Protein AF-A0A6B2KYX1-F1 (afdb_monomer)

InterPro domains:
  IPR000195 Rab-GAP-TBC domain [PF00566] (208-413)
  IPR000195 Rab-GAP-TBC domain [PS50086] (205-393)
  IPR000195 Rab-GAP-TBC domain [SM00164] (202-416)
  IPR004182 GRAM domain [PF02893] (28-125)
  IPR011992 EF-hand domain pair [SSF47473] (472-578)
  IPR011993 PH-like domain superfamily [G3DSA:2.30.29.30] (24-127)
  IPR035969 Rab-GAP-TBC domain superfamily [SSF47923] (196-353)
  IPR035969 Rab-GAP-TBC domain superfamily [SSF47923] (329-444)
  IPR050302 Rab GTPase-activating TBC domain-containing protein [PTHR47219] (105-477)

Nearest PDB structures (foldseek):
  3qye-assembly2_B  TM=8.787E-01  e=4.479E-12  Homo sapiens
  4nc6-assembly1_A  TM=8.397E-01  e=4.591E-11  Homo sapiens
  2qq8-assembly1_A  TM=8.423E-01  e=7.970E-10  Homo sapiens
  5tub-assembly2_B  TM=7.430E-01  e=7.201E-07  Squalomorphii
  4hl4-assembly1_A  TM=7.329E-01  e=8.260E-05  Homo sapiens

Radius of gyration: 35.3 Å; Cα contacts (8 Å, |Δi|>4): 747; chains: 1; bounding box: 83×66×100 Å

Sequence (676 aa):
MAINQKIKATSSTEYIIQKQTRNDFVFEKFRIPNNEVVVADYPVAYWHFNSYARGVMILTRNFLLFGNPKIKFVLPLCRICEITKKTVVGIRESAIEMTTLHNQSFFFKMPSSERDGIYKQIMEMYSLCSNPIVPISSTLPPLKKRRNQFNLGVEILNNREHFSADYIEKQAVTEEYFEDYLNKHAIGDFGIVQTVDFHNAVRGGIPDSYRAHIWKICSGALVKEFISEKTFEQILAENEGKETYFTDIIDRDLHRSLPEHPFYHTEEGIKGLSNVLRAFSFFNPIIGYCQAMNYIAAGLLLFMSQKEAFWTLCVICEDLVPSNFRPHMIGTLLEQRIFEYLVEYFMPDVASHFSKCGVPLVLVSAPWFLCLFIGFLPLEVAFRVLDRWFCVNTDALYQVGLALIKMRKEEILQATRIDQFSAIFKEHTYDINQLLEIAWVTHFKTLPKHEMNEIKNEYQFFLIQGIHQQSKNKQIQNLMQTIDFTKDEVQILVDIWYKILPPNASGMMSYDHFVDQFHILFPFWLHLRDGDLPSKIFASLLPDDGDSLKIEQFIAGIDKIYKTNINEKWSFIKAIYGLHQSSVPKKHLVSALNVFLNLFLPMDYEQEDKVSIKVHNELLKDIEAYVDEQLIDVKTHQIITEKVDALDLIVIMKHFGVDPNILSDHFQYFLKKCKN

Organism: NCBI:txid1963864

Secondary structure (DSSP, 8-state):
-HHHHHHHHHHHHHHHHHHHHHHHHHHHHHT--TT--EEEEEEEEEEETTEEEEEEEEEESSEEEEE-SS-EEEEEGGGEEEEEEEE-TTSSEEEEEEEETTS-EEEEEEEHHHHHHHHHHHHHHHHHSS-PPP-S-SSPPPHHHHHHHH-SSHHHHT-GGGS-HHHHHHHHHHHHHHHHHHHHHEETTTEE-B-HHHHHHHHH---HHHHHHHHHHHHSHHHHHHH-SS-HHHHHHHTTT---HHHHHHHHHHTTSSTTSGGGGSHHHHHHHHHHHHHHHHH-TTT---TTHHHHHHHHHTTS-HHHHHHHHHHIIIIISTTTSSGGGHHHHHHHHHHHHHHHHH-HHHHHHHHHTT--THHHHHHHHHTTTBTTB-HHHHHHHHHHHHHT-TTHHHHHHHHHHHHTHHHHHH--SHHHHHHHTT---S-HHHHHHIIIIISSSS--HHHHHHHHHHHHHHHHHHHHHHHHHHHHHHHTTTSS--HHHHHHHHHHHHHHS-TTS-S-EEHHHHHHHHHHH-GGGTTSS-TTHHHHHHHHHSPTT-SEE-HHHHHHHHHHHHTS-HHHHHHHHHHHTTTTSSS--HHHHHHHHHHHHHHHS---TTTT-HHHHHHHHHHHHHHHHHHHHS---HHHHHHHHHHS-HHHHHHHHHHTT--GGGGGSHHHHHHHHHH-

Structure (mmCIF, N/CA/C/O backbone):
data_AF-A0A6B2KYX1-F1
#
_entry.id   AF-A0A6B2KYX1-F1
#
loop_
_atom_site.group_PDB
_atom_site.id
_atom_site.type_symbol
_atom_site.label_atom_id
_atom_site.label_alt_id
_atom_site.label_comp_id
_atom_site.label_asym_id
_atom_site.label_entity_id
_atom_site.label_seq_id
_atom_site.pdbx_PDB_ins_code
_atom_site.Cartn_x
_atom_site.Cartn_y
_atom_site.Cartn_z
_atom_site.occupancy
_atom_site.B_iso_or_equiv
_atom_site.auth_seq_id
_atom_site.auth_comp_id
_atom_site.auth_asym_id
_atom_site.auth_atom_id
_atom_site.pdbx_PDB_model_num
ATOM 1 N N . MET A 1 1 ? -27.104 40.980 3.656 1.00 41.00 1 MET A N 1
ATOM 2 C CA . MET A 1 1 ? -25.742 40.716 4.185 1.00 41.00 1 MET A CA 1
ATOM 3 C C . MET A 1 1 ? -25.467 39.224 4.419 1.00 41.00 1 MET A C 1
ATOM 5 O O . MET A 1 1 ? -24.433 38.760 3.962 1.00 41.00 1 MET A O 1
ATOM 9 N N . ALA A 1 2 ? -26.395 38.446 4.999 1.00 33.53 2 ALA A N 1
ATOM 10 C CA . ALA A 1 2 ? -26.221 37.000 5.241 1.00 33.53 2 ALA A CA 1
ATOM 11 C C . ALA A 1 2 ? -26.093 36.116 3.972 1.00 33.53 2 ALA A C 1
ATOM 13 O O . ALA A 1 2 ? -25.362 35.130 3.979 1.00 33.53 2 ALA A O 1
ATOM 14 N N . ILE A 1 3 ? -26.729 36.489 2.853 1.00 28.66 3 ILE A N 1
ATOM 15 C CA . ILE A 1 3 ? -26.636 35.742 1.579 1.00 28.66 3 ILE A CA 1
ATOM 16 C C . ILE A 1 3 ? -25.241 35.889 0.940 1.00 28.66 3 ILE A C 1
ATOM 18 O O . ILE A 1 3 ? -24.669 34.907 0.480 1.00 28.66 3 ILE A O 1
ATOM 22 N N . ASN A 1 4 ? -24.630 37.078 1.012 1.00 27.91 4 ASN A N 1
ATOM 23 C CA . ASN A 1 4 ? -23.268 37.303 0.507 1.00 27.91 4 ASN A CA 1
ATOM 24 C C . ASN A 1 4 ? -22.185 36.653 1.385 1.00 27.91 4 ASN A C 1
ATOM 26 O O . ASN A 1 4 ? -21.116 36.329 0.875 1.00 27.91 4 ASN A O 1
ATOM 30 N N . GLN A 1 5 ? -22.445 36.439 2.681 1.00 32.47 5 GLN A N 1
ATOM 31 C CA . GLN A 1 5 ? -21.561 35.650 3.549 1.00 32.47 5 GLN A CA 1
ATOM 32 C C . GLN A 1 5 ? -21.670 34.149 3.265 1.00 32.47 5 GLN A C 1
ATOM 34 O O . GLN A 1 5 ? -20.636 33.491 3.212 1.00 32.47 5 GLN A O 1
ATOM 39 N N . LYS A 1 6 ? -22.876 33.622 2.994 1.00 29.67 6 LYS A N 1
ATOM 40 C CA . LYS A 1 6 ? -23.050 32.233 2.536 1.00 29.67 6 LYS A CA 1
ATOM 41 C C . LYS A 1 6 ? -22.348 31.989 1.198 1.00 29.67 6 LYS A C 1
ATOM 43 O O . LYS A 1 6 ? -21.558 31.067 1.122 1.00 29.67 6 LYS A O 1
ATOM 48 N N . ILE A 1 7 ? -22.522 32.863 0.202 1.00 33.94 7 ILE A N 1
ATOM 49 C CA . ILE A 1 7 ? -21.862 32.730 -1.114 1.00 33.94 7 ILE A CA 1
ATOM 50 C C . ILE A 1 7 ? -20.329 32.857 -1.003 1.00 33.94 7 ILE A C 1
ATOM 52 O O . ILE A 1 7 ? -19.609 32.092 -1.641 1.00 33.94 7 ILE A O 1
ATOM 56 N N . LYS A 1 8 ? -19.805 33.756 -0.150 1.00 35.09 8 LYS A N 1
ATOM 57 C CA . LYS A 1 8 ? -18.356 33.827 0.123 1.00 35.09 8 LYS A CA 1
ATOM 58 C C . LYS A 1 8 ? -17.831 32.575 0.828 1.00 35.09 8 LYS A C 1
ATOM 60 O O . LYS A 1 8 ? -16.785 32.078 0.422 1.00 35.09 8 LYS A O 1
ATOM 65 N N . ALA A 1 9 ? -18.553 32.049 1.820 1.00 38.41 9 ALA A N 1
ATOM 66 C CA . ALA A 1 9 ? -18.182 30.819 2.518 1.00 38.41 9 ALA A CA 1
ATOM 67 C C . ALA A 1 9 ? -18.187 29.610 1.566 1.00 38.41 9 ALA A C 1
ATOM 69 O O . ALA A 1 9 ? -17.198 28.885 1.512 1.00 38.41 9 ALA A O 1
ATOM 70 N N . THR A 1 10 ? -19.224 29.459 0.732 1.00 40.16 10 THR A N 1
ATOM 71 C CA . THR A 1 10 ? -19.301 28.402 -0.288 1.00 40.16 10 THR A CA 1
ATOM 72 C C . THR A 1 10 ? -18.165 28.526 -1.308 1.00 40.16 10 THR A C 1
ATOM 74 O O . THR A 1 10 ? -17.489 27.538 -1.560 1.00 40.16 10 THR A O 1
ATOM 77 N N . SER A 1 11 ? -17.843 29.739 -1.782 1.00 53.50 11 SER A N 1
ATOM 78 C CA . SER A 1 11 ? -16.708 29.957 -2.699 1.00 53.50 11 SER A CA 1
ATOM 79 C C . SER A 1 11 ? -15.340 29.671 -2.063 1.00 53.50 11 SER A C 1
ATOM 81 O O . SER A 1 11 ? -14.439 29.175 -2.735 1.00 53.50 11 SER A O 1
ATOM 83 N N . SER A 1 12 ? -15.172 29.935 -0.758 1.00 60.22 12 SER A N 1
ATOM 84 C CA . SER A 1 12 ? -13.933 29.613 -0.042 1.00 60.22 12 SER A CA 1
ATOM 85 C C . SER A 1 12 ? -13.794 28.117 0.230 1.00 60.22 12 SER A C 1
ATOM 87 O O . SER A 1 12 ? -12.699 27.580 0.099 1.00 60.22 12 SER A O 1
ATOM 89 N N . THR A 1 13 ? -14.893 27.431 0.555 1.00 62.19 13 THR A N 1
ATOM 90 C CA . THR A 1 13 ? -14.903 25.983 0.776 1.00 62.19 13 THR A CA 1
ATOM 91 C C . THR A 1 13 ? -14.696 25.230 -0.535 1.00 62.19 13 THR A C 1
ATOM 93 O O . THR A 1 13 ? -13.861 24.336 -0.579 1.00 62.19 13 THR A O 1
ATOM 96 N N . GLU A 1 14 ? -15.364 25.628 -1.621 1.00 64.19 14 GLU A N 1
ATOM 97 C CA . GLU A 1 14 ? -15.136 25.073 -2.963 1.00 64.19 14 GLU A CA 1
ATOM 98 C C . GLU A 1 14 ? -13.687 25.266 -3.415 1.00 64.19 14 GLU A C 1
ATOM 100 O O . GLU A 1 14 ? -13.071 24.330 -3.918 1.00 64.19 14 GLU A O 1
ATOM 105 N N . TYR A 1 15 ? -13.107 26.445 -3.173 1.00 66.25 15 TYR A N 1
ATOM 106 C CA . TYR A 1 15 ? -11.700 26.707 -3.467 1.00 66.25 15 TYR A CA 1
ATOM 107 C C . TYR A 1 15 ? -10.750 25.816 -2.651 1.00 66.25 15 TYR A C 1
ATOM 109 O O . TYR A 1 15 ? -9.788 25.276 -3.199 1.00 66.25 15 TYR A O 1
ATOM 117 N N . ILE A 1 16 ? -11.019 25.624 -1.354 1.00 68.12 16 ILE A N 1
ATOM 118 C CA . ILE A 1 16 ? -10.236 24.725 -0.492 1.00 68.12 16 ILE A CA 1
ATOM 119 C C . ILE A 1 16 ? -10.342 23.280 -0.989 1.00 68.12 16 ILE A C 1
ATOM 121 O O . ILE A 1 16 ? -9.315 22.623 -1.133 1.00 68.12 16 ILE A O 1
ATOM 125 N N . ILE A 1 17 ? -11.550 22.810 -1.314 1.00 69.12 17 ILE A N 1
ATOM 126 C CA . ILE A 1 17 ? -11.785 21.454 -1.826 1.00 69.12 17 ILE A CA 1
ATOM 127 C C . ILE A 1 17 ? -11.058 21.254 -3.158 1.00 69.12 17 ILE A C 1
ATOM 129 O O . ILE A 1 17 ? -10.308 20.297 -3.297 1.00 69.12 17 ILE A O 1
ATOM 133 N N . GLN A 1 18 ? -11.195 22.179 -4.112 1.00 68.12 18 GLN A N 1
ATOM 134 C CA . GLN A 1 18 ? -10.498 22.097 -5.401 1.00 68.12 18 GLN A CA 1
ATOM 135 C C . GLN A 1 18 ? -8.976 22.074 -5.230 1.00 68.12 18 GLN A C 1
ATOM 137 O O . GLN A 1 18 ? -8.284 21.317 -5.914 1.00 68.12 18 GLN A O 1
ATOM 142 N N . LYS A 1 19 ? -8.445 22.873 -4.299 1.00 72.00 19 LYS A N 1
ATOM 143 C CA . LYS A 1 19 ? -7.016 22.879 -3.974 1.00 72.00 19 LYS A CA 1
ATOM 144 C C . LYS A 1 19 ? -6.571 21.557 -3.342 1.00 72.00 19 LYS A C 1
ATOM 146 O O . LYS A 1 19 ? -5.505 21.061 -3.697 1.00 72.00 19 LYS A O 1
ATOM 151 N N . GLN A 1 20 ? -7.380 20.979 -2.456 1.00 72.19 20 GLN A N 1
ATOM 152 C CA . GLN A 1 20 ? -7.124 19.678 -1.838 1.00 72.19 20 GLN A CA 1
ATOM 153 C C . GLN A 1 20 ? -7.119 18.562 -2.891 1.00 72.19 20 GLN A C 1
ATOM 155 O O . GLN A 1 20 ? -6.110 17.888 -3.049 1.00 72.19 20 GLN A O 1
ATOM 160 N N . THR A 1 21 ? -8.173 18.460 -3.707 1.00 74.31 21 THR A N 1
ATOM 161 C CA . THR A 1 21 ? -8.280 17.468 -4.789 1.00 74.31 21 THR A CA 1
ATOM 162 C C . THR A 1 21 ? -7.127 17.582 -5.784 1.00 74.31 21 THR A C 1
ATOM 164 O O . THR A 1 21 ? -6.588 16.577 -6.247 1.00 74.31 21 THR A O 1
ATOM 167 N N . ARG A 1 22 ? -6.707 18.812 -6.108 1.00 78.62 22 ARG A N 1
ATOM 168 C CA . ARG A 1 22 ? -5.530 19.050 -6.949 1.00 78.62 22 ARG A CA 1
ATOM 169 C C . ARG A 1 22 ? -4.258 18.504 -6.297 1.00 78.62 22 ARG A C 1
ATOM 171 O O . ARG A 1 22 ? -3.457 17.880 -6.988 1.00 78.62 22 ARG A O 1
ATOM 178 N N . ASN A 1 23 ? -4.047 18.775 -5.013 1.00 80.69 23 ASN A N 1
ATOM 179 C CA . ASN A 1 23 ? -2.867 18.302 -4.295 1.00 80.69 23 ASN A CA 1
ATOM 180 C C . ASN A 1 23 ? -2.843 16.773 -4.224 1.00 80.69 23 ASN A C 1
ATOM 182 O O . ASN A 1 23 ? -1.829 16.185 -4.590 1.00 80.69 23 ASN A O 1
ATOM 186 N N . ASP A 1 24 ? -3.971 16.144 -3.893 1.00 77.88 24 ASP A N 1
ATOM 187 C CA . ASP A 1 24 ? -4.107 14.685 -3.848 1.00 77.88 24 ASP A CA 1
ATOM 188 C C . ASP A 1 24 ? -3.749 14.052 -5.202 1.00 77.88 24 ASP A C 1
ATOM 190 O O . ASP A 1 24 ? -2.976 13.097 -5.267 1.00 77.88 24 ASP A O 1
ATOM 194 N N . PHE A 1 25 ? -4.210 14.649 -6.309 1.00 82.12 25 PHE A N 1
ATOM 195 C CA . PHE A 1 25 ? -3.841 14.206 -7.655 1.00 82.12 25 PHE A CA 1
ATOM 196 C C . PHE A 1 25 ? -2.333 14.318 -7.931 1.00 82.12 25 PHE A C 1
ATOM 198 O O . PHE A 1 25 ? -1.744 13.433 -8.557 1.00 82.12 25 PHE A O 1
ATOM 205 N N . VAL A 1 26 ? -1.688 15.406 -7.497 1.00 85.12 26 VAL A N 1
ATOM 206 C CA . VAL A 1 26 ? -0.234 15.581 -7.650 1.00 85.12 26 VAL A CA 1
ATOM 207 C C . VAL A 1 26 ? 0.512 14.525 -6.835 1.00 85.12 26 VAL A C 1
ATOM 209 O O . VAL A 1 26 ? 1.420 13.883 -7.365 1.00 85.12 26 VAL A O 1
ATOM 212 N N . PHE A 1 27 ? 0.112 14.308 -5.585 1.00 85.69 27 PHE A N 1
ATOM 213 C CA . PHE A 1 27 ? 0.747 13.344 -4.689 1.00 85.69 27 PHE A CA 1
ATOM 214 C C . PHE A 1 27 ? 0.614 11.917 -5.218 1.00 85.69 27 PHE A C 1
ATOM 216 O O . PHE A 1 27 ? 1.619 11.213 -5.336 1.00 85.69 27 PHE A O 1
ATOM 223 N N . GLU A 1 28 ? -0.576 11.527 -5.679 1.00 83.38 28 GLU A N 1
ATOM 224 C CA . GLU A 1 28 ? -0.806 10.216 -6.288 1.00 83.38 28 GLU A CA 1
ATOM 225 C C . GLU A 1 28 ? 0.022 10.034 -7.570 1.00 83.38 28 GLU A C 1
ATOM 227 O O . GLU A 1 28 ? 0.686 9.010 -7.758 1.00 83.38 28 GLU A O 1
ATOM 232 N N . LYS A 1 29 ? 0.031 11.042 -8.453 1.00 87.00 29 LYS A N 1
ATOM 233 C CA . LYS A 1 29 ? 0.709 10.961 -9.753 1.00 87.00 29 LYS A CA 1
ATOM 234 C C . LYS A 1 29 ? 2.229 10.852 -9.626 1.00 87.00 29 LYS A C 1
ATOM 236 O O . LYS A 1 29 ? 2.854 10.115 -10.404 1.00 87.00 29 LYS A O 1
ATOM 241 N N . PHE A 1 30 ? 2.812 11.614 -8.702 1.00 89.44 30 PHE A N 1
ATOM 242 C CA . PHE A 1 30 ? 4.260 11.735 -8.522 1.00 89.44 30 PHE A CA 1
ATOM 243 C C . PHE A 1 30 ? 4.816 10.901 -7.369 1.00 89.44 30 PHE A C 1
ATOM 245 O O . PHE A 1 30 ? 6.033 10.831 -7.244 1.00 89.44 30 PHE A O 1
ATOM 252 N N . ARG A 1 31 ? 3.959 10.230 -6.587 1.00 87.94 31 ARG A N 1
ATOM 253 C CA . ARG A 1 31 ? 4.356 9.376 -5.456 1.00 87.94 31 ARG A CA 1
ATOM 254 C C . ARG A 1 31 ? 5.212 10.130 -4.438 1.00 87.94 31 ARG A C 1
ATOM 256 O O . ARG A 1 31 ? 6.242 9.641 -3.982 1.00 87.94 31 ARG A O 1
ATOM 263 N N . ILE A 1 32 ? 4.782 11.349 -4.123 1.00 84.88 32 ILE A N 1
ATOM 264 C CA . ILE A 1 32 ? 5.385 12.167 -3.070 1.00 84.88 32 ILE A CA 1
ATOM 265 C C . ILE A 1 32 ? 4.482 12.169 -1.824 1.00 84.88 32 ILE A C 1
ATOM 267 O O . ILE A 1 32 ? 3.273 11.992 -1.966 1.00 84.88 32 ILE A O 1
ATOM 271 N N . PRO A 1 33 ? 5.042 12.367 -0.620 1.00 77.12 33 PRO A N 1
ATOM 272 C CA . PRO A 1 33 ? 4.295 12.343 0.636 1.00 77.12 33 PRO A CA 1
ATOM 273 C C . PRO A 1 33 ? 3.137 13.349 0.687 1.00 77.12 33 PRO A C 1
ATOM 275 O O . PRO A 1 33 ? 3.280 14.494 0.265 1.00 77.12 33 PRO A O 1
ATOM 278 N N . ASN A 1 34 ? 2.010 12.950 1.285 1.00 71.88 34 ASN A N 1
ATOM 279 C CA . ASN A 1 34 ? 0.800 13.786 1.374 1.00 71.88 34 ASN A CA 1
ATOM 280 C C . ASN A 1 34 ? 0.958 15.039 2.262 1.00 71.88 34 ASN A C 1
ATOM 282 O O . ASN A 1 34 ? 0.109 15.928 2.238 1.00 71.88 34 ASN A O 1
ATOM 286 N N . ASN A 1 35 ? 2.021 15.112 3.067 1.00 74.94 35 ASN A N 1
ATOM 287 C CA . ASN A 1 35 ? 2.364 16.281 3.883 1.00 74.94 35 ASN A CA 1
ATOM 288 C C . ASN A 1 35 ? 3.214 17.321 3.125 1.00 74.94 35 ASN A C 1
ATOM 290 O O . ASN A 1 35 ? 3.522 18.379 3.683 1.00 74.94 35 ASN A O 1
ATOM 294 N N . GLU A 1 36 ? 3.592 17.048 1.872 1.00 81.38 36 GLU A N 1
ATOM 295 C CA . GLU A 1 36 ? 4.232 18.034 1.008 1.00 81.38 36 GLU A CA 1
ATOM 296 C C . GLU A 1 36 ? 3.301 19.215 0.725 1.00 81.38 36 GLU A C 1
ATOM 298 O O . GLU A 1 36 ? 2.078 19.104 0.678 1.00 81.38 36 GLU A O 1
ATOM 303 N N . VAL A 1 37 ? 3.896 20.385 0.496 1.00 83.06 37 VAL A N 1
ATOM 304 C CA . VAL A 1 37 ? 3.139 21.598 0.173 1.00 83.06 37 VAL A CA 1
ATOM 305 C C . VAL A 1 37 ? 3.440 21.996 -1.258 1.00 83.06 37 VAL A C 1
ATOM 307 O O . VAL A 1 37 ? 4.566 22.384 -1.567 1.00 83.06 37 VAL A O 1
ATOM 310 N N . VAL A 1 38 ? 2.427 21.922 -2.124 1.00 88.19 38 VAL A N 1
ATOM 311 C CA . VAL A 1 38 ? 2.497 22.446 -3.494 1.00 88.19 38 VAL A CA 1
ATOM 312 C C . VAL A 1 38 ? 2.544 23.973 -3.437 1.00 88.19 38 VAL A C 1
ATOM 314 O O . VAL A 1 38 ? 1.626 24.614 -2.919 1.00 88.19 38 VAL A O 1
ATOM 317 N N . VAL A 1 39 ? 3.624 24.546 -3.965 1.00 88.75 39 VAL A N 1
ATOM 318 C CA . VAL A 1 39 ? 3.913 25.986 -3.943 1.00 88.75 39 VAL A CA 1
ATOM 319 C C . VAL A 1 39 ? 3.439 26.654 -5.230 1.00 88.75 39 VAL A C 1
ATOM 321 O O . VAL A 1 39 ? 2.749 27.670 -5.172 1.00 88.75 39 VAL A O 1
ATOM 324 N N . ALA A 1 40 ? 3.795 26.090 -6.386 1.00 89.44 40 ALA A N 1
ATOM 325 C CA . ALA A 1 40 ? 3.487 26.670 -7.690 1.00 89.44 40 ALA A CA 1
ATOM 326 C C . ALA A 1 40 ? 3.497 25.624 -8.812 1.00 89.44 40 ALA A C 1
ATOM 328 O O . ALA A 1 40 ? 4.080 24.548 -8.675 1.00 89.44 40 ALA A O 1
ATOM 329 N N . ASP A 1 41 ? 2.868 25.961 -9.934 1.00 92.31 41 ASP A N 1
ATOM 330 C CA . ASP A 1 41 ? 2.849 25.180 -11.163 1.00 92.31 41 ASP A CA 1
ATOM 331 C C . ASP A 1 41 ? 3.056 26.078 -12.384 1.00 92.31 41 ASP A C 1
ATOM 333 O O . ASP A 1 41 ? 2.446 27.137 -12.509 1.00 92.31 41 ASP A O 1
ATOM 337 N N . TYR A 1 42 ? 3.931 25.641 -13.286 1.00 91.94 42 TYR A N 1
ATOM 338 C CA . TYR A 1 42 ? 4.369 26.417 -14.438 1.00 91.94 42 TYR A CA 1
ATOM 339 C C . TYR A 1 42 ? 4.289 25.587 -15.720 1.00 91.94 42 TYR A C 1
ATOM 341 O O . TYR A 1 42 ? 4.898 24.512 -15.791 1.00 91.94 42 TYR A O 1
ATOM 349 N N . PRO A 1 43 ? 3.582 26.060 -16.763 1.00 92.94 43 PRO A N 1
ATOM 350 C CA . PRO A 1 43 ? 3.631 25.434 -18.074 1.00 92.94 43 PRO A CA 1
ATOM 351 C C . PRO A 1 43 ? 5.007 25.679 -18.698 1.00 92.94 43 PRO A C 1
ATOM 353 O O . PRO A 1 43 ? 5.397 26.812 -18.971 1.00 92.94 43 PRO A O 1
ATOM 356 N N . VAL A 1 44 ? 5.755 24.605 -18.937 1.00 92.38 44 VAL A N 1
ATOM 357 C CA . VAL A 1 44 ? 7.125 24.683 -19.459 1.00 92.38 44 VAL A CA 1
ATOM 358 C C . VAL A 1 44 ? 7.356 23.645 -20.549 1.00 92.38 44 VAL A C 1
ATOM 360 O O . VAL A 1 44 ? 6.650 22.636 -20.653 1.00 92.38 44 VAL A O 1
ATOM 363 N N . ALA A 1 45 ? 8.377 23.876 -21.370 1.00 90.69 45 ALA A N 1
ATOM 364 C CA . ALA A 1 45 ? 8.905 22.847 -22.252 1.00 90.69 45 ALA A CA 1
ATOM 365 C C . ALA A 1 45 ? 10.232 22.317 -21.703 1.00 90.69 45 ALA A C 1
ATOM 367 O O . ALA A 1 45 ? 11.212 23.046 -21.587 1.00 90.69 45 ALA A O 1
ATOM 368 N N . TYR A 1 46 ? 10.238 21.038 -21.364 1.00 88.44 46 TYR A N 1
ATOM 369 C CA . TYR A 1 46 ? 11.377 20.291 -20.861 1.00 88.44 46 TYR A CA 1
ATOM 370 C C . TYR A 1 46 ? 12.253 19.777 -22.006 1.00 88.44 46 TYR A C 1
ATOM 372 O O . TYR A 1 46 ? 11.737 19.331 -23.037 1.00 88.44 46 TYR A O 1
ATOM 380 N N . TRP A 1 47 ? 13.569 19.810 -21.798 1.00 85.56 47 TRP A N 1
ATOM 381 C CA . TRP A 1 47 ? 14.562 19.190 -22.667 1.00 85.56 47 TRP A CA 1
ATOM 382 C C . TRP A 1 47 ? 15.670 18.510 -21.851 1.00 85.56 47 TRP A C 1
ATOM 384 O O . TRP A 1 47 ? 16.263 19.133 -20.968 1.00 85.56 47 TRP A O 1
ATOM 394 N N . HIS A 1 48 ? 15.984 17.253 -22.178 1.00 82.44 48 HIS A N 1
ATOM 395 C CA . HIS A 1 48 ? 17.066 16.464 -21.566 1.00 82.44 48 HIS A CA 1
ATOM 396 C C . HIS A 1 48 ? 17.442 15.265 -22.446 1.00 82.44 48 HIS A C 1
ATOM 398 O O . HIS A 1 48 ? 16.539 14.583 -22.916 1.00 82.44 48 HIS A O 1
ATOM 404 N N . PHE A 1 49 ? 18.737 15.004 -22.683 1.00 70.06 49 PHE A N 1
ATOM 405 C CA . PHE A 1 49 ? 19.241 13.897 -23.530 1.00 70.06 49 PHE A CA 1
ATOM 406 C C . PHE A 1 49 ? 18.361 13.602 -24.766 1.00 70.06 49 PHE A C 1
ATOM 408 O O . PHE A 1 49 ? 17.880 12.490 -24.964 1.00 70.06 49 PHE A O 1
ATOM 415 N N . ASN A 1 50 ? 18.102 14.627 -25.588 1.00 68.00 50 ASN A N 1
ATOM 416 C CA . ASN A 1 50 ? 17.259 14.573 -26.801 1.00 68.00 50 ASN A CA 1
ATOM 417 C C . ASN A 1 50 ? 15.763 14.262 -26.592 1.00 68.00 50 ASN A C 1
ATOM 419 O O . ASN A 1 50 ? 15.014 14.172 -27.562 1.00 68.00 50 ASN A O 1
ATOM 423 N N . SER A 1 51 ? 15.298 14.165 -25.350 1.00 73.56 51 SER A N 1
ATOM 424 C CA . SER A 1 51 ? 13.879 14.104 -25.006 1.00 73.56 51 SER A CA 1
ATOM 425 C C . SER A 1 51 ? 13.323 15.518 -24.869 1.00 73.56 51 SER A C 1
ATOM 427 O O . SER A 1 51 ? 13.777 16.282 -24.019 1.00 73.56 51 SER A O 1
ATOM 429 N N . TYR A 1 52 ? 12.331 15.859 -25.693 1.00 85.38 52 TYR A N 1
ATOM 430 C CA . TYR A 1 52 ? 11.583 17.114 -25.615 1.00 85.38 52 TYR A CA 1
ATOM 431 C C . TYR A 1 52 ? 10.134 16.842 -25.224 1.00 85.38 52 TYR A C 1
ATOM 433 O O . TYR A 1 52 ? 9.462 16.008 -25.836 1.00 85.38 52 TYR A O 1
ATOM 441 N N . ALA A 1 53 ? 9.621 17.579 -24.241 1.00 88.88 53 ALA A N 1
ATOM 442 C CA . ALA A 1 53 ? 8.224 17.473 -23.845 1.00 88.88 53 ALA A CA 1
ATOM 443 C C . ALA A 1 53 ? 7.666 18.792 -23.317 1.00 88.88 53 ALA A C 1
ATOM 445 O O . ALA A 1 53 ? 8.261 19.440 -22.465 1.00 88.88 53 ALA A O 1
ATOM 446 N N . ARG A 1 54 ? 6.463 19.157 -23.765 1.00 92.06 54 ARG A N 1
ATOM 447 C CA . ARG A 1 54 ? 5.667 20.208 -23.118 1.00 92.06 54 ARG A CA 1
ATOM 448 C C . ARG A 1 54 ? 4.881 19.603 -21.967 1.00 92.06 54 ARG A C 1
ATOM 450 O O . ARG A 1 54 ? 4.295 18.530 -22.126 1.00 92.06 54 ARG A O 1
ATOM 457 N N . GLY A 1 55 ? 4.879 20.268 -20.825 1.00 93.94 55 GLY A N 1
ATOM 458 C CA . GLY A 1 55 ? 4.232 19.772 -19.622 1.00 93.94 55 GLY A CA 1
ATOM 459 C C . GLY A 1 55 ? 4.142 20.842 -18.551 1.00 93.94 55 GLY A C 1
ATOM 460 O O . GLY A 1 55 ? 4.261 22.034 -18.833 1.00 93.94 55 GLY A O 1
ATOM 461 N N . VAL A 1 56 ? 3.930 20.391 -17.322 1.00 94.31 56 VAL A N 1
ATOM 462 C CA . VAL A 1 56 ? 3.846 21.264 -16.156 1.00 94.31 56 VAL A CA 1
ATOM 463 C C . VAL A 1 56 ? 5.001 20.933 -15.226 1.00 94.31 56 VAL A C 1
ATOM 465 O O . VAL A 1 56 ? 5.197 19.768 -14.873 1.00 94.31 56 VAL A O 1
ATOM 468 N N . MET A 1 57 ? 5.761 21.957 -14.850 1.00 94.94 57 MET A N 1
ATOM 469 C CA . MET A 1 57 ? 6.706 21.907 -13.742 1.00 94.94 57 MET A CA 1
ATOM 470 C C . MET A 1 57 ? 5.970 22.325 -12.475 1.00 94.94 57 MET A C 1
ATOM 472 O O . MET A 1 57 ? 5.391 23.405 -12.438 1.00 94.94 57 MET A O 1
ATOM 476 N N . ILE A 1 58 ? 5.975 21.476 -11.457 1.00 94.38 58 ILE A N 1
ATOM 477 C CA . ILE A 1 58 ? 5.319 21.725 -10.175 1.00 94.38 58 ILE A CA 1
ATOM 478 C C . ILE A 1 58 ? 6.409 21.832 -9.120 1.00 94.38 58 ILE A C 1
ATOM 480 O O . ILE A 1 58 ? 7.258 20.951 -9.012 1.00 94.38 58 ILE A O 1
ATOM 484 N N . LEU A 1 59 ? 6.384 22.910 -8.348 1.00 92.25 59 LEU A N 1
ATOM 485 C CA . LEU A 1 59 ? 7.292 23.120 -7.232 1.00 92.25 59 LEU A CA 1
ATOM 486 C C . LEU A 1 59 ? 6.568 22.771 -5.935 1.00 92.25 59 LEU A C 1
ATOM 488 O O . LEU A 1 59 ? 5.495 23.309 -5.650 1.00 92.25 59 LEU A O 1
ATOM 492 N N . THR A 1 60 ? 7.161 21.882 -5.147 1.00 90.19 60 THR A N 1
ATOM 493 C CA . THR A 1 60 ? 6.773 21.609 -3.761 1.00 90.19 60 THR A CA 1
ATOM 494 C C . THR A 1 60 ? 7.892 22.035 -2.828 1.00 90.19 60 THR A C 1
ATOM 496 O O . THR A 1 60 ? 9.004 22.300 -3.281 1.00 90.19 60 THR A O 1
ATOM 499 N N . ARG A 1 61 ? 7.615 22.094 -1.521 1.00 85.69 61 ARG A N 1
ATOM 500 C CA . ARG A 1 61 ? 8.595 22.504 -0.502 1.00 85.69 61 ARG A CA 1
ATOM 501 C C . ARG A 1 61 ? 9.977 21.873 -0.711 1.00 85.69 61 ARG A C 1
ATOM 503 O O . ARG A 1 61 ? 10.966 22.593 -0.629 1.00 85.69 61 ARG A O 1
ATOM 510 N N . ASN A 1 62 ? 10.031 20.572 -0.995 1.00 85.69 62 ASN A N 1
ATOM 511 C CA . ASN A 1 62 ? 11.290 19.835 -1.119 1.00 85.69 62 ASN A CA 1
ATOM 512 C C . ASN A 1 62 ? 11.621 19.374 -2.550 1.00 85.69 62 ASN A C 1
ATOM 514 O O . ASN A 1 62 ? 12.767 19.002 -2.825 1.00 85.69 62 ASN A O 1
ATOM 518 N N . PHE A 1 63 ? 10.655 19.398 -3.474 1.00 89.81 63 PHE A N 1
ATOM 519 C CA . PHE A 1 63 ? 10.789 18.760 -4.784 1.00 89.81 63 PHE A CA 1
ATOM 520 C C . PHE A 1 63 ? 10.426 19.683 -5.945 1.00 89.81 63 PHE A C 1
ATOM 522 O O . PHE A 1 63 ? 9.511 20.502 -5.884 1.00 89.81 63 PHE A O 1
ATOM 529 N N . LEU A 1 64 ? 11.109 19.460 -7.061 1.00 92.50 64 LEU A N 1
ATOM 530 C CA . LEU A 1 64 ? 10.685 19.858 -8.388 1.00 92.50 64 LEU A CA 1
ATOM 531 C C . LEU A 1 64 ? 10.125 18.631 -9.101 1.00 92.50 64 LEU A C 1
ATOM 533 O O . LEU A 1 64 ? 10.802 17.619 -9.278 1.00 92.50 64 LEU A O 1
ATOM 537 N N . LEU A 1 65 ? 8.880 18.732 -9.539 1.00 93.81 65 LEU A N 1
ATOM 538 C CA . LEU A 1 65 ? 8.192 17.706 -10.306 1.00 93.81 65 LEU A CA 1
ATOM 539 C C . LEU A 1 65 ? 8.036 18.205 -11.736 1.00 93.81 65 LEU A C 1
ATOM 541 O O . LEU A 1 65 ? 7.771 19.384 -11.965 1.00 93.81 65 LEU A O 1
ATOM 545 N N . PHE A 1 66 ? 8.124 17.311 -12.707 1.00 94.44 66 PHE A N 1
ATOM 546 C CA . PHE A 1 66 ? 7.720 17.622 -14.072 1.00 94.44 66 PHE A CA 1
ATOM 547 C C . PHE A 1 66 ? 6.867 16.495 -14.608 1.00 94.44 66 PHE A C 1
ATOM 549 O O . PHE A 1 66 ? 7.258 15.332 -14.521 1.00 94.44 66 PHE A O 1
ATOM 556 N N . GLY A 1 67 ? 5.724 16.829 -15.203 1.00 93.38 67 GLY A N 1
ATOM 557 C CA . GLY A 1 67 ? 4.884 15.812 -15.809 1.00 93.38 67 GLY A CA 1
ATOM 558 C C . GLY A 1 67 ? 3.995 16.292 -16.940 1.00 93.38 67 GLY A C 1
ATOM 559 O O . GLY A 1 67 ? 3.479 17.408 -16.960 1.00 93.38 67 GLY A O 1
ATOM 560 N N . ASN A 1 68 ? 3.749 15.369 -17.859 1.00 91.69 68 ASN A N 1
ATOM 561 C CA . ASN A 1 68 ? 2.653 15.379 -18.818 1.00 91.69 68 ASN A CA 1
ATOM 562 C C . ASN A 1 68 ? 2.089 13.937 -18.921 1.00 91.69 68 ASN A C 1
ATOM 564 O O . ASN A 1 68 ? 2.443 13.097 -18.091 1.00 91.69 68 ASN A O 1
ATOM 568 N N . PRO A 1 69 ? 1.177 13.613 -19.854 1.00 87.44 69 PRO A N 1
ATOM 569 C CA . PRO A 1 69 ? 0.668 12.242 -19.988 1.00 87.44 69 PRO A CA 1
ATOM 570 C C . PRO A 1 69 ? 1.704 11.183 -20.416 1.00 87.44 69 PRO A C 1
ATOM 572 O O . PRO A 1 69 ? 1.435 9.995 -20.285 1.00 87.44 69 PRO A O 1
ATOM 575 N N . LYS A 1 70 ? 2.859 11.588 -20.960 1.00 87.25 70 LYS A N 1
ATOM 576 C C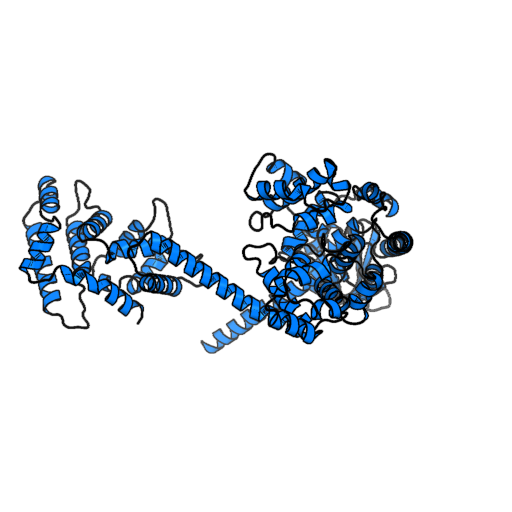A . LYS A 1 70 ? 3.888 10.704 -21.539 1.00 87.25 70 LYS A CA 1
ATOM 577 C C . LYS A 1 70 ? 5.175 10.616 -20.721 1.00 87.25 70 LYS A C 1
ATOM 579 O O . LYS A 1 70 ? 5.881 9.622 -20.839 1.00 87.25 70 LYS A O 1
ATOM 584 N N . ILE A 1 71 ? 5.513 11.671 -19.985 1.00 90.44 71 ILE A N 1
ATOM 585 C CA . ILE A 1 71 ? 6.760 11.811 -19.236 1.00 90.44 71 ILE A CA 1
ATOM 586 C C . ILE A 1 71 ? 6.437 12.312 -17.837 1.00 90.44 71 ILE A C 1
ATOM 588 O O . ILE A 1 71 ? 5.673 13.272 -17.703 1.00 90.44 71 ILE A O 1
ATOM 592 N N . LYS A 1 72 ? 7.045 11.709 -16.814 1.00 92.50 72 LYS A N 1
ATOM 593 C CA . LYS A 1 72 ? 7.064 12.257 -15.456 1.00 92.50 72 LYS A CA 1
ATOM 594 C C . LYS A 1 72 ? 8.383 11.984 -14.732 1.00 92.50 72 LYS A C 1
ATOM 596 O O . LYS A 1 72 ? 9.018 10.963 -14.985 1.00 92.50 72 LYS A O 1
ATOM 601 N N . PHE A 1 73 ? 8.775 12.876 -13.827 1.00 91.50 73 PHE A N 1
ATOM 602 C CA . PHE A 1 73 ? 9.856 12.644 -12.867 1.00 91.50 73 PHE A CA 1
ATOM 603 C C . PHE A 1 73 ? 9.728 13.527 -11.621 1.00 91.50 73 PHE A C 1
ATOM 605 O O . PHE A 1 73 ? 9.010 14.531 -11.625 1.00 91.50 73 PHE A O 1
ATOM 612 N N . VAL A 1 74 ? 10.464 13.139 -10.579 1.00 91.25 74 VAL A N 1
ATOM 613 C CA . VAL A 1 74 ? 10.617 13.847 -9.303 1.00 91.25 74 VAL A CA 1
ATOM 614 C C . VAL A 1 74 ? 12.101 14.132 -9.095 1.00 91.25 74 VAL A C 1
ATOM 616 O O . VAL A 1 74 ? 12.927 13.232 -9.241 1.00 91.25 74 VAL A O 1
ATOM 619 N N . LEU A 1 75 ? 12.439 15.377 -8.770 1.00 88.62 75 LEU A N 1
ATOM 620 C CA . LEU A 1 75 ? 13.802 15.834 -8.515 1.00 88.62 75 LEU A CA 1
ATOM 621 C C . LEU A 1 75 ? 13.841 16.605 -7.187 1.00 88.62 75 LEU A C 1
ATOM 623 O O . LEU A 1 75 ? 13.235 17.671 -7.096 1.00 88.62 75 LEU A O 1
ATOM 627 N N . PRO A 1 76 ? 14.545 16.119 -6.151 1.00 86.81 76 PRO A N 1
ATOM 628 C CA . PRO A 1 76 ? 14.744 16.886 -4.927 1.00 86.81 76 PRO A CA 1
ATOM 629 C C . PRO A 1 76 ? 15.541 18.147 -5.210 1.00 86.81 76 PRO A C 1
ATOM 631 O O . PRO A 1 76 ? 16.586 18.094 -5.864 1.00 86.81 76 PRO A O 1
ATOM 634 N N . LEU A 1 77 ? 15.091 19.267 -4.656 1.00 86.25 77 LEU A N 1
ATOM 635 C CA . LEU A 1 77 ? 15.778 20.544 -4.825 1.00 86.25 77 LEU A CA 1
ATOM 636 C C . LEU A 1 77 ? 17.200 20.497 -4.245 1.00 86.25 77 LEU A C 1
ATOM 638 O O . LEU A 1 77 ? 18.125 21.007 -4.864 1.00 86.25 77 LEU A O 1
ATOM 642 N N . CYS A 1 78 ? 17.412 19.782 -3.138 1.00 79.62 78 CYS A N 1
ATOM 643 C CA . CYS A 1 78 ? 18.730 19.590 -2.518 1.00 79.62 78 CYS A CA 1
ATOM 644 C C . CYS A 1 78 ? 19.740 18.782 -3.364 1.00 79.62 78 CYS A C 1
ATOM 646 O O . CYS A 1 78 ? 20.920 18.731 -3.018 1.00 79.62 78 CYS A O 1
ATOM 648 N N . ARG A 1 79 ? 19.292 18.105 -4.434 1.00 79.44 79 ARG A N 1
ATOM 649 C CA . ARG A 1 79 ? 20.147 17.323 -5.352 1.00 79.44 79 ARG A CA 1
ATOM 650 C C . ARG A 1 79 ? 20.538 18.106 -6.609 1.00 79.44 79 ARG A C 1
ATOM 652 O O . ARG A 1 79 ? 21.286 17.594 -7.449 1.00 79.44 79 ARG A O 1
ATOM 659 N N . ILE A 1 80 ? 20.041 19.333 -6.738 1.00 84.06 80 ILE A N 1
ATOM 660 C CA . ILE A 1 80 ? 20.461 20.299 -7.750 1.00 84.06 80 ILE A CA 1
ATOM 661 C C . ILE A 1 80 ? 21.729 20.982 -7.228 1.00 84.06 80 ILE A C 1
ATOM 663 O O . ILE A 1 80 ? 21.773 21.379 -6.073 1.00 84.06 80 ILE A O 1
ATOM 667 N N . CYS A 1 81 ? 22.775 21.079 -8.045 1.00 82.81 81 CYS A N 1
ATOM 668 C CA . CYS A 1 81 ? 24.026 21.743 -7.663 1.00 82.81 81 CYS A CA 1
ATOM 669 C C . CYS A 1 81 ? 24.153 23.141 -8.273 1.00 82.81 81 CYS A C 1
ATOM 671 O O . CYS A 1 81 ? 24.746 24.032 -7.668 1.00 82.81 81 CYS A O 1
ATOM 673 N N . GLU A 1 82 ? 23.578 23.341 -9.458 1.00 85.75 82 GLU A N 1
ATOM 674 C CA . GLU A 1 82 ? 23.653 24.599 -10.185 1.00 85.75 82 GLU A CA 1
ATOM 675 C C . GLU A 1 82 ? 22.308 24.903 -10.842 1.00 85.75 82 GLU A C 1
ATOM 677 O O . GLU A 1 82 ? 21.679 24.028 -11.440 1.00 85.75 82 GLU A O 1
ATOM 682 N N . ILE A 1 83 ? 21.873 26.160 -10.747 1.00 89.88 83 ILE A N 1
ATOM 683 C CA . ILE A 1 83 ? 20.684 26.673 -11.427 1.00 89.88 83 ILE A CA 1
ATOM 684 C C . ILE A 1 83 ? 21.112 27.915 -12.194 1.00 89.88 83 ILE A C 1
ATOM 686 O O . ILE A 1 83 ? 21.513 28.912 -11.595 1.00 89.88 83 ILE A O 1
ATOM 690 N N . THR A 1 84 ? 21.030 27.876 -13.522 1.00 89.62 84 THR A N 1
ATOM 691 C CA . THR A 1 84 ? 21.449 28.995 -14.373 1.00 89.62 84 THR A CA 1
ATOM 692 C C . THR A 1 84 ? 20.338 29.454 -15.300 1.00 89.62 84 THR A C 1
ATOM 694 O O . THR A 1 84 ? 19.490 28.688 -15.758 1.00 89.62 84 THR A O 1
ATOM 697 N N . LYS A 1 85 ? 20.343 30.753 -15.604 1.00 90.25 85 LYS A N 1
ATOM 698 C CA . LYS A 1 85 ? 19.462 31.337 -16.615 1.00 90.25 85 LYS A CA 1
ATOM 699 C C . LYS A 1 85 ? 20.172 31.306 -17.960 1.00 90.25 85 LYS A C 1
ATOM 701 O O . LYS A 1 85 ? 21.251 31.877 -18.104 1.00 90.25 85 LYS A O 1
ATOM 706 N N . LYS A 1 86 ? 19.541 30.707 -18.963 1.00 84.31 86 LYS A N 1
ATOM 707 C CA . LYS A 1 86 ? 20.009 30.725 -20.351 1.00 84.31 86 LYS A CA 1
ATOM 708 C C . LYS A 1 86 ? 19.086 31.586 -21.205 1.00 84.31 86 LYS A C 1
ATOM 710 O O . LYS A 1 86 ? 17.862 31.586 -21.048 1.00 84.31 86 LYS A O 1
ATOM 715 N N . THR A 1 87 ? 19.691 32.316 -22.132 1.00 72.88 87 THR A N 1
ATOM 716 C CA . THR A 1 87 ? 18.988 33.038 -23.195 1.00 72.88 87 THR A CA 1
ATOM 717 C C . THR A 1 87 ? 19.582 32.551 -24.505 1.00 72.88 87 THR A C 1
ATOM 719 O O . THR A 1 87 ? 20.787 32.689 -24.710 1.00 72.88 87 THR A O 1
ATOM 722 N N . VAL A 1 88 ? 18.774 31.937 -25.369 1.00 60.09 88 VAL A N 1
ATOM 723 C CA . VAL A 1 88 ? 19.263 31.492 -26.678 1.00 60.09 88 VAL A CA 1
ATOM 724 C C . VAL A 1 88 ? 19.286 32.708 -27.601 1.00 60.09 88 VAL A C 1
ATOM 726 O O . VAL A 1 88 ? 18.251 33.312 -27.871 1.00 60.09 88 VAL A O 1
ATOM 729 N N . VAL A 1 89 ? 20.473 33.109 -28.055 1.00 48.09 89 VAL A N 1
ATOM 730 C CA . VAL A 1 89 ? 20.639 34.277 -28.933 1.00 48.09 89 VAL A CA 1
ATOM 731 C C . VAL A 1 89 ? 19.870 34.041 -30.242 1.00 48.09 89 VAL A C 1
ATOM 733 O O . VAL A 1 89 ? 20.087 33.039 -30.915 1.00 48.09 89 VAL A O 1
ATOM 736 N N . GLY A 1 90 ? 18.960 34.956 -30.597 1.00 48.44 90 GLY A N 1
ATOM 737 C CA . GLY A 1 90 ? 18.200 34.930 -31.859 1.00 48.44 90 GLY A CA 1
ATOM 738 C C . GLY A 1 90 ? 16.803 34.294 -31.799 1.00 48.44 90 GLY A C 1
ATOM 739 O O . GLY A 1 90 ? 16.022 34.478 -32.730 1.00 48.44 90 GLY A O 1
ATOM 740 N N . ILE A 1 91 ? 16.439 33.622 -30.702 1.00 51.62 91 ILE A N 1
ATOM 741 C CA . ILE A 1 91 ? 15.099 33.056 -30.478 1.00 51.62 91 ILE A CA 1
ATOM 742 C C . ILE A 1 91 ? 14.554 33.668 -29.181 1.00 51.62 91 ILE A C 1
ATOM 744 O O . ILE A 1 91 ? 15.262 33.724 -28.182 1.00 51.62 91 ILE A O 1
ATOM 748 N N . ARG A 1 92 ? 13.292 34.126 -29.150 1.00 53.81 92 ARG A N 1
ATOM 749 C CA . ARG A 1 92 ? 12.624 34.652 -27.931 1.00 53.81 92 ARG A CA 1
ATOM 750 C C . ARG A 1 92 ? 12.349 33.565 -26.870 1.00 53.81 92 ARG A C 1
ATOM 752 O O . ARG A 1 92 ? 11.379 33.658 -26.124 1.00 53.81 92 ARG A O 1
ATOM 759 N N . GLU A 1 93 ? 13.160 32.517 -26.824 1.00 59.81 93 GLU A N 1
ATOM 760 C CA . GLU A 1 93 ? 13.046 31.417 -25.878 1.00 59.81 93 GLU A CA 1
ATOM 761 C C . GLU A 1 93 ? 14.089 31.588 -24.774 1.00 59.81 93 GLU A C 1
ATOM 763 O O . GLU A 1 93 ? 15.299 31.657 -25.013 1.00 59.81 93 GLU A O 1
ATOM 768 N N . SER A 1 94 ? 13.592 31.657 -23.544 1.00 81.81 94 SER A N 1
ATOM 769 C CA . SER A 1 94 ? 14.395 31.730 -22.333 1.00 81.81 94 SER A CA 1
ATOM 770 C C . SER A 1 94 ? 14.308 30.397 -21.594 1.00 81.81 94 SER A C 1
ATOM 772 O O . SER A 1 94 ? 13.266 29.737 -21.637 1.00 81.81 94 SER A O 1
ATOM 774 N N . ALA A 1 95 ? 15.392 29.973 -20.950 1.00 87.38 95 ALA A N 1
ATOM 775 C CA . ALA A 1 95 ? 15.416 28.707 -20.233 1.00 87.38 95 ALA A CA 1
ATOM 776 C C . ALA A 1 95 ? 16.067 28.839 -18.859 1.00 87.38 95 ALA A C 1
ATOM 778 O O . ALA A 1 95 ? 16.928 29.695 -18.639 1.00 87.38 95 ALA A O 1
ATOM 779 N N . ILE A 1 96 ? 15.653 27.963 -17.952 1.00 91.81 96 ILE A N 1
ATOM 780 C CA . ILE A 1 96 ? 16.367 27.666 -16.714 1.00 91.81 96 ILE A CA 1
ATOM 781 C C . ILE A 1 96 ? 17.042 26.311 -16.922 1.00 91.81 96 ILE A C 1
ATOM 783 O O . ILE A 1 96 ? 16.370 25.333 -17.251 1.00 91.81 96 ILE A O 1
ATOM 787 N N . GLU A 1 97 ? 18.363 26.277 -16.794 1.00 91.50 97 GLU A N 1
ATOM 788 C CA . GLU A 1 97 ? 19.147 25.045 -16.744 1.00 91.50 97 GLU A CA 1
ATOM 789 C C . GLU A 1 97 ? 19.369 24.675 -15.281 1.00 91.50 97 GLU A C 1
ATOM 791 O O . GLU A 1 97 ? 19.771 25.518 -14.479 1.00 91.50 97 GLU A O 1
ATOM 796 N N . MET A 1 98 ? 19.104 23.418 -14.948 1.00 89.44 98 MET A N 1
ATOM 797 C CA . MET A 1 98 ? 19.385 22.845 -13.640 1.00 89.44 98 MET A CA 1
ATOM 798 C C . MET A 1 98 ? 20.334 21.677 -13.812 1.00 89.44 98 MET A C 1
ATOM 800 O O . MET A 1 98 ? 20.006 20.713 -14.506 1.00 89.44 98 MET A O 1
ATOM 804 N N . THR A 1 99 ? 21.483 21.758 -13.162 1.00 87.00 99 THR A N 1
ATOM 805 C CA . THR A 1 99 ? 22.491 20.705 -13.174 1.00 87.00 99 THR A CA 1
ATOM 806 C C . THR A 1 99 ? 22.387 19.928 -11.871 1.00 87.00 99 THR A C 1
ATOM 808 O O . THR A 1 99 ? 22.344 20.513 -10.788 1.00 87.00 99 THR A O 1
ATOM 811 N N . THR A 1 100 ? 22.304 18.604 -11.955 1.00 82.81 100 THR A N 1
ATOM 812 C CA . THR A 1 100 ? 22.314 17.732 -10.771 1.00 82.81 100 THR A CA 1
ATOM 813 C C . THR A 1 100 ? 23.741 17.469 -10.296 1.00 82.81 100 THR A C 1
ATOM 815 O O . THR A 1 100 ? 24.704 17.659 -11.041 1.00 82.81 100 THR A O 1
ATOM 818 N N . LEU A 1 101 ? 23.889 16.926 -9.083 1.00 70.75 101 LEU A N 1
ATOM 819 C CA . LEU A 1 101 ? 25.181 16.482 -8.524 1.00 70.75 101 LEU A CA 1
ATOM 820 C C . LEU A 1 101 ? 25.977 15.513 -9.423 1.00 70.75 101 LEU A C 1
ATOM 822 O O . LEU A 1 101 ? 27.169 15.310 -9.208 1.00 70.75 101 LEU A O 1
ATOM 826 N N . HIS A 1 102 ? 25.344 14.925 -10.439 1.00 72.12 102 HIS A N 1
ATOM 827 C CA . HIS A 1 102 ? 25.958 13.972 -11.365 1.00 72.12 102 HIS A CA 1
ATOM 828 C C . HIS A 1 102 ? 26.176 14.552 -12.761 1.00 72.12 102 HIS A C 1
ATOM 830 O O . HIS A 1 102 ? 26.268 13.810 -13.737 1.00 72.12 102 HIS A O 1
ATOM 836 N N . ASN A 1 103 ? 26.260 15.883 -12.842 1.00 75.19 103 ASN A N 1
ATOM 837 C CA . ASN A 1 103 ? 26.535 16.639 -14.058 1.00 75.19 103 ASN A CA 1
ATOM 838 C C . ASN A 1 103 ? 25.508 16.390 -15.179 1.00 75.19 103 ASN A C 1
ATOM 840 O O . ASN A 1 103 ? 25.842 16.391 -16.363 1.00 75.19 103 ASN A O 1
ATOM 844 N N . GLN A 1 104 ? 24.253 16.137 -14.799 1.00 81.81 104 GLN A N 1
ATOM 845 C CA . GLN A 1 104 ? 23.139 16.015 -15.735 1.00 81.81 104 GLN A CA 1
ATOM 846 C C . GLN A 1 104 ? 22.358 17.327 -15.767 1.00 81.81 104 GLN A C 1
ATOM 848 O O . GLN A 1 104 ? 21.844 17.756 -14.734 1.00 81.81 104 GLN A O 1
ATOM 853 N N . SER A 1 105 ? 22.237 17.923 -16.954 1.00 86.50 105 SER A N 1
ATOM 854 C CA . SER A 1 105 ? 21.492 19.167 -17.159 1.00 86.50 105 SER A CA 1
ATOM 855 C C . SER A 1 105 ? 20.044 18.912 -17.584 1.00 86.50 105 SER A C 1
ATOM 857 O O . SER A 1 105 ? 19.760 18.128 -18.499 1.00 86.50 105 SER A O 1
ATOM 859 N N . PHE A 1 106 ? 19.127 19.627 -16.941 1.00 88.56 106 PHE A N 1
ATOM 860 C CA . PHE A 1 106 ? 17.699 19.672 -17.232 1.00 88.56 106 PHE A CA 1
ATOM 861 C C . PHE A 1 106 ? 17.355 21.087 -17.688 1.00 88.56 106 PHE A C 1
ATOM 863 O O . PHE A 1 106 ? 17.587 22.046 -16.955 1.00 88.56 106 PHE A O 1
ATOM 870 N N . PHE A 1 107 ? 16.800 21.230 -18.891 1.00 90.25 107 PHE A N 1
ATOM 871 C CA . PHE A 1 107 ? 16.437 22.538 -19.431 1.00 90.25 107 PHE A CA 1
ATOM 872 C C . PHE A 1 107 ? 14.925 22.719 -19.401 1.00 90.25 107 PHE A C 1
ATOM 874 O O . PHE A 1 107 ? 14.184 21.932 -19.991 1.00 90.25 107 PHE A O 1
ATOM 881 N N . PHE A 1 108 ? 14.474 23.798 -18.773 1.00 92.06 108 PHE A N 1
ATOM 882 C CA . PHE A 1 108 ? 13.074 24.200 -18.748 1.00 92.06 108 PHE A CA 1
ATOM 883 C C . PHE A 1 108 ? 12.920 25.502 -19.521 1.00 92.06 108 PHE A C 1
ATOM 885 O O . PHE A 1 108 ? 13.364 26.557 -19.075 1.00 92.06 108 PHE A O 1
ATOM 892 N N . LYS A 1 109 ? 12.314 25.428 -20.704 1.00 90.31 109 LYS A N 1
ATOM 893 C CA . LYS A 1 109 ? 12.002 26.583 -21.546 1.00 90.31 109 LYS A CA 1
ATOM 894 C C . LYS A 1 109 ? 10.665 27.194 -21.141 1.00 90.31 109 LYS A C 1
ATOM 896 O O . LYS A 1 109 ? 9.685 26.471 -20.953 1.00 90.31 109 LYS A O 1
ATOM 901 N N . MET A 1 110 ? 10.630 28.520 -21.071 1.00 89.56 110 MET A N 1
ATOM 902 C CA . MET A 1 110 ? 9.470 29.315 -20.660 1.00 89.56 110 MET A CA 1
ATOM 903 C C . MET A 1 110 ? 9.502 30.721 -21.289 1.00 89.56 110 MET A C 1
ATOM 905 O O . MET A 1 110 ? 10.557 31.148 -21.787 1.00 89.56 110 MET A O 1
ATOM 909 N N . PRO A 1 111 ? 8.376 31.461 -21.287 1.00 87.06 111 PRO A N 1
ATOM 910 C CA . PRO A 1 111 ? 8.347 32.844 -21.753 1.00 87.06 111 PRO A CA 1
ATOM 911 C C . PRO A 1 111 ? 9.359 33.719 -21.001 1.00 87.06 111 PRO A C 1
ATOM 913 O O . PRO A 1 111 ? 9.454 33.667 -19.774 1.00 87.06 111 PRO A O 1
ATOM 916 N N . SER A 1 112 ? 10.094 34.569 -21.725 1.00 82.50 112 SER A N 1
ATOM 917 C CA . SER A 1 112 ? 11.116 35.449 -21.131 1.00 82.50 112 SER A CA 1
ATOM 918 C C . SER A 1 112 ? 10.573 36.384 -20.048 1.00 82.50 112 SER A C 1
ATOM 920 O O . SER A 1 112 ? 11.316 36.752 -19.145 1.00 82.50 112 SER A O 1
ATOM 922 N N . SER A 1 113 ? 9.290 36.750 -20.125 1.00 84.88 113 SER A N 1
ATOM 923 C CA . SER A 1 113 ? 8.598 37.575 -19.128 1.00 84.88 113 SER A CA 1
ATOM 924 C C . SER A 1 113 ? 8.419 36.882 -17.776 1.00 84.88 113 SER A C 1
ATOM 926 O O . SER A 1 113 ? 8.317 37.564 -16.763 1.00 84.88 113 SER A O 1
ATOM 928 N N . GLU A 1 114 ? 8.378 35.548 -17.744 1.00 88.00 114 GLU A N 1
ATOM 929 C CA . GLU A 1 114 ? 8.107 34.764 -16.531 1.00 88.00 114 GLU A CA 1
ATOM 930 C C . GLU A 1 114 ? 9.387 34.201 -15.900 1.00 88.00 114 GLU A C 1
ATOM 932 O O . GLU A 1 114 ? 9.449 34.025 -14.681 1.00 88.00 114 GLU A O 1
ATOM 937 N N . ARG A 1 115 ? 10.436 33.970 -16.708 1.00 89.25 115 ARG A N 1
ATOM 938 C CA . ARG A 1 115 ? 11.676 33.296 -16.285 1.00 89.25 115 ARG A CA 1
ATOM 939 C C . ARG A 1 115 ? 12.276 33.870 -15.011 1.00 89.25 115 ARG A C 1
ATOM 941 O O . ARG A 1 115 ? 12.654 33.107 -14.132 1.00 89.25 115 ARG A O 1
ATOM 948 N N . ASP A 1 116 ? 12.427 35.189 -14.923 1.00 89.69 116 ASP A N 1
ATOM 949 C CA . ASP A 1 116 ? 13.128 35.793 -13.787 1.00 89.69 116 ASP A CA 1
ATOM 950 C C . ASP A 1 116 ? 12.327 35.665 -12.479 1.00 89.69 116 ASP A C 1
ATOM 952 O O . ASP A 1 116 ? 12.929 35.472 -11.423 1.00 89.69 116 ASP A O 1
ATOM 956 N N . GLY A 1 117 ? 10.990 35.677 -12.550 1.00 90.44 117 GLY A N 1
ATOM 957 C CA . GLY A 1 117 ? 10.119 35.412 -11.402 1.00 90.44 117 GLY A CA 1
ATOM 958 C C . GLY A 1 117 ? 10.174 33.949 -10.958 1.00 90.44 117 GLY A C 1
ATOM 959 O O . GLY A 1 117 ? 10.396 33.674 -9.780 1.00 90.44 117 GLY A O 1
ATOM 960 N N . ILE A 1 118 ? 10.061 33.018 -11.912 1.00 91.56 118 ILE A N 1
ATOM 961 C CA . ILE A 1 118 ? 10.148 31.570 -11.658 1.00 91.56 118 ILE A CA 1
ATOM 962 C C . ILE A 1 118 ? 11.523 31.209 -11.082 1.00 91.56 118 ILE A C 1
ATOM 964 O O . ILE A 1 118 ? 11.615 30.528 -10.066 1.00 91.56 118 ILE A O 1
ATOM 968 N N . TYR A 1 119 ? 12.601 31.718 -11.685 1.00 92.31 119 TYR A N 1
ATOM 969 C CA . TYR A 1 119 ? 13.968 31.525 -11.200 1.00 92.31 119 TYR A CA 1
ATOM 970 C C . TYR A 1 119 ? 14.131 32.021 -9.764 1.00 92.31 119 TYR A C 1
ATOM 972 O O . TYR A 1 119 ? 14.702 31.315 -8.939 1.00 92.31 119 TYR A O 1
ATOM 980 N N . LYS A 1 120 ? 13.617 33.217 -9.447 1.00 91.38 120 LYS A N 1
ATOM 981 C CA . LYS A 1 120 ? 13.697 33.766 -8.091 1.00 91.38 120 LYS A CA 1
ATOM 982 C C . LYS A 1 120 ? 13.006 32.849 -7.081 1.00 91.38 120 LYS A C 1
ATOM 984 O O . LYS A 1 120 ? 13.607 32.539 -6.060 1.00 91.38 120 LYS A O 1
ATOM 989 N N . GLN A 1 121 ? 11.802 32.370 -7.392 1.00 91.06 121 GLN A N 1
ATOM 990 C CA . GLN A 1 121 ? 11.070 31.462 -6.508 1.00 91.06 121 GLN A CA 1
ATOM 991 C C . GLN A 1 121 ? 11.806 30.130 -6.312 1.00 91.06 121 GLN A C 1
ATOM 993 O O . GLN A 1 121 ? 11.934 29.658 -5.186 1.00 91.06 121 GLN A O 1
ATOM 998 N N . ILE A 1 122 ? 12.345 29.545 -7.387 1.00 90.62 122 ILE A N 1
ATOM 999 C CA . ILE A 1 122 ? 13.142 28.315 -7.293 1.00 90.62 122 ILE A CA 1
ATOM 1000 C C . ILE A 1 122 ? 14.371 28.542 -6.409 1.00 90.62 122 ILE A C 1
ATOM 1002 O O . ILE A 1 122 ? 14.662 27.704 -5.564 1.00 90.62 122 ILE A O 1
ATOM 1006 N N . MET A 1 123 ? 15.073 29.667 -6.567 1.00 89.50 123 MET A N 1
ATOM 1007 C CA . MET A 1 123 ? 16.245 29.992 -5.748 1.00 89.50 123 MET A CA 1
ATOM 1008 C C . MET A 1 123 ? 15.889 30.215 -4.275 1.00 89.50 123 MET A C 1
ATOM 1010 O O . MET A 1 123 ? 16.636 29.775 -3.405 1.00 89.50 123 MET A O 1
ATOM 1014 N N . GLU A 1 124 ? 14.754 30.860 -3.983 1.00 88.88 124 GLU A N 1
ATOM 1015 C CA . GLU A 1 124 ? 14.235 31.005 -2.617 1.00 88.88 124 GLU A CA 1
ATOM 1016 C C . GLU A 1 124 ? 13.994 29.625 -1.990 1.00 88.88 124 GLU A C 1
ATOM 1018 O O . GLU A 1 124 ? 14.496 29.347 -0.904 1.00 88.88 124 GLU A O 1
ATOM 1023 N N . MET A 1 125 ? 13.323 28.717 -2.700 1.00 86.56 125 MET A N 1
ATOM 1024 C CA . MET A 1 125 ? 13.065 27.356 -2.217 1.00 86.56 125 MET A CA 1
ATOM 1025 C C . MET A 1 125 ? 14.349 26.534 -2.069 1.00 86.56 125 MET A C 1
ATOM 1027 O O . MET A 1 125 ? 14.564 25.904 -1.039 1.00 86.56 125 MET A O 1
ATOM 1031 N N . TYR A 1 126 ? 15.232 26.596 -3.065 1.00 84.56 126 TYR A N 1
ATOM 1032 C CA . TYR A 1 126 ? 16.537 25.940 -3.051 1.00 84.56 126 TYR A CA 1
ATOM 1033 C C . TYR A 1 126 ? 17.387 26.386 -1.852 1.00 84.56 126 TYR A C 1
ATOM 1035 O O . TYR A 1 126 ? 18.035 25.558 -1.221 1.00 84.56 126 TYR A O 1
ATOM 1043 N N . SER A 1 127 ? 17.333 27.671 -1.481 1.00 84.06 127 SER A N 1
ATOM 1044 C CA . SER A 1 127 ? 18.058 28.198 -0.315 1.00 84.06 127 SER A CA 1
ATOM 1045 C C . SER A 1 127 ? 17.532 27.693 1.035 1.00 84.06 127 SER A C 1
ATOM 1047 O O . SER A 1 127 ? 18.275 27.686 2.014 1.00 84.06 127 SER A O 1
ATOM 1049 N N . LEU A 1 128 ? 16.269 27.257 1.091 1.00 81.56 128 LEU A N 1
ATOM 1050 C CA . LEU A 1 128 ? 15.638 26.707 2.295 1.00 81.56 128 LEU A CA 1
ATOM 1051 C C . LEU A 1 128 ? 15.922 25.209 2.475 1.00 81.56 128 LEU A C 1
ATOM 1053 O O . LEU A 1 128 ? 15.702 24.669 3.561 1.00 81.56 128 LEU A O 1
ATOM 1057 N N . CYS A 1 129 ? 16.419 24.528 1.440 1.00 73.31 129 CYS A N 1
ATOM 1058 C CA . CYS A 1 129 ? 16.846 23.141 1.549 1.00 73.31 129 CYS A CA 1
ATOM 1059 C C . CYS A 1 129 ? 18.094 23.060 2.443 1.00 73.31 129 CYS A C 1
ATOM 1061 O O . CYS A 1 129 ? 19.191 23.461 2.055 1.00 73.31 129 CYS A O 1
ATOM 1063 N N . SER A 1 130 ? 17.922 22.546 3.663 1.00 52.84 130 SER A N 1
ATOM 1064 C CA . SER A 1 130 ? 19.007 22.388 4.635 1.00 52.84 130 SER A CA 1
ATOM 1065 C C . SER A 1 130 ? 20.032 21.368 4.124 1.00 52.84 130 SER A C 1
ATOM 1067 O O . SER A 1 130 ? 19.683 20.216 3.886 1.00 52.84 130 SER A O 1
ATOM 1069 N N . ASN A 1 131 ? 21.289 21.804 3.978 1.00 50.38 131 ASN A N 1
ATOM 1070 C CA . ASN A 1 131 ? 22.458 21.053 3.497 1.00 50.38 131 ASN A CA 1
ATOM 1071 C C . ASN A 1 131 ? 22.343 20.491 2.060 1.00 50.38 131 ASN A C 1
ATOM 1073 O O . ASN A 1 131 ? 21.862 19.370 1.879 1.00 50.38 131 ASN A O 1
ATOM 1077 N N . PRO A 1 132 ? 22.879 21.176 1.025 1.00 46.62 132 P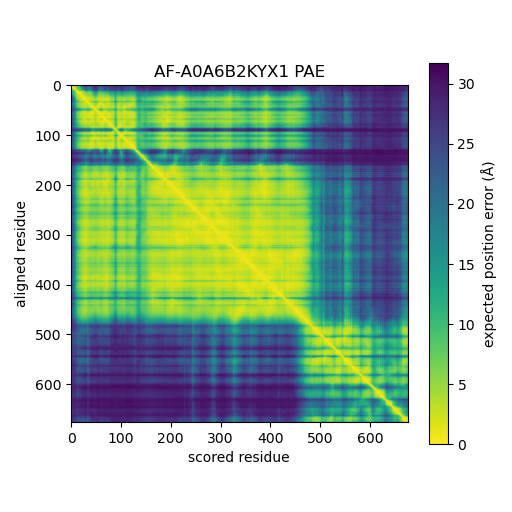RO A N 1
ATOM 1078 C CA . PRO A 1 132 ? 23.263 20.474 -0.197 1.00 46.62 132 PRO A CA 1
ATOM 1079 C C . PRO A 1 132 ? 24.230 19.355 0.203 1.00 46.62 132 PRO A C 1
ATOM 1081 O O . PRO A 1 132 ? 25.271 19.611 0.812 1.00 46.62 132 PRO A O 1
ATOM 1084 N N . ILE A 1 133 ? 23.854 18.103 -0.065 1.00 50.31 133 ILE A N 1
ATOM 1085 C CA . ILE A 1 133 ? 24.705 16.948 0.224 1.00 50.31 133 ILE A CA 1
ATOM 1086 C C . ILE A 1 133 ? 26.045 17.192 -0.479 1.00 50.31 133 ILE A C 1
ATOM 1088 O O . ILE A 1 133 ? 26.087 17.376 -1.697 1.00 50.31 133 ILE A O 1
ATOM 1092 N N . VAL A 1 134 ? 27.132 17.230 0.301 1.00 43.44 134 VAL A N 1
ATOM 1093 C CA . VAL A 1 134 ? 28.506 17.319 -0.213 1.00 43.44 134 VAL A CA 1
ATOM 1094 C C . VAL A 1 134 ? 28.679 16.215 -1.261 1.00 43.44 134 VAL A C 1
ATOM 1096 O O . VAL A 1 134 ? 28.304 15.076 -0.977 1.00 43.44 134 VAL A O 1
ATOM 1099 N N . PRO A 1 135 ? 29.211 16.506 -2.463 1.00 40.94 135 PRO A N 1
ATOM 1100 C CA . PRO A 1 135 ? 29.321 15.515 -3.524 1.00 40.94 135 PRO A CA 1
ATOM 1101 C C . PRO A 1 135 ? 30.140 14.315 -3.038 1.00 40.94 135 PRO A C 1
ATOM 1103 O O . PRO A 1 135 ? 31.356 14.398 -2.864 1.00 40.94 135 PRO A O 1
ATOM 1106 N N . ILE A 1 136 ? 29.469 13.185 -2.810 1.00 43.62 136 ILE A N 1
ATOM 1107 C CA . ILE A 1 136 ? 30.131 11.908 -2.554 1.00 43.62 136 ILE A CA 1
ATOM 1108 C C . ILE A 1 136 ? 30.710 11.462 -3.894 1.00 43.62 136 ILE A C 1
ATOM 1110 O O . ILE A 1 136 ? 29.987 10.905 -4.711 1.00 43.62 136 ILE A O 1
ATOM 1114 N N . SER A 1 137 ? 32.006 11.723 -4.105 1.00 42.97 137 SER A N 1
ATOM 1115 C CA . SER A 1 137 ? 32.778 11.376 -5.308 1.00 42.97 137 SER A CA 1
ATOM 1116 C C . SER A 1 137 ? 32.233 11.982 -6.614 1.00 42.97 137 SER A C 1
ATOM 1118 O O . SER A 1 137 ? 31.112 11.733 -7.045 1.00 42.97 137 SER A O 1
ATOM 1120 N N . SER A 1 138 ? 33.077 12.723 -7.334 1.00 42.00 138 SER A N 1
ATOM 1121 C CA . SER A 1 138 ? 32.780 13.349 -8.637 1.00 42.00 138 SER A CA 1
ATOM 1122 C C . SER A 1 138 ? 32.456 12.365 -9.775 1.00 42.00 138 SER A C 1
ATOM 1124 O O . SER A 1 138 ? 32.233 12.778 -10.910 1.00 42.00 138 SER A O 1
ATOM 1126 N N . THR A 1 139 ? 32.391 11.066 -9.490 1.00 42.94 139 THR A N 1
ATOM 1127 C CA . THR A 1 139 ? 31.888 10.044 -10.404 1.00 42.94 139 THR A CA 1
ATOM 1128 C C . THR A 1 139 ? 31.048 9.044 -9.615 1.00 42.94 139 THR A C 1
ATOM 1130 O O . THR A 1 139 ? 31.551 8.353 -8.725 1.00 42.94 139 THR A O 1
ATOM 1133 N N . LEU A 1 140 ? 29.752 8.951 -9.937 1.00 46.16 140 LEU A N 1
ATOM 1134 C CA . LEU A 1 140 ? 28.980 7.773 -9.552 1.00 46.16 140 LEU A CA 1
ATOM 1135 C C . LEU A 1 140 ? 29.640 6.556 -10.214 1.00 46.16 140 LEU A C 1
ATOM 1137 O O . LEU A 1 140 ? 29.999 6.638 -11.394 1.00 46.16 140 LEU A O 1
ATOM 1141 N N . PRO A 1 141 ? 29.753 5.409 -9.521 1.00 48.94 141 PRO A N 1
ATOM 1142 C CA . PRO A 1 141 ? 30.139 4.175 -10.178 1.00 48.94 141 PRO A CA 1
ATOM 1143 C C . PRO A 1 141 ? 29.215 3.922 -11.384 1.00 48.94 141 PRO A C 1
ATOM 1145 O O . PRO A 1 141 ? 28.023 4.273 -11.318 1.00 48.94 141 PRO A O 1
ATOM 1148 N N . PRO A 1 142 ? 29.724 3.285 -12.459 1.00 53.25 142 PRO A N 1
ATOM 1149 C CA . PRO A 1 142 ? 28.883 2.778 -13.539 1.00 53.25 142 PRO A CA 1
ATOM 1150 C C . PRO A 1 142 ? 27.701 2.011 -12.944 1.00 53.25 142 PRO A C 1
ATOM 1152 O O . PRO A 1 142 ? 27.883 1.327 -11.933 1.00 53.25 142 PRO A O 1
ATOM 1155 N N . LEU A 1 143 ? 26.512 2.085 -13.551 1.00 54.34 143 LEU A N 1
ATOM 1156 C CA . LEU A 1 143 ? 25.318 1.394 -13.041 1.00 54.34 143 LEU A CA 1
ATOM 1157 C C . LEU A 1 143 ? 25.597 -0.094 -12.740 1.00 54.34 143 LEU A C 1
ATOM 1159 O O . LEU A 1 143 ? 25.154 -0.594 -11.711 1.00 54.34 143 LEU A O 1
ATOM 1163 N N . LYS A 1 144 ? 26.460 -0.755 -13.532 1.00 50.12 144 LYS A N 1
ATOM 1164 C CA . LYS A 1 144 ? 26.959 -2.123 -13.274 1.00 50.12 144 LYS A CA 1
ATOM 1165 C C . LYS A 1 144 ? 27.645 -2.322 -11.918 1.00 50.12 144 LYS A C 1
ATOM 1167 O O . LYS A 1 144 ? 27.491 -3.379 -11.326 1.00 50.12 144 LYS A O 1
ATOM 1172 N N . LYS A 1 145 ? 28.402 -1.342 -11.413 1.00 48.62 145 LYS A N 1
ATOM 1173 C CA . LYS A 1 145 ? 29.030 -1.396 -10.077 1.00 48.62 145 LYS A CA 1
ATOM 1174 C C . LYS A 1 145 ? 28.057 -1.028 -8.960 1.00 48.62 145 LYS A C 1
ATOM 1176 O O . LYS A 1 145 ? 28.250 -1.475 -7.835 1.00 48.62 145 LYS A O 1
ATOM 1181 N N . ARG A 1 146 ? 27.012 -0.250 -9.270 1.00 51.44 146 ARG A N 1
ATOM 1182 C CA . ARG A 1 146 ? 25.914 0.011 -8.329 1.00 51.44 146 ARG A CA 1
ATOM 1183 C C . ARG A 1 146 ? 25.066 -1.228 -8.076 1.00 51.44 146 ARG A C 1
ATOM 1185 O O . ARG A 1 146 ? 24.557 -1.341 -6.971 1.00 51.44 146 ARG A O 1
ATOM 1192 N N . ARG A 1 147 ? 24.995 -2.169 -9.035 1.00 50.72 147 ARG A N 1
ATOM 1193 C CA . ARG A 1 147 ? 24.380 -3.498 -8.839 1.00 50.72 147 ARG A CA 1
ATOM 1194 C C . ARG A 1 147 ? 24.824 -4.080 -7.487 1.00 50.72 147 ARG A C 1
ATOM 1196 O O . ARG A 1 147 ? 24.002 -4.277 -6.611 1.00 50.72 147 ARG A O 1
ATOM 1203 N N . ASN A 1 148 ? 26.129 -4.164 -7.229 1.00 42.75 148 ASN A N 1
ATOM 1204 C CA . ASN A 1 148 ? 26.663 -4.785 -6.007 1.00 42.75 148 ASN A CA 1
ATOM 1205 C C . ASN A 1 148 ? 26.391 -4.027 -4.688 1.00 42.75 148 ASN A C 1
ATOM 1207 O O . ASN A 1 148 ? 26.576 -4.614 -3.629 1.00 42.75 148 ASN A O 1
ATOM 1211 N N . GLN A 1 149 ? 25.969 -2.757 -4.714 1.00 44.31 149 GLN A N 1
ATOM 1212 C CA . GLN A 1 149 ? 25.640 -2.000 -3.492 1.00 44.31 149 GLN A CA 1
ATOM 1213 C C . GLN A 1 149 ? 24.204 -2.226 -3.002 1.00 44.31 149 GLN A C 1
ATOM 1215 O O . GLN A 1 149 ? 23.936 -2.011 -1.824 1.00 44.31 149 GLN A O 1
ATOM 1220 N N . PHE A 1 150 ? 23.301 -2.664 -3.881 1.00 48.59 150 PHE A N 1
ATOM 1221 C CA . PHE A 1 150 ? 21.879 -2.872 -3.579 1.00 48.59 150 PHE A CA 1
ATOM 1222 C C . PHE A 1 150 ? 21.514 -4.363 -3.416 1.00 48.59 150 PHE A C 1
ATOM 1224 O O . PHE A 1 150 ? 20.364 -4.699 -3.162 1.00 48.59 150 PHE A O 1
ATOM 1231 N N . ASN A 1 151 ? 22.496 -5.262 -3.550 1.00 50.31 151 ASN A N 1
ATOM 1232 C CA . ASN A 1 151 ? 22.299 -6.688 -3.821 1.00 50.31 151 ASN A CA 1
ATOM 1233 C C . ASN A 1 151 ? 22.581 -7.604 -2.617 1.00 50.31 151 ASN A C 1
ATOM 1235 O O . ASN A 1 151 ? 23.383 -8.528 -2.735 1.00 50.31 151 ASN A O 1
ATOM 1239 N N . LEU A 1 152 ? 21.898 -7.431 -1.484 1.00 47.78 152 LEU A N 1
ATOM 1240 C CA . LEU A 1 152 ? 21.860 -8.531 -0.501 1.00 47.78 152 LEU A CA 1
ATOM 1241 C C . LEU A 1 152 ? 21.039 -9.734 -1.023 1.00 47.78 152 LEU A C 1
ATOM 1243 O O . LEU A 1 152 ? 21.254 -10.848 -0.571 1.00 47.78 152 LEU A O 1
ATOM 1247 N N . GLY A 1 153 ? 20.174 -9.544 -2.034 1.00 47.91 153 GLY A N 1
ATOM 1248 C CA . GLY A 1 153 ? 19.279 -10.582 -2.574 1.00 47.91 153 GLY A CA 1
ATOM 1249 C C . GLY A 1 153 ? 19.748 -11.352 -3.821 1.00 47.91 153 GLY A C 1
ATOM 1250 O O . GLY A 1 153 ? 19.177 -12.389 -4.147 1.00 47.91 153 GLY A O 1
ATOM 1251 N N . VAL A 1 154 ? 20.776 -10.900 -4.552 1.00 50.28 154 VAL A N 1
ATOM 1252 C CA . VAL A 1 154 ? 21.122 -11.542 -5.844 1.00 50.28 154 VAL A CA 1
ATOM 1253 C C . VAL A 1 154 ? 21.792 -12.902 -5.657 1.00 50.28 154 VAL A C 1
ATOM 1255 O O . VAL A 1 154 ? 21.526 -13.811 -6.436 1.00 50.28 154 VAL A O 1
ATOM 1258 N N . GLU A 1 155 ? 22.583 -13.091 -4.597 1.00 52.88 155 GLU A N 1
ATOM 1259 C CA . GLU A 1 155 ? 23.135 -14.416 -4.284 1.00 52.88 155 GLU A CA 1
ATOM 1260 C C . GLU A 1 155 ? 22.043 -15.436 -3.946 1.00 52.88 155 GLU A C 1
ATOM 1262 O O . GLU A 1 155 ? 22.139 -16.601 -4.322 1.00 52.88 155 GLU A O 1
ATOM 1267 N N . ILE A 1 156 ? 20.960 -14.973 -3.325 1.00 54.16 156 ILE A N 1
ATOM 1268 C CA . ILE A 1 156 ? 19.789 -15.773 -2.965 1.00 54.16 156 ILE A CA 1
ATOM 1269 C C . ILE A 1 156 ? 18.959 -16.140 -4.207 1.00 54.16 156 ILE A C 1
ATOM 1271 O O . ILE A 1 156 ? 18.455 -17.257 -4.306 1.00 54.16 156 ILE A O 1
ATOM 1275 N N . LEU A 1 157 ? 18.874 -15.237 -5.190 1.00 60.53 157 LEU A N 1
ATOM 1276 C CA . LEU A 1 157 ? 18.228 -15.481 -6.487 1.00 60.53 157 LEU A CA 1
ATOM 1277 C C . LEU A 1 157 ? 19.084 -16.313 -7.453 1.00 60.53 157 LEU A C 1
ATOM 1279 O O . LEU A 1 157 ? 18.595 -16.702 -8.513 1.00 60.53 157 LEU A O 1
ATOM 1283 N N . ASN A 1 158 ? 20.345 -16.609 -7.119 1.00 59.16 158 ASN A N 1
ATOM 1284 C CA . ASN A 1 158 ? 21.168 -17.501 -7.937 1.00 59.16 158 ASN A CA 1
ATOM 1285 C C . ASN A 1 158 ? 20.645 -18.943 -7.910 1.00 59.16 158 ASN A C 1
ATOM 1287 O O . ASN A 1 158 ? 20.863 -19.677 -8.876 1.00 59.16 158 ASN A O 1
ATOM 1291 N N . ASN A 1 159 ? 19.908 -19.340 -6.863 1.00 63.22 159 ASN A N 1
ATOM 1292 C CA . ASN A 1 159 ? 19.142 -20.579 -6.897 1.00 63.22 159 ASN A CA 1
ATOM 1293 C C . ASN A 1 159 ? 17.827 -20.367 -7.669 1.00 63.22 159 ASN A C 1
ATOM 1295 O O . ASN A 1 159 ? 16.765 -20.115 -7.096 1.00 63.22 159 ASN A O 1
ATOM 1299 N N . ARG A 1 160 ? 17.917 -20.475 -9.000 1.00 70.00 160 ARG A N 1
ATOM 1300 C CA . ARG A 1 160 ? 16.777 -20.315 -9.912 1.00 70.00 160 ARG A CA 1
ATOM 1301 C C . ARG A 1 160 ? 15.935 -21.584 -10.100 1.00 70.00 160 ARG A C 1
ATOM 1303 O O . ARG A 1 160 ? 15.092 -21.600 -10.988 1.00 70.00 160 ARG A O 1
ATOM 1310 N N . GLU A 1 161 ? 16.121 -22.624 -9.283 1.00 68.44 161 GLU A N 1
ATOM 1311 C CA . GLU A 1 161 ? 15.415 -23.914 -9.429 1.00 68.44 161 GLU A CA 1
ATOM 1312 C C . GLU A 1 161 ? 13.884 -23.785 -9.401 1.00 68.44 161 GLU A C 1
ATOM 1314 O O . GLU A 1 161 ? 13.183 -24.585 -10.013 1.00 68.44 161 GLU A O 1
ATOM 1319 N N . HIS A 1 162 ? 13.364 -22.752 -8.737 1.00 71.06 162 HIS A N 1
ATOM 1320 C CA . HIS A 1 162 ? 11.928 -22.504 -8.582 1.00 71.06 162 HIS A CA 1
ATOM 1321 C C . HIS A 1 162 ? 11.342 -21.564 -9.653 1.00 71.06 162 HIS A C 1
ATOM 1323 O O . HIS A 1 162 ? 10.154 -21.247 -9.599 1.00 71.06 162 HIS A O 1
ATOM 1329 N N . PHE A 1 163 ? 12.159 -21.094 -10.603 1.00 81.31 163 PHE A N 1
ATOM 1330 C CA . PHE A 1 163 ? 11.751 -20.181 -11.672 1.00 81.31 163 PHE A CA 1
ATOM 1331 C C . PHE A 1 163 ? 11.666 -20.909 -13.015 1.00 81.31 163 PHE A C 1
ATOM 1333 O O . PHE A 1 163 ? 12.468 -21.796 -13.314 1.00 81.31 163 PHE A O 1
ATOM 1340 N N . SER A 1 164 ? 10.710 -20.517 -13.855 1.00 84.38 164 SER A N 1
ATOM 1341 C CA . SER A 1 164 ? 10.545 -21.108 -15.183 1.00 84.38 164 SER A CA 1
ATOM 1342 C C . SER A 1 164 ? 11.702 -20.735 -16.119 1.00 84.38 164 SER A C 1
ATOM 1344 O O . SER A 1 164 ? 12.289 -19.659 -16.022 1.00 84.38 164 SER A O 1
ATOM 1346 N N . ALA A 1 165 ? 12.024 -21.600 -17.086 1.00 84.81 165 ALA A N 1
ATOM 1347 C CA . ALA A 1 165 ? 13.079 -21.314 -18.065 1.00 84.81 165 ALA A CA 1
ATOM 1348 C C . ALA A 1 165 ? 12.808 -20.021 -18.867 1.00 84.81 165 ALA A C 1
ATOM 1350 O O . ALA A 1 165 ? 13.727 -19.232 -19.084 1.00 84.81 165 ALA A O 1
ATOM 1351 N N . ASP A 1 166 ? 11.541 -19.773 -19.226 1.00 84.56 166 ASP A N 1
ATOM 1352 C CA . ASP A 1 166 ? 11.083 -18.539 -19.887 1.00 84.56 166 ASP A CA 1
ATOM 1353 C C . ASP A 1 166 ? 11.360 -17.297 -19.026 1.00 84.56 166 ASP A C 1
ATOM 1355 O O . ASP A 1 166 ? 11.821 -16.271 -19.533 1.00 84.56 166 ASP A O 1
ATOM 1359 N N . TYR A 1 167 ? 11.146 -17.390 -17.709 1.00 86.06 167 TYR A N 1
ATOM 1360 C CA . TYR A 1 167 ? 11.493 -16.313 -16.789 1.00 86.06 167 TYR A CA 1
ATOM 1361 C C . TYR A 1 167 ? 12.989 -16.004 -16.837 1.00 86.06 167 TYR A C 1
ATOM 1363 O O . TYR A 1 167 ? 13.359 -14.842 -17.005 1.00 86.06 167 TYR A O 1
ATOM 1371 N N . ILE A 1 168 ? 13.842 -17.028 -16.734 1.00 84.69 168 ILE A N 1
ATOM 1372 C CA . ILE A 1 168 ? 15.306 -16.883 -16.722 1.00 84.69 168 ILE A CA 1
ATOM 1373 C C . ILE A 1 168 ? 15.812 -16.266 -18.032 1.00 84.69 168 ILE A C 1
ATOM 1375 O O . ILE A 1 168 ? 16.628 -15.345 -17.998 1.00 84.69 168 ILE A O 1
ATOM 1379 N N . GLU A 1 169 ? 15.311 -16.723 -19.180 1.00 85.00 169 GLU A N 1
ATOM 1380 C CA . GLU A 1 169 ? 15.695 -16.186 -20.490 1.00 85.00 169 GLU A CA 1
ATOM 1381 C C . GLU A 1 169 ? 15.317 -14.702 -20.627 1.00 85.00 169 GLU A C 1
ATOM 1383 O O . GLU A 1 169 ? 16.136 -13.873 -21.039 1.00 85.00 169 GLU A O 1
ATOM 1388 N N . LYS A 1 170 ? 14.106 -14.329 -20.190 1.00 86.06 170 LYS A N 1
ATOM 1389 C CA . LYS A 1 170 ? 13.639 -12.934 -20.202 1.00 86.06 170 LYS A CA 1
ATOM 1390 C C . LYS A 1 170 ? 14.471 -12.012 -19.313 1.00 86.06 170 LYS A C 1
ATOM 1392 O O . LYS A 1 170 ? 14.573 -10.825 -19.630 1.00 86.06 170 LYS A O 1
ATOM 1397 N N . GLN A 1 171 ? 15.081 -12.512 -18.235 1.00 86.62 171 GLN A N 1
ATOM 1398 C CA . GLN A 1 171 ? 15.956 -11.698 -17.379 1.00 86.62 171 GLN A CA 1
ATOM 1399 C C . GLN A 1 171 ? 17.129 -11.119 -18.175 1.00 86.62 171 GLN A C 1
ATOM 1401 O O . GLN A 1 171 ? 17.320 -9.908 -18.171 1.00 86.62 171 GLN A O 1
ATOM 1406 N N . ALA A 1 172 ? 17.857 -11.950 -18.927 1.00 81.38 172 ALA A N 1
ATOM 1407 C CA . ALA A 1 172 ? 19.034 -11.502 -19.674 1.00 81.38 172 ALA A CA 1
ATOM 1408 C C . ALA A 1 172 ? 18.690 -10.425 -20.720 1.00 81.38 172 ALA A C 1
ATOM 1410 O O . ALA A 1 172 ? 19.374 -9.407 -20.818 1.00 81.38 172 ALA A O 1
ATOM 1411 N N . VAL A 1 173 ? 17.593 -10.619 -21.461 1.00 86.31 173 VAL A N 1
ATOM 1412 C CA . VAL A 1 173 ? 17.135 -9.669 -22.491 1.00 86.31 173 VAL A CA 1
ATOM 1413 C C . VAL A 1 173 ? 16.685 -8.344 -21.871 1.00 86.31 173 VAL A C 1
ATOM 1415 O O . VAL A 1 173 ? 16.997 -7.266 -22.379 1.00 86.31 173 VAL A O 1
ATOM 1418 N N . THR A 1 174 ? 15.938 -8.404 -20.767 1.00 89.31 174 THR A N 1
ATOM 1419 C CA . THR A 1 174 ? 15.434 -7.193 -20.108 1.00 89.31 174 THR A CA 1
ATOM 1420 C C . THR A 1 174 ? 16.543 -6.423 -19.390 1.00 89.31 174 THR A C 1
ATOM 1422 O O . THR A 1 174 ? 16.497 -5.195 -19.378 1.00 89.31 174 THR A O 1
ATOM 1425 N N . GLU A 1 175 ? 17.574 -7.091 -18.864 1.00 87.56 175 GLU A N 1
ATOM 1426 C CA . GLU A 1 175 ? 18.733 -6.434 -18.245 1.00 87.56 175 GLU A CA 1
ATOM 1427 C C . GLU A 1 175 ? 19.449 -5.462 -19.182 1.00 87.56 175 GLU A C 1
ATOM 1429 O O . GLU A 1 175 ? 19.703 -4.323 -18.783 1.00 87.56 175 GLU A O 1
ATOM 1434 N N . GLU A 1 176 ? 19.741 -5.876 -20.416 1.00 87.31 176 GLU A N 1
ATOM 1435 C CA . GLU A 1 176 ? 20.408 -5.020 -21.404 1.00 87.31 176 GLU A CA 1
ATOM 1436 C C . GLU A 1 176 ? 19.563 -3.780 -21.720 1.00 87.31 176 GLU A C 1
ATOM 1438 O O . GLU A 1 176 ? 20.051 -2.649 -21.678 1.00 87.31 176 GLU A O 1
ATOM 1443 N N . TYR A 1 177 ? 18.261 -3.976 -21.938 1.00 89.88 177 TYR A N 1
ATOM 1444 C CA . TYR A 1 177 ? 17.343 -2.877 -22.218 1.00 89.88 177 TYR A CA 1
ATOM 1445 C C . TYR A 1 177 ? 17.250 -1.880 -21.050 1.00 89.88 177 TYR A C 1
ATOM 1447 O O . TYR A 1 177 ? 17.303 -0.665 -21.257 1.00 89.88 177 TYR A O 1
ATOM 1455 N N . PHE A 1 178 ? 17.098 -2.369 -19.813 1.00 90.69 178 PHE A N 1
ATOM 1456 C CA . PHE A 1 178 ? 17.005 -1.503 -18.633 1.00 90.69 178 PHE A CA 1
ATOM 1457 C C . PHE A 1 178 ? 18.321 -0.781 -18.350 1.00 90.69 178 PHE A C 1
ATOM 1459 O O . PHE A 1 178 ? 18.296 0.378 -17.932 1.00 90.69 178 PHE A O 1
ATOM 1466 N N . GLU A 1 179 ? 19.461 -1.416 -18.614 1.00 87.00 179 GLU A N 1
ATOM 1467 C CA . GLU A 1 179 ? 20.762 -0.763 -18.525 1.00 87.00 179 GLU A CA 1
ATOM 1468 C C . GLU A 1 179 ? 20.858 0.424 -19.493 1.00 87.00 179 GLU A C 1
ATOM 1470 O O . GLU A 1 179 ? 21.163 1.546 -19.073 1.00 87.00 179 GLU A O 1
ATOM 1475 N N . ASP A 1 180 ? 20.515 0.209 -20.760 1.00 87.75 180 ASP A N 1
ATOM 1476 C CA . ASP A 1 180 ? 20.484 1.251 -21.786 1.00 87.75 180 ASP A CA 1
ATOM 1477 C C . ASP A 1 180 ? 19.503 2.378 -21.458 1.00 87.75 180 ASP A C 1
ATOM 1479 O O . ASP A 1 180 ? 19.804 3.560 -21.669 1.00 87.75 180 ASP A O 1
ATOM 1483 N N . TYR A 1 181 ? 18.330 2.029 -20.928 1.00 89.12 181 TYR A N 1
ATOM 1484 C CA . TYR A 1 181 ? 17.323 2.999 -20.521 1.00 89.12 181 TYR A CA 1
ATOM 1485 C C . TYR A 1 181 ? 17.820 3.862 -19.356 1.00 89.12 181 TYR A C 1
ATOM 1487 O O . TYR A 1 181 ? 17.770 5.092 -19.423 1.00 89.12 181 TYR A O 1
ATOM 1495 N N . LEU A 1 182 ? 18.335 3.243 -18.292 1.00 87.31 182 LEU A N 1
ATOM 1496 C CA . LEU A 1 182 ? 18.801 3.952 -17.100 1.00 87.31 182 LEU A CA 1
ATOM 1497 C C . LEU A 1 182 ? 20.043 4.803 -17.387 1.00 87.31 182 LEU A C 1
ATOM 1499 O O . LEU A 1 182 ? 20.147 5.902 -16.851 1.00 87.31 182 LEU A O 1
ATOM 1503 N N . ASN A 1 183 ? 20.933 4.376 -18.286 1.00 83.94 183 ASN A N 1
ATOM 1504 C CA . ASN A 1 183 ? 22.056 5.206 -18.735 1.00 83.94 183 ASN A CA 1
ATOM 1505 C C . ASN A 1 183 ? 21.596 6.542 -19.352 1.00 83.94 183 ASN A C 1
ATOM 1507 O O . ASN A 1 183 ? 22.305 7.542 -19.248 1.00 83.94 183 ASN A O 1
ATOM 1511 N N . LYS A 1 184 ? 20.410 6.571 -19.975 1.00 84.06 184 LYS A N 1
ATOM 1512 C CA . LYS A 1 184 ? 19.839 7.762 -20.629 1.00 84.06 184 LYS A CA 1
ATOM 1513 C C . LYS A 1 184 ? 18.898 8.560 -19.725 1.00 84.06 184 LYS A C 1
ATOM 1515 O O . LYS A 1 184 ? 18.809 9.775 -19.868 1.00 84.06 184 LYS A O 1
ATOM 1520 N N . HIS A 1 185 ? 18.171 7.882 -18.838 1.00 86.44 18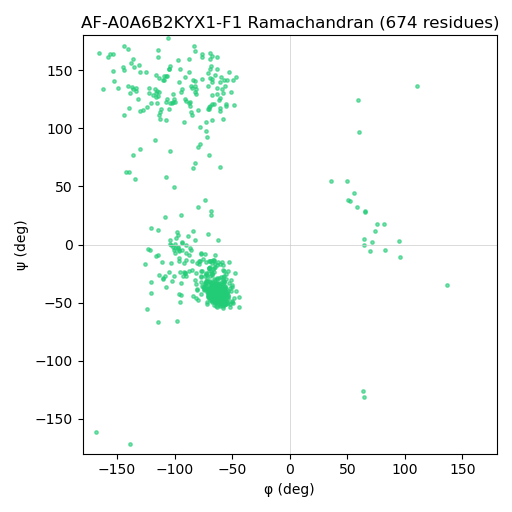5 HIS A N 1
ATOM 1521 C CA . HIS A 1 185 ? 17.010 8.446 -18.144 1.00 86.44 185 HIS A CA 1
ATOM 1522 C C . HIS A 1 185 ? 17.097 8.415 -16.614 1.00 86.44 185 HIS A C 1
ATOM 1524 O O . HIS A 1 185 ? 16.192 8.934 -15.959 1.00 86.44 185 HIS A O 1
ATOM 1530 N N . ALA A 1 186 ? 18.138 7.830 -16.017 1.00 84.81 186 ALA A N 1
ATOM 1531 C CA . ALA A 1 186 ? 18.346 7.943 -14.577 1.00 84.81 186 ALA A CA 1
ATOM 1532 C C . ALA A 1 186 ? 18.704 9.386 -14.199 1.00 84.81 186 ALA A C 1
ATOM 1534 O O . ALA A 1 186 ? 19.487 10.045 -14.879 1.00 84.81 186 ALA A O 1
ATOM 1535 N N . ILE A 1 187 ? 18.159 9.851 -13.082 1.00 80.81 187 ILE A N 1
ATOM 1536 C CA . ILE A 1 187 ? 18.449 11.135 -12.451 1.00 80.81 187 ILE A CA 1
ATOM 1537 C C . ILE A 1 187 ? 19.340 10.835 -11.245 1.00 80.81 187 ILE A C 1
ATOM 1539 O O . ILE A 1 187 ? 18.872 10.698 -10.111 1.00 80.81 187 ILE A O 1
ATOM 1543 N N . GLY A 1 188 ? 20.632 10.647 -11.510 1.00 75.75 188 GLY A N 1
ATOM 1544 C CA . GLY A 1 188 ? 21.595 10.280 -10.477 1.00 75.75 188 GLY A CA 1
ATOM 1545 C C . GLY A 1 188 ? 21.340 8.922 -9.823 1.00 75.75 188 GLY A C 1
ATOM 1546 O O . GLY A 1 188 ? 21.287 7.888 -10.490 1.00 75.75 188 GLY A O 1
ATOM 1547 N N . ASP A 1 189 ? 21.263 8.933 -8.497 1.00 72.25 189 ASP A N 1
ATOM 1548 C CA . ASP A 1 189 ? 20.853 7.838 -7.612 1.00 72.25 189 ASP A CA 1
ATOM 1549 C C . ASP A 1 189 ? 19.406 7.991 -7.105 1.00 72.25 189 ASP A C 1
ATOM 1551 O O . ASP A 1 189 ? 18.933 7.119 -6.378 1.00 72.25 189 ASP A O 1
ATOM 1555 N N . PHE A 1 190 ? 18.717 9.086 -7.463 1.00 76.69 190 PHE A N 1
ATOM 1556 C CA . PHE A 1 190 ? 17.479 9.494 -6.799 1.00 76.69 190 PHE A CA 1
ATOM 1557 C C . PHE A 1 190 ? 16.207 9.341 -7.637 1.00 76.69 190 PHE A C 1
ATOM 1559 O O . PHE A 1 190 ? 15.122 9.130 -7.101 1.00 76.69 190 PHE A O 1
ATOM 1566 N N . GLY A 1 191 ? 16.300 9.461 -8.956 1.00 84.25 191 GLY A N 1
ATOM 1567 C CA . GLY A 1 191 ? 15.109 9.486 -9.799 1.00 84.25 191 GLY A CA 1
ATOM 1568 C C . GLY A 1 191 ? 15.300 8.784 -11.126 1.00 84.25 191 GLY A C 1
ATOM 1569 O O . GLY A 1 191 ? 16.406 8.421 -11.517 1.00 84.25 191 GLY A O 1
ATOM 1570 N N . ILE A 1 192 ? 14.193 8.618 -11.840 1.00 88.88 192 ILE A N 1
ATOM 1571 C CA . ILE A 1 192 ? 14.161 8.126 -13.216 1.00 88.88 192 ILE A CA 1
ATOM 1572 C C . ILE A 1 192 ? 13.159 8.993 -13.975 1.00 88.88 192 ILE A C 1
ATOM 1574 O O . ILE A 1 192 ? 12.059 9.259 -13.486 1.00 88.88 192 ILE A O 1
ATOM 1578 N N . VAL A 1 193 ? 13.522 9.419 -15.182 1.00 89.81 193 VAL A N 1
ATOM 1579 C CA . VAL A 1 193 ? 12.578 9.999 -16.137 1.00 89.81 193 VAL A CA 1
ATOM 1580 C C . VAL A 1 193 ? 11.708 8.869 -16.671 1.00 89.81 193 VAL A C 1
ATOM 1582 O O . VAL A 1 193 ? 12.162 8.046 -17.462 1.00 89.81 193 VAL A O 1
ATOM 1585 N N . GLN A 1 194 ? 10.459 8.800 -16.218 1.00 91.62 194 GLN A N 1
ATOM 1586 C CA . GLN A 1 194 ? 9.518 7.763 -16.629 1.00 91.62 194 GLN A CA 1
ATOM 1587 C C . GLN A 1 194 ? 8.846 8.183 -17.931 1.00 91.62 194 GLN A C 1
ATOM 1589 O O . GLN A 1 194 ? 8.084 9.149 -17.949 1.00 91.62 194 GLN A O 1
ATOM 1594 N N . THR A 1 195 ? 9.153 7.478 -19.017 1.00 91.88 195 THR A N 1
ATOM 1595 C CA . THR A 1 195 ? 8.586 7.707 -20.353 1.00 91.88 195 THR A CA 1
ATOM 1596 C C . THR A 1 195 ? 7.566 6.622 -20.719 1.00 91.88 195 THR A C 1
ATOM 1598 O O . THR A 1 195 ? 7.373 5.646 -19.995 1.00 91.88 195 THR A O 1
ATOM 1601 N N . VAL A 1 196 ? 6.936 6.746 -21.889 1.00 90.38 196 VAL A N 1
ATOM 1602 C CA . VAL A 1 196 ? 6.119 5.661 -22.461 1.00 90.38 196 VAL A CA 1
ATOM 1603 C C . VAL A 1 196 ? 6.952 4.386 -22.658 1.00 90.38 196 VAL A C 1
ATOM 1605 O O . VAL A 1 196 ? 6.463 3.294 -22.373 1.00 90.38 196 VAL A O 1
ATOM 1608 N N . ASP A 1 197 ? 8.215 4.522 -23.065 1.00 91.06 197 ASP A N 1
ATOM 1609 C CA . ASP A 1 197 ? 9.123 3.389 -23.271 1.00 91.06 197 ASP A CA 1
ATOM 1610 C C . ASP A 1 197 ? 9.485 2.703 -21.952 1.00 91.06 197 ASP A C 1
ATOM 1612 O O . ASP A 1 197 ? 9.589 1.480 -21.913 1.00 91.06 197 ASP A O 1
ATOM 1616 N N . PHE A 1 198 ? 9.576 3.460 -20.853 1.00 92.44 198 PHE A N 1
ATOM 1617 C CA . PHE A 1 198 ? 9.695 2.884 -19.512 1.00 92.44 198 PHE A CA 1
ATOM 1618 C C . PHE A 1 198 ? 8.478 2.030 -19.159 1.00 92.44 198 PHE A C 1
ATOM 1620 O O . PHE A 1 198 ? 8.632 0.887 -18.741 1.00 92.44 198 PHE A O 1
ATOM 1627 N N . HIS A 1 199 ? 7.259 2.535 -19.371 1.00 91.12 199 HIS A N 1
ATOM 1628 C CA . HIS A 1 199 ? 6.049 1.755 -19.087 1.00 91.12 199 HIS A CA 1
ATOM 1629 C C . HIS A 1 199 ? 5.948 0.495 -19.964 1.00 91.12 199 HIS A C 1
ATOM 1631 O O . HIS A 1 199 ? 5.501 -0.552 -19.491 1.00 91.12 199 HIS A O 1
ATOM 1637 N N . ASN A 1 200 ? 6.388 0.570 -21.223 1.00 89.69 200 ASN A N 1
ATOM 1638 C CA . ASN A 1 200 ? 6.469 -0.593 -22.108 1.00 89.69 200 ASN A CA 1
ATOM 1639 C C . ASN A 1 200 ? 7.508 -1.611 -21.614 1.00 89.69 200 ASN A C 1
ATOM 1641 O O . ASN A 1 200 ? 7.230 -2.809 -21.613 1.00 89.69 200 ASN A O 1
ATOM 1645 N N . ALA A 1 201 ? 8.662 -1.146 -21.133 1.00 92.12 201 ALA A N 1
ATOM 1646 C CA . ALA A 1 201 ? 9.700 -1.995 -20.554 1.00 92.12 201 ALA A CA 1
ATOM 1647 C C . ALA A 1 201 ? 9.225 -2.692 -19.275 1.00 92.12 201 ALA A C 1
ATOM 1649 O O . ALA A 1 201 ? 9.368 -3.902 -19.143 1.00 92.12 201 ALA A O 1
ATOM 1650 N N . VAL A 1 202 ? 8.557 -1.960 -18.379 1.00 93.44 202 VAL A N 1
ATOM 1651 C CA . VAL A 1 202 ? 7.923 -2.516 -17.171 1.00 93.44 202 VAL A CA 1
ATOM 1652 C C . VAL A 1 202 ? 6.907 -3.599 -17.535 1.00 93.44 202 VAL A C 1
ATOM 1654 O O . VAL A 1 202 ? 6.863 -4.647 -16.895 1.00 93.44 202 VAL A O 1
ATOM 1657 N N . ARG A 1 203 ? 6.116 -3.398 -18.597 1.00 88.25 203 ARG A N 1
ATOM 1658 C CA . ARG A 1 203 ? 5.201 -4.432 -19.103 1.00 88.25 203 ARG A CA 1
ATOM 1659 C C . ARG A 1 203 ? 5.953 -5.672 -19.596 1.00 88.25 203 ARG A C 1
ATOM 1661 O O . ARG A 1 203 ? 5.436 -6.773 -19.417 1.00 88.25 203 ARG A O 1
ATOM 1668 N N . GLY A 1 204 ? 7.138 -5.498 -20.185 1.00 87.44 204 GLY A N 1
ATOM 1669 C CA . GLY A 1 204 ? 8.078 -6.563 -20.556 1.00 87.44 204 GLY A CA 1
ATOM 1670 C C . GLY A 1 204 ? 8.753 -7.251 -19.362 1.00 87.44 204 GLY A C 1
ATOM 1671 O O . GLY A 1 204 ? 9.124 -8.419 -19.483 1.00 87.44 204 GLY A O 1
ATOM 1672 N N . GLY A 1 205 ? 8.764 -6.594 -18.199 1.00 91.25 205 GLY A N 1
ATOM 1673 C CA . GLY A 1 205 ? 9.246 -7.086 -16.908 1.00 91.25 205 GLY A CA 1
ATOM 1674 C C . GLY A 1 205 ? 10.507 -6.393 -16.459 1.00 91.25 205 GLY A C 1
ATOM 1675 O O . GLY A 1 205 ? 11.423 -6.216 -17.257 1.00 91.25 205 GLY A O 1
ATOM 1676 N N . ILE A 1 206 ? 10.566 -6.037 -15.178 1.00 92.88 206 ILE A N 1
ATOM 1677 C CA . ILE A 1 206 ? 11.793 -5.501 -14.607 1.00 92.88 206 ILE A CA 1
ATOM 1678 C C . ILE A 1 206 ? 12.707 -6.685 -14.269 1.00 92.88 206 ILE A C 1
ATOM 1680 O O . ILE A 1 206 ? 12.258 -7.627 -13.604 1.00 92.88 206 ILE A O 1
ATOM 1684 N N . PRO A 1 207 ? 13.972 -6.660 -14.707 1.00 91.12 207 PRO A N 1
ATOM 1685 C CA . PRO A 1 207 ? 14.949 -7.661 -14.316 1.00 91.12 207 PRO A CA 1
ATOM 1686 C C . PRO A 1 207 ? 15.246 -7.607 -12.811 1.00 91.12 207 PRO A C 1
ATOM 1688 O O . PRO A 1 207 ? 15.281 -6.534 -12.202 1.00 91.12 207 PRO A O 1
ATOM 1691 N N . ASP A 1 208 ? 15.506 -8.772 -12.224 1.00 87.31 208 ASP A N 1
ATOM 1692 C CA . ASP A 1 208 ? 15.762 -9.001 -10.800 1.00 87.31 208 ASP A CA 1
ATOM 1693 C C . ASP A 1 208 ? 16.791 -8.009 -10.242 1.00 87.31 208 ASP A C 1
ATOM 1695 O O . ASP A 1 208 ? 16.564 -7.375 -9.211 1.00 87.31 208 ASP A O 1
ATOM 1699 N N . SER A 1 209 ? 17.886 -7.811 -10.982 1.00 83.62 209 SER A N 1
ATOM 1700 C CA . SER A 1 209 ? 19.016 -6.951 -10.617 1.00 83.62 209 SER A CA 1
ATOM 1701 C C . SER A 1 209 ? 18.680 -5.456 -10.533 1.00 83.62 209 SER A C 1
ATOM 1703 O O . SER A 1 209 ? 19.467 -4.684 -9.984 1.00 83.62 209 SER A O 1
ATOM 1705 N N . TYR A 1 210 ? 17.524 -5.028 -11.052 1.00 87.88 210 TYR A N 1
ATOM 1706 C CA . TYR A 1 210 ? 17.091 -3.630 -11.049 1.00 87.88 210 TYR A CA 1
ATOM 1707 C C . TYR A 1 210 ? 15.817 -3.371 -10.238 1.00 87.88 210 TYR A C 1
ATOM 1709 O O . TYR A 1 210 ? 15.498 -2.205 -9.987 1.00 87.88 210 TYR A O 1
ATOM 1717 N N . ARG A 1 211 ? 15.103 -4.411 -9.783 1.00 91.25 211 ARG A N 1
ATOM 1718 C CA . ARG A 1 211 ? 13.851 -4.244 -9.025 1.00 91.25 211 ARG A CA 1
ATOM 1719 C C . ARG A 1 211 ? 14.028 -3.442 -7.755 1.00 91.25 211 ARG A C 1
ATOM 1721 O O . ARG A 1 211 ? 13.267 -2.505 -7.551 1.00 91.25 211 ARG A O 1
ATOM 1728 N N . ALA A 1 212 ? 15.049 -3.742 -6.953 1.00 88.00 212 ALA A N 1
ATOM 1729 C CA . ALA A 1 212 ? 15.315 -3.014 -5.714 1.00 88.00 212 ALA A CA 1
ATOM 1730 C C . ALA A 1 212 ? 15.366 -1.499 -5.959 1.00 88.00 212 ALA A C 1
ATOM 1732 O O . ALA A 1 212 ? 14.626 -0.728 -5.350 1.00 88.00 212 ALA A O 1
ATOM 1733 N N . HIS A 1 213 ? 16.165 -1.079 -6.940 1.00 86.44 213 HIS A N 1
ATOM 1734 C CA . HIS A 1 213 ? 16.325 0.327 -7.285 1.00 86.44 213 HIS A CA 1
ATOM 1735 C C . HIS A 1 213 ? 15.048 0.939 -7.881 1.00 86.44 213 HIS A C 1
ATOM 1737 O O . HIS A 1 213 ? 14.598 2.001 -7.446 1.00 86.44 213 HIS A O 1
ATOM 1743 N N . ILE A 1 214 ? 14.438 0.272 -8.865 1.00 91.81 214 ILE A N 1
ATOM 1744 C CA . ILE A 1 214 ? 13.291 0.820 -9.598 1.00 91.81 214 ILE A CA 1
ATOM 1745 C C . ILE A 1 214 ? 12.040 0.862 -8.722 1.00 91.81 214 ILE A C 1
ATOM 1747 O O . ILE A 1 214 ? 11.353 1.882 -8.720 1.00 91.81 214 ILE A O 1
ATOM 1751 N N . TRP A 1 215 ? 11.752 -0.186 -7.947 1.00 94.31 215 TRP A N 1
ATOM 1752 C CA . TRP A 1 215 ? 10.630 -0.195 -7.007 1.00 94.31 215 TRP A CA 1
ATOM 1753 C C . TRP A 1 215 ? 10.809 0.871 -5.932 1.00 94.31 215 TRP A C 1
ATOM 1755 O O . TRP A 1 215 ? 9.863 1.604 -5.651 1.00 94.31 215 TRP A O 1
ATOM 1765 N N . LYS A 1 216 ? 12.019 1.036 -5.382 1.00 90.56 216 LYS A N 1
ATOM 1766 C CA . LYS A 1 216 ? 12.298 2.069 -4.375 1.00 90.56 216 LYS A CA 1
ATOM 1767 C C . LYS A 1 216 ? 12.037 3.485 -4.905 1.00 90.56 216 LYS A C 1
ATOM 1769 O O . LYS A 1 216 ? 11.463 4.311 -4.197 1.00 90.56 216 LYS A O 1
ATOM 1774 N N . ILE A 1 217 ? 12.417 3.764 -6.154 1.00 89.56 217 ILE A N 1
ATOM 1775 C CA . ILE A 1 217 ? 12.155 5.059 -6.803 1.00 89.56 217 ILE A CA 1
ATOM 1776 C C . ILE A 1 217 ? 10.670 5.211 -7.141 1.00 89.56 217 ILE A C 1
ATOM 1778 O O . ILE A 1 217 ? 10.059 6.219 -6.800 1.00 89.56 217 ILE A O 1
ATOM 1782 N N . CYS A 1 218 ? 10.076 4.223 -7.812 1.00 92.69 218 CYS A N 1
ATOM 1783 C CA . CYS A 1 218 ? 8.723 4.338 -8.356 1.00 92.69 218 CYS A CA 1
ATOM 1784 C C . CYS A 1 218 ? 7.631 4.273 -7.289 1.00 92.69 218 CYS A C 1
ATOM 1786 O O . CYS A 1 218 ? 6.570 4.855 -7.490 1.00 92.69 218 CYS A O 1
ATOM 1788 N N . SER A 1 219 ? 7.881 3.600 -6.166 1.00 93.06 219 SER A N 1
ATOM 1789 C CA . SER A 1 219 ? 6.974 3.617 -5.016 1.00 93.06 219 SER A CA 1
ATOM 1790 C C . SER A 1 219 ? 6.944 4.981 -4.324 1.00 93.06 219 SER A C 1
ATOM 1792 O O . SER A 1 219 ? 5.903 5.357 -3.798 1.00 93.06 219 SER A O 1
ATOM 1794 N N . GLY A 1 220 ? 8.055 5.727 -4.345 1.00 91.06 220 GLY A N 1
ATOM 1795 C CA . GLY A 1 220 ? 8.273 6.898 -3.491 1.00 91.06 220 GLY A CA 1
ATOM 1796 C C . GLY A 1 220 ? 9.038 6.579 -2.199 1.00 91.06 220 GLY A C 1
ATOM 1797 O O . GLY A 1 220 ? 9.280 7.477 -1.395 1.00 91.06 220 GLY A O 1
ATOM 1798 N N . ALA A 1 221 ? 9.477 5.332 -1.990 1.00 92.38 221 ALA A N 1
ATOM 1799 C CA . ALA A 1 221 ? 10.200 4.922 -0.780 1.00 92.38 221 ALA A CA 1
ATOM 1800 C C . ALA A 1 221 ? 11.490 5.712 -0.572 1.00 92.38 221 ALA A C 1
ATOM 1802 O O . ALA A 1 221 ? 11.799 6.109 0.548 1.00 92.38 221 ALA A O 1
ATOM 1803 N N . LEU A 1 222 ? 12.214 6.002 -1.657 1.00 87.94 222 LEU A N 1
ATOM 1804 C CA . LEU A 1 222 ? 13.414 6.830 -1.578 1.00 87.94 222 LEU A CA 1
ATOM 1805 C C . LEU A 1 222 ? 13.106 8.260 -1.116 1.00 87.94 222 LEU A C 1
ATOM 1807 O O . LEU A 1 222 ? 13.882 8.850 -0.370 1.00 87.94 222 LEU A O 1
ATOM 1811 N N . VAL A 1 223 ? 11.966 8.806 -1.543 1.00 86.50 223 VAL A N 1
ATOM 1812 C CA . VAL A 1 223 ? 11.501 10.130 -1.122 1.00 86.50 223 VAL A CA 1
ATOM 1813 C C . VAL A 1 223 ? 11.140 10.118 0.360 1.00 86.50 223 VAL A C 1
ATOM 1815 O O . VAL A 1 223 ? 11.564 11.008 1.093 1.00 86.50 223 VAL A O 1
ATOM 1818 N N . LYS A 1 224 ? 10.407 9.096 0.809 1.00 87.88 224 LYS A N 1
ATOM 1819 C CA . LYS A 1 224 ? 10.007 8.940 2.210 1.00 87.88 224 LYS A CA 1
ATOM 1820 C C . LYS A 1 224 ? 11.210 8.761 3.138 1.00 87.88 224 LYS A C 1
ATOM 1822 O O . LYS A 1 224 ? 11.267 9.422 4.168 1.00 87.88 224 LYS A O 1
ATOM 1827 N N . GLU A 1 225 ? 12.190 7.944 2.738 1.00 88.81 225 GLU A N 1
ATOM 1828 C CA . GLU A 1 225 ? 13.480 7.816 3.435 1.00 88.81 225 GLU A CA 1
ATOM 1829 C C . GLU A 1 225 ? 14.173 9.177 3.538 1.00 88.81 225 GLU A C 1
ATOM 1831 O O . GLU A 1 225 ? 14.630 9.560 4.609 1.00 88.81 225 GLU A O 1
ATOM 1836 N N . PHE A 1 226 ? 14.229 9.920 2.429 1.00 83.50 226 PHE A N 1
ATOM 1837 C CA . PHE A 1 226 ? 14.952 11.186 2.352 1.00 83.50 226 PHE A CA 1
ATOM 1838 C C . PHE A 1 226 ? 14.390 12.275 3.275 1.00 83.50 226 PHE A C 1
ATOM 1840 O O . PHE A 1 226 ? 15.164 13.065 3.811 1.00 83.50 226 PHE A O 1
ATOM 1847 N N . ILE A 1 227 ? 13.068 12.332 3.457 1.00 81.56 227 ILE A N 1
ATOM 1848 C CA . ILE A 1 227 ? 12.430 13.350 4.306 1.00 81.56 227 ILE A CA 1
ATOM 1849 C C . ILE A 1 227 ? 12.201 12.897 5.751 1.00 81.56 227 ILE A C 1
ATOM 1851 O O . ILE A 1 227 ? 11.709 13.684 6.558 1.00 81.56 227 ILE A O 1
ATOM 1855 N N . SER A 1 228 ? 12.489 11.636 6.073 1.00 85.62 228 SER A N 1
ATOM 1856 C CA . SER A 1 228 ? 12.282 11.122 7.423 1.00 85.62 228 SER A CA 1
ATOM 1857 C C . SER A 1 228 ? 13.294 11.714 8.407 1.00 85.62 228 SER A C 1
ATOM 1859 O O . SER A 1 228 ? 14.493 11.759 8.143 1.00 85.62 228 SER A O 1
ATOM 1861 N N . GLU A 1 229 ? 12.814 12.101 9.589 1.00 87.19 229 GLU A N 1
ATOM 1862 C CA . GLU A 1 229 ? 13.658 12.564 10.698 1.00 87.19 229 GLU A CA 1
ATOM 1863 C C . GLU A 1 229 ? 14.452 11.424 11.352 1.00 87.19 229 GLU A C 1
ATOM 1865 O O . GLU A 1 229 ? 15.544 11.650 11.871 1.00 87.19 229 GLU A O 1
ATOM 1870 N N . LYS A 1 230 ? 13.907 10.199 11.329 1.00 90.19 230 LYS A N 1
ATOM 1871 C CA . LYS A 1 230 ? 14.535 9.005 11.909 1.00 90.19 230 LYS A CA 1
ATOM 1872 C C . LYS A 1 230 ? 15.018 8.048 10.832 1.00 90.19 230 LYS A C 1
ATOM 1874 O O . LYS A 1 230 ? 14.313 7.821 9.844 1.00 90.19 230 LYS A O 1
ATOM 1879 N N . THR A 1 231 ? 16.176 7.431 11.050 1.00 94.25 231 THR A N 1
ATOM 1880 C CA . THR A 1 231 ? 16.655 6.338 10.196 1.00 94.25 231 THR A CA 1
ATOM 1881 C C . THR A 1 231 ? 16.134 4.984 10.677 1.00 94.25 231 THR A C 1
ATOM 1883 O O . THR A 1 231 ? 15.755 4.818 11.837 1.00 94.25 231 THR A O 1
ATOM 1886 N N . PHE A 1 232 ? 16.140 3.989 9.788 1.00 95.69 232 PHE A N 1
ATOM 1887 C CA . PHE A 1 232 ? 15.786 2.605 10.121 1.00 95.69 232 PHE A CA 1
ATOM 1888 C C . PHE A 1 232 ? 16.635 2.051 11.277 1.00 95.69 232 PHE A C 1
ATOM 1890 O O . PHE A 1 232 ? 16.110 1.448 12.211 1.00 95.69 232 PHE A O 1
ATOM 1897 N N . GLU A 1 233 ? 17.943 2.308 11.251 1.00 96.44 233 GLU A N 1
ATOM 1898 C CA . GLU A 1 233 ? 18.886 1.842 12.268 1.00 96.44 233 GLU A CA 1
ATOM 1899 C C . GLU A 1 233 ? 18.616 2.494 13.629 1.00 96.44 233 GLU A C 1
ATOM 1901 O O . GLU A 1 233 ? 18.665 1.813 14.652 1.00 96.44 233 GLU A O 1
ATOM 1906 N N . GLN A 1 234 ? 18.281 3.790 13.645 1.00 96.44 234 GLN A N 1
ATOM 1907 C CA . GLN A 1 234 ? 17.884 4.494 14.867 1.00 96.44 234 GLN A CA 1
ATOM 1908 C C . GLN A 1 234 ? 16.604 3.896 15.458 1.00 96.44 234 GLN A C 1
ATOM 1910 O O . GLN A 1 234 ? 16.548 3.649 16.658 1.00 96.44 234 GLN A O 1
ATOM 1915 N N . ILE A 1 235 ? 15.601 3.606 14.622 1.00 97.31 235 ILE A N 1
ATOM 1916 C CA . ILE A 1 235 ? 14.335 3.005 15.070 1.00 97.31 235 ILE A CA 1
ATOM 1917 C C . ILE A 1 235 ? 14.577 1.633 15.706 1.00 97.31 235 ILE A C 1
ATOM 1919 O O . ILE A 1 235 ? 14.002 1.347 16.755 1.00 97.31 235 ILE A O 1
ATOM 1923 N N . LEU A 1 236 ? 15.425 0.793 15.107 1.00 96.06 236 LEU A N 1
ATOM 1924 C CA . LEU A 1 236 ? 15.776 -0.503 15.692 1.00 96.06 236 LEU A CA 1
ATOM 1925 C C . LEU A 1 236 ? 16.519 -0.347 17.021 1.00 96.06 236 LEU A C 1
ATOM 1927 O O . LEU A 1 236 ? 16.119 -0.960 18.006 1.00 96.06 236 LEU A O 1
ATOM 1931 N N . ALA A 1 237 ? 17.556 0.493 17.066 1.00 96.75 237 ALA A N 1
ATOM 1932 C CA . ALA A 1 237 ? 18.368 0.688 18.266 1.00 96.75 237 ALA A CA 1
ATOM 1933 C C . ALA A 1 237 ? 17.552 1.257 19.440 1.00 96.75 237 ALA A C 1
ATOM 1935 O O . ALA A 1 237 ? 17.670 0.793 20.570 1.00 96.75 237 ALA A O 1
ATOM 1936 N N . GLU A 1 238 ? 16.671 2.227 19.183 1.00 96.50 238 GLU A N 1
ATOM 1937 C CA . GLU A 1 238 ? 15.803 2.828 20.206 1.00 96.50 238 GLU A CA 1
ATOM 1938 C C . GLU A 1 238 ? 14.773 1.847 20.790 1.00 96.50 238 GLU A C 1
ATOM 1940 O O . GLU A 1 238 ? 14.212 2.110 21.860 1.00 96.50 238 GLU A O 1
ATOM 1945 N N . ASN A 1 239 ? 14.480 0.748 20.087 1.00 95.88 239 ASN A N 1
ATOM 1946 C CA . ASN A 1 239 ? 13.448 -0.224 20.451 1.00 95.88 239 ASN A CA 1
ATOM 1947 C C . ASN A 1 239 ? 13.993 -1.644 20.655 1.00 95.88 239 ASN A C 1
ATOM 1949 O O . ASN A 1 239 ? 13.215 -2.593 20.746 1.00 95.88 239 ASN A O 1
ATOM 1953 N N . GLU A 1 240 ? 15.311 -1.790 20.772 1.00 94.19 240 GLU A N 1
ATOM 1954 C CA . GLU A 1 240 ? 15.950 -3.069 21.055 1.00 94.19 240 GLU A CA 1
ATOM 1955 C C . GLU A 1 240 ? 15.423 -3.656 22.377 1.00 94.19 240 GLU A C 1
ATOM 1957 O O . GLU A 1 240 ? 15.333 -2.970 23.397 1.00 94.19 240 GLU A O 1
ATOM 1962 N N . GLY A 1 241 ? 15.015 -4.928 22.343 1.00 91.38 241 GLY A N 1
ATOM 1963 C CA . GLY A 1 241 ? 14.479 -5.648 23.502 1.00 91.38 241 GLY A CA 1
ATOM 1964 C C . GLY A 1 241 ? 13.079 -5.227 23.968 1.00 91.38 241 GLY A C 1
ATOM 1965 O O . GLY A 1 241 ? 12.597 -5.763 24.965 1.00 91.38 241 GLY A O 1
ATOM 1966 N N . LYS A 1 242 ? 12.407 -4.286 23.289 1.00 94.06 242 LYS A N 1
ATOM 1967 C CA . LYS A 1 242 ? 11.017 -3.932 23.607 1.00 94.06 242 LYS A CA 1
ATOM 1968 C C . LYS A 1 242 ? 10.051 -4.931 22.981 1.00 94.06 242 LYS A C 1
ATOM 1970 O O . LYS A 1 242 ? 10.125 -5.209 21.786 1.00 94.06 242 LYS A O 1
ATOM 1975 N N . GLU A 1 243 ? 9.084 -5.370 23.775 1.00 93.31 243 GLU A N 1
ATOM 1976 C CA . GLU A 1 243 ? 8.000 -6.244 23.332 1.00 93.31 243 GLU A CA 1
ATOM 1977 C C . GLU A 1 243 ? 6.652 -5.517 23.393 1.00 93.31 243 GLU A C 1
ATOM 1979 O O . GLU A 1 243 ? 6.392 -4.689 24.270 1.00 93.31 243 GLU A O 1
ATOM 1984 N N . THR A 1 244 ? 5.794 -5.809 22.423 1.00 92.38 244 THR A N 1
ATOM 1985 C CA . THR A 1 244 ? 4.441 -5.276 22.281 1.00 92.38 244 THR A CA 1
ATOM 1986 C C . THR A 1 244 ? 3.514 -6.392 21.808 1.00 92.38 244 THR A C 1
ATOM 1988 O O . THR A 1 244 ? 3.956 -7.419 21.307 1.00 92.38 244 THR A O 1
ATOM 1991 N N . TYR A 1 245 ? 2.204 -6.157 21.847 1.00 92.62 245 TYR A N 1
ATOM 1992 C CA . TYR A 1 245 ? 1.246 -7.083 21.238 1.00 92.62 245 TYR A CA 1
ATOM 1993 C C . TYR A 1 245 ? 1.574 -7.417 19.765 1.00 92.62 245 TYR A C 1
ATOM 1995 O O . TYR A 1 245 ? 1.321 -8.528 19.304 1.00 92.62 245 TYR A O 1
ATOM 2003 N N . PHE A 1 246 ? 2.146 -6.468 19.016 1.00 93.38 246 PHE A N 1
ATOM 2004 C CA . PHE A 1 246 ? 2.498 -6.671 17.613 1.00 93.38 246 PHE A CA 1
ATOM 2005 C C . PHE A 1 246 ? 3.739 -7.541 17.432 1.00 93.38 246 PHE A C 1
ATOM 2007 O O . PHE A 1 246 ? 3.760 -8.344 16.501 1.00 93.38 246 PHE A O 1
ATOM 2014 N N . THR A 1 247 ? 4.743 -7.421 18.302 1.00 95.19 247 THR A N 1
ATOM 2015 C CA . THR A 1 247 ? 5.974 -8.218 18.198 1.00 95.19 247 THR A CA 1
ATOM 2016 C C . THR A 1 247 ? 5.692 -9.702 18.434 1.00 95.19 247 THR A C 1
ATOM 2018 O O . THR A 1 247 ? 6.162 -10.528 17.655 1.00 95.19 247 THR A O 1
ATOM 2021 N N . ASP A 1 248 ? 4.793 -10.030 19.368 1.00 94.06 248 ASP A N 1
ATOM 2022 C CA . ASP A 1 248 ? 4.311 -11.401 19.589 1.00 94.06 248 ASP A CA 1
ATOM 2023 C C . ASP A 1 248 ? 3.613 -11.996 18.350 1.00 94.06 248 ASP A C 1
ATOM 2025 O O . ASP A 1 248 ? 3.730 -13.188 18.048 1.00 94.06 248 ASP A O 1
ATOM 2029 N N . ILE A 1 249 ? 2.828 -11.191 17.620 1.00 95.75 249 ILE A N 1
ATOM 2030 C CA . ILE A 1 249 ? 2.195 -11.650 16.374 1.00 95.75 249 ILE A CA 1
ATOM 2031 C C . ILE A 1 249 ? 3.253 -11.830 15.286 1.00 95.75 249 ILE A C 1
ATOM 2033 O O . ILE A 1 249 ? 3.230 -12.853 14.603 1.00 95.75 249 ILE A O 1
ATOM 2037 N N . ILE A 1 250 ? 4.169 -10.866 15.145 1.00 97.75 250 ILE A N 1
ATOM 2038 C CA . ILE A 1 250 ? 5.259 -10.918 14.167 1.00 97.75 250 ILE A CA 1
ATOM 2039 C C . ILE A 1 250 ? 6.038 -12.222 14.333 1.00 97.75 250 ILE A C 1
ATOM 2041 O O . ILE A 1 250 ? 6.175 -12.950 13.354 1.00 97.75 250 ILE A O 1
ATOM 2045 N N . ASP A 1 251 ? 6.458 -12.567 15.551 1.00 96.19 251 ASP A N 1
ATOM 2046 C CA . ASP A 1 251 ? 7.261 -13.766 15.822 1.00 96.19 251 ASP A CA 1
ATOM 2047 C C . ASP A 1 251 ? 6.557 -15.064 15.403 1.00 96.19 251 ASP A C 1
ATOM 2049 O O . ASP A 1 251 ? 7.185 -15.972 14.855 1.00 96.19 251 ASP A O 1
ATOM 2053 N N . ARG A 1 252 ? 5.231 -15.140 15.580 1.00 95.50 252 ARG A N 1
ATOM 2054 C CA . ARG A 1 252 ? 4.425 -16.284 15.115 1.00 95.50 252 ARG A CA 1
ATOM 2055 C C . ARG A 1 252 ? 4.301 -16.351 13.592 1.00 95.50 252 ARG A C 1
ATOM 2057 O O . ARG A 1 252 ? 4.044 -17.428 13.050 1.00 95.50 252 ARG A O 1
ATOM 2064 N N . ASP A 1 253 ? 4.474 -15.228 12.903 1.00 96.50 253 ASP A N 1
ATOM 2065 C CA . ASP A 1 253 ? 4.318 -15.120 11.455 1.00 96.50 253 ASP A CA 1
ATOM 2066 C C . ASP A 1 253 ? 5.614 -15.364 10.682 1.00 96.50 253 ASP A C 1
ATOM 2068 O O . ASP A 1 253 ? 5.547 -15.793 9.527 1.00 96.50 253 ASP A O 1
ATOM 2072 N N . LEU A 1 254 ? 6.783 -15.161 11.299 1.00 96.25 254 LEU A N 1
ATOM 2073 C CA . LEU A 1 254 ? 8.083 -15.231 10.618 1.00 96.25 254 LEU A CA 1
ATOM 2074 C C . LEU A 1 254 ? 8.268 -16.535 9.831 1.00 96.25 254 LEU A C 1
ATOM 2076 O O . LEU A 1 254 ? 8.492 -16.501 8.624 1.00 96.25 254 LEU A O 1
ATOM 2080 N N . HIS A 1 255 ? 8.090 -17.688 10.480 1.00 92.75 255 HIS A N 1
ATOM 2081 C CA . HIS A 1 255 ? 8.365 -18.996 9.869 1.00 92.75 255 HIS A CA 1
ATOM 2082 C C . HIS A 1 255 ? 7.310 -19.470 8.861 1.00 92.75 255 HIS A C 1
ATOM 2084 O O . HIS A 1 255 ? 7.555 -20.416 8.118 1.00 92.75 255 HIS A O 1
ATOM 2090 N N . ARG A 1 256 ? 6.140 -18.821 8.811 1.00 92.75 256 ARG A N 1
ATOM 2091 C CA . ARG A 1 256 ? 5.091 -19.105 7.815 1.00 92.75 256 ARG A CA 1
ATOM 2092 C C . ARG A 1 256 ? 5.090 -18.120 6.642 1.00 92.75 256 ARG A C 1
ATOM 2094 O O . ARG A 1 256 ? 4.193 -18.175 5.807 1.00 92.75 256 ARG A O 1
ATOM 2101 N N . SER A 1 257 ? 6.065 -17.212 6.579 1.00 92.56 257 SER A N 1
ATOM 2102 C CA . SER A 1 257 ? 6.169 -16.177 5.545 1.00 92.56 257 SER A CA 1
ATOM 2103 C C . SER A 1 257 ? 7.025 -16.664 4.382 1.00 92.56 257 SER A C 1
ATOM 2105 O O . SER A 1 257 ? 8.240 -16.733 4.508 1.00 92.56 257 SER A O 1
ATOM 2107 N N . LEU A 1 258 ? 6.388 -17.004 3.254 1.00 89.06 258 LEU A N 1
ATOM 2108 C CA . LEU A 1 258 ? 7.047 -17.629 2.092 1.00 89.06 258 LEU A CA 1
ATOM 2109 C C . LEU A 1 258 ? 7.908 -18.856 2.479 1.00 89.06 258 LEU A C 1
ATOM 2111 O O . LEU A 1 258 ? 9.090 -18.907 2.135 1.00 89.06 258 LEU A O 1
ATOM 2115 N N . PRO A 1 259 ? 7.327 -19.857 3.171 1.00 87.94 259 PRO A N 1
ATOM 2116 C CA . PRO A 1 259 ? 8.080 -20.966 3.755 1.00 87.94 259 PRO A CA 1
ATOM 2117 C C . PRO A 1 259 ? 8.760 -21.854 2.709 1.00 87.94 259 PRO A C 1
ATOM 2119 O O . PRO A 1 259 ? 9.692 -22.564 3.046 1.00 87.94 259 PRO A O 1
ATOM 2122 N N . GLU A 1 260 ? 8.329 -21.813 1.449 1.00 84.75 260 GLU A N 1
ATOM 2123 C CA . GLU A 1 260 ? 8.942 -22.587 0.364 1.00 84.75 260 GLU A CA 1
ATOM 2124 C C . GLU A 1 260 ? 10.243 -21.955 -0.158 1.00 84.75 260 GLU A C 1
ATOM 2126 O O . GLU A 1 260 ? 11.020 -22.611 -0.845 1.00 84.75 260 GLU A O 1
ATOM 2131 N N . HIS A 1 261 ? 10.503 -20.676 0.140 1.00 86.56 261 HIS A N 1
ATOM 2132 C CA . HIS A 1 261 ? 11.670 -19.982 -0.392 1.00 86.56 261 HIS A CA 1
ATOM 2133 C C . HIS A 1 261 ? 12.907 -20.205 0.507 1.00 86.56 261 HIS A C 1
ATOM 2135 O O . HIS A 1 261 ? 12.876 -19.795 1.672 1.00 86.56 261 HIS A O 1
ATOM 2141 N N . PRO A 1 262 ? 14.037 -20.739 -0.013 1.00 85.62 262 PRO A N 1
ATOM 2142 C CA . PRO A 1 262 ? 15.192 -21.150 0.802 1.00 85.62 262 PRO A CA 1
ATOM 2143 C C . PRO A 1 262 ? 15.782 -20.062 1.706 1.00 85.62 262 PRO A C 1
ATOM 2145 O O . PRO A 1 262 ? 16.303 -20.347 2.781 1.00 85.62 262 PRO A O 1
ATOM 2148 N N . PHE A 1 263 ? 15.679 -18.793 1.303 1.00 85.50 263 PHE A N 1
ATOM 2149 C CA . PHE A 1 263 ? 16.140 -17.666 2.119 1.00 85.50 263 PHE A CA 1
ATOM 2150 C C . PHE A 1 263 ? 15.517 -17.631 3.518 1.00 85.50 263 PHE A C 1
ATOM 2152 O O . PHE A 1 263 ? 16.213 -17.345 4.491 1.00 85.50 263 PHE A O 1
ATOM 2159 N N . TYR A 1 264 ? 14.233 -17.976 3.646 1.00 90.12 264 TYR A N 1
ATOM 2160 C CA . TYR A 1 264 ? 13.536 -17.964 4.934 1.00 90.12 264 TYR A CA 1
ATOM 2161 C C . TYR A 1 264 ? 13.788 -19.220 5.771 1.00 90.12 264 TYR A C 1
ATOM 2163 O O . TYR A 1 264 ? 13.251 -19.348 6.867 1.00 90.12 264 TYR A O 1
ATOM 2171 N N . HIS A 1 265 ? 14.652 -20.124 5.306 1.00 89.94 265 HIS A N 1
ATOM 2172 C CA . HIS A 1 265 ? 15.226 -21.189 6.134 1.00 89.94 265 HIS A CA 1
ATOM 2173 C C . HIS A 1 265 ? 16.530 -20.755 6.810 1.00 89.94 265 HIS A C 1
ATOM 2175 O O . HIS A 1 265 ? 17.065 -21.489 7.637 1.00 89.94 265 HIS A O 1
ATOM 2181 N N . THR A 1 266 ? 17.048 -19.570 6.471 1.00 89.69 266 THR A N 1
ATOM 2182 C CA . THR A 1 266 ? 18.281 -19.017 7.043 1.00 89.69 266 THR A CA 1
ATOM 2183 C C . THR A 1 266 ? 17.987 -18.071 8.208 1.00 89.69 266 THR A C 1
ATOM 2185 O O . THR A 1 266 ? 16.954 -17.397 8.239 1.00 89.69 266 THR A O 1
ATOM 2188 N N . GLU A 1 267 ? 18.925 -17.972 9.155 1.00 91.25 267 GLU A N 1
ATOM 2189 C CA . GLU A 1 267 ? 18.839 -17.001 10.255 1.00 91.25 267 GLU A CA 1
ATOM 2190 C C . GLU A 1 267 ? 18.813 -15.561 9.724 1.00 91.25 267 GLU A C 1
ATOM 2192 O O . GLU A 1 267 ? 18.062 -14.730 10.227 1.00 91.25 267 GLU A O 1
ATOM 2197 N N . GLU A 1 268 ? 19.577 -15.279 8.666 1.00 88.88 268 GLU A N 1
ATOM 2198 C CA . GLU A 1 268 ? 19.615 -13.966 8.023 1.00 88.88 268 GLU A CA 1
ATOM 2199 C C . GLU A 1 268 ? 18.246 -13.555 7.470 1.00 88.88 268 GLU A C 1
ATOM 2201 O O . GLU A 1 268 ? 17.785 -12.445 7.748 1.00 88.88 268 GLU A O 1
ATOM 2206 N N . GLY A 1 269 ? 17.563 -14.449 6.748 1.00 89.56 269 GLY A N 1
ATOM 2207 C CA . GLY A 1 269 ? 16.246 -14.167 6.177 1.00 89.56 269 GLY A CA 1
ATOM 2208 C C . GLY A 1 269 ? 15.174 -13.940 7.238 1.00 89.56 269 GLY A C 1
ATOM 2209 O O . GLY A 1 269 ? 14.432 -12.956 7.170 1.00 89.56 269 GLY A O 1
ATOM 2210 N N . ILE A 1 270 ? 15.129 -14.797 8.263 1.00 95.25 270 ILE A N 1
ATOM 2211 C CA . ILE A 1 270 ? 14.172 -14.665 9.373 1.00 95.25 270 ILE A CA 1
ATOM 2212 C C . ILE A 1 270 ? 14.447 -13.405 10.201 1.00 95.25 270 ILE A C 1
ATOM 2214 O O . ILE A 1 270 ? 13.519 -12.652 10.509 1.00 95.25 270 ILE A O 1
ATOM 2218 N N . LYS A 1 271 ? 15.715 -13.122 10.521 1.00 95.31 271 LYS A N 1
ATOM 2219 C CA . LYS A 1 271 ? 16.103 -11.921 11.272 1.00 95.31 271 LYS A CA 1
ATOM 2220 C C . LYS A 1 271 ? 15.836 -10.647 10.478 1.00 95.31 271 LYS A C 1
ATOM 2222 O O . LYS A 1 271 ? 15.329 -9.680 11.039 1.00 95.31 271 LYS A O 1
ATOM 2227 N N . GLY A 1 272 ? 16.122 -10.648 9.176 1.00 95.00 272 GLY A N 1
ATOM 2228 C CA . GLY A 1 272 ? 15.826 -9.524 8.293 1.00 95.00 272 GLY A CA 1
ATOM 2229 C C . GLY A 1 272 ? 14.331 -9.218 8.226 1.00 95.00 272 GLY A C 1
ATOM 2230 O O . GLY A 1 272 ? 13.940 -8.058 8.360 1.00 95.00 272 GLY A O 1
ATOM 2231 N N . LEU A 1 273 ? 13.494 -10.253 8.106 1.00 97.25 273 LEU A N 1
ATOM 2232 C CA . LEU A 1 273 ? 12.038 -10.110 8.137 1.00 97.25 273 LEU A CA 1
ATOM 2233 C C . LEU A 1 273 ? 11.549 -9.557 9.481 1.00 97.25 273 LEU A C 1
ATOM 2235 O O . LEU A 1 273 ? 10.766 -8.607 9.502 1.00 97.25 273 LEU A O 1
ATOM 2239 N N . SER A 1 274 ? 12.056 -10.101 10.591 1.00 97.94 274 SER A N 1
ATOM 2240 C CA . SER A 1 274 ? 11.734 -9.625 11.941 1.00 97.94 274 SER A CA 1
ATOM 2241 C C . SER A 1 274 ? 12.082 -8.148 12.119 1.00 97.94 274 SER A C 1
ATOM 2243 O O . SER A 1 274 ? 11.223 -7.353 12.494 1.00 97.94 274 SER A O 1
ATOM 2245 N N . ASN A 1 275 ? 13.301 -7.745 11.754 1.00 98.12 275 ASN A N 1
ATOM 2246 C CA . ASN A 1 275 ? 13.761 -6.364 11.869 1.00 98.12 275 ASN A CA 1
ATOM 2247 C C . ASN A 1 275 ? 12.875 -5.383 11.090 1.00 98.12 275 ASN A C 1
ATOM 2249 O O . ASN A 1 275 ? 12.486 -4.350 11.631 1.00 98.12 275 ASN A O 1
ATOM 2253 N N . VAL A 1 276 ? 12.525 -5.702 9.840 1.00 98.50 276 VAL A N 1
ATOM 2254 C CA . VAL A 1 276 ? 11.677 -4.836 9.003 1.00 98.50 276 VAL A CA 1
ATOM 2255 C C . VAL A 1 276 ? 10.286 -4.664 9.611 1.00 98.50 276 VAL A C 1
ATOM 2257 O O . VAL A 1 276 ? 9.808 -3.536 9.747 1.00 98.50 276 VAL A O 1
ATOM 2260 N N . LEU A 1 277 ? 9.644 -5.767 10.006 1.00 98.50 277 LEU A N 1
ATOM 2261 C CA . LEU A 1 277 ? 8.287 -5.742 10.557 1.00 98.50 277 LEU A CA 1
ATOM 2262 C C . LEU A 1 277 ? 8.236 -5.056 11.925 1.00 98.50 277 LEU A C 1
ATOM 2264 O O . LEU A 1 277 ? 7.352 -4.232 12.170 1.00 98.50 277 LEU A O 1
ATOM 2268 N N . ARG A 1 278 ? 9.206 -5.348 12.801 1.00 98.19 278 ARG A N 1
ATOM 2269 C CA . ARG A 1 278 ? 9.314 -4.717 14.121 1.00 98.19 278 ARG A CA 1
ATOM 2270 C C . ARG A 1 278 ? 9.561 -3.220 13.977 1.00 98.19 278 ARG A C 1
ATOM 2272 O O . ARG A 1 278 ? 8.809 -2.438 14.558 1.00 98.19 278 ARG A O 1
ATOM 2279 N N . ALA A 1 279 ? 10.521 -2.810 13.145 1.00 98.25 279 ALA A N 1
ATOM 2280 C CA . ALA A 1 279 ? 10.782 -1.396 12.882 1.00 98.25 279 ALA A CA 1
ATOM 2281 C C . ALA A 1 279 ? 9.528 -0.668 12.379 1.00 98.25 279 ALA A C 1
ATOM 2283 O O . ALA A 1 279 ? 9.230 0.416 12.872 1.00 98.25 279 ALA A O 1
ATOM 2284 N N . PHE A 1 280 ? 8.756 -1.267 11.463 1.00 98.06 280 PHE A N 1
ATOM 2285 C CA . PHE A 1 280 ? 7.498 -0.677 10.989 1.00 98.06 280 PHE A CA 1
ATOM 2286 C C . PHE A 1 280 ? 6.476 -0.513 12.119 1.00 98.06 280 PHE A C 1
ATOM 2288 O O . PHE A 1 280 ? 5.925 0.575 12.290 1.00 98.06 280 PHE A O 1
ATOM 2295 N N . SER A 1 281 ? 6.282 -1.550 12.940 1.00 96.56 281 SER A N 1
ATOM 2296 C CA . SER A 1 281 ? 5.327 -1.505 14.055 1.00 96.56 281 SER A CA 1
ATOM 2297 C C . SER A 1 281 ? 5.659 -0.422 15.093 1.00 96.56 281 SER A C 1
ATOM 2299 O O . SER A 1 281 ? 4.747 0.188 15.651 1.00 96.56 281 SER A O 1
ATOM 2301 N N . PHE A 1 282 ? 6.949 -0.134 15.313 1.00 96.06 282 PHE A N 1
ATOM 2302 C CA . PHE A 1 282 ? 7.398 0.945 16.198 1.00 96.06 282 PHE A CA 1
ATOM 2303 C C . PHE A 1 282 ? 7.375 2.318 15.526 1.00 96.06 282 PHE A C 1
ATOM 2305 O O . PHE A 1 282 ? 7.104 3.317 16.190 1.00 96.06 282 PHE A O 1
ATOM 2312 N N . PHE A 1 283 ? 7.658 2.380 14.224 1.00 95.00 283 PHE A N 1
ATOM 2313 C CA . PHE A 1 283 ? 7.626 3.621 13.455 1.00 95.00 283 PHE A CA 1
ATOM 2314 C C . PHE A 1 283 ? 6.204 4.179 13.349 1.00 95.00 283 PHE A C 1
ATOM 2316 O O . PHE A 1 283 ? 6.001 5.380 13.518 1.00 95.00 283 PHE A O 1
ATOM 2323 N N . ASN A 1 284 ? 5.214 3.307 13.135 1.00 91.38 284 ASN A N 1
ATOM 2324 C CA . ASN A 1 284 ? 3.808 3.685 13.073 1.00 91.38 284 ASN A CA 1
ATOM 2325 C C . ASN A 1 284 ? 2.945 2.792 13.982 1.00 91.38 284 ASN A C 1
ATOM 2327 O O . ASN A 1 284 ? 2.285 1.874 13.495 1.00 91.38 284 ASN A O 1
ATOM 2331 N N . PRO A 1 285 ? 2.875 3.080 15.295 1.00 89.69 285 PRO A N 1
ATOM 2332 C CA . PRO A 1 285 ? 2.117 2.266 16.248 1.00 89.69 285 PRO A CA 1
ATOM 2333 C C . PRO A 1 285 ? 0.593 2.360 16.066 1.00 89.69 285 PRO A C 1
ATOM 2335 O O . PRO A 1 285 ? -0.135 1.535 16.611 1.00 89.69 285 PRO A O 1
ATOM 2338 N N . ILE A 1 286 ? 0.095 3.349 15.306 1.00 86.94 286 ILE A N 1
ATOM 2339 C CA . ILE A 1 286 ? -1.336 3.480 14.979 1.00 86.94 286 ILE A CA 1
ATOM 2340 C C . ILE A 1 286 ? -1.765 2.367 14.019 1.00 86.94 286 ILE A C 1
ATOM 2342 O O . ILE A 1 286 ? -2.862 1.825 14.150 1.00 86.94 286 ILE A O 1
ATOM 2346 N N . ILE A 1 287 ? -0.915 2.051 13.039 1.00 90.31 287 ILE A N 1
ATOM 2347 C CA . ILE A 1 287 ? -1.106 0.901 12.151 1.00 90.31 287 ILE A CA 1
ATOM 2348 C C . ILE A 1 287 ? -0.616 -0.374 12.850 1.00 90.31 287 ILE A C 1
ATOM 2350 O O . ILE A 1 287 ? -1.308 -1.390 12.842 1.00 90.31 287 ILE A O 1
ATOM 2354 N N . GLY A 1 288 ? 0.563 -0.312 13.471 1.00 93.06 288 GLY A N 1
ATOM 2355 C CA . GLY A 1 288 ? 1.215 -1.445 14.109 1.00 93.06 288 GLY A CA 1
ATOM 2356 C C . GLY A 1 288 ? 1.591 -2.519 13.094 1.00 93.06 288 GLY A C 1
ATOM 2357 O O . GLY A 1 288 ? 2.176 -2.228 12.053 1.00 93.06 288 GLY A O 1
ATOM 2358 N N . TYR A 1 289 ? 1.243 -3.767 13.397 1.00 94.88 289 TYR A N 1
ATOM 2359 C CA . TYR A 1 289 ? 1.410 -4.900 12.491 1.00 94.88 289 TYR A CA 1
ATOM 2360 C C . TYR A 1 289 ? 0.054 -5.495 12.104 1.00 94.88 289 TYR A C 1
ATOM 2362 O O . TYR A 1 289 ? -0.764 -5.827 12.964 1.00 94.88 289 TYR A O 1
ATOM 2370 N N . CYS A 1 290 ? -0.153 -5.679 10.801 1.00 92.25 290 CYS A N 1
ATOM 2371 C CA . CYS A 1 290 ? -1.305 -6.369 10.236 1.00 92.25 290 CYS A CA 1
ATOM 2372 C C . CYS A 1 290 ? -0.845 -7.650 9.527 1.00 92.25 290 CYS A C 1
ATOM 2374 O O . CYS A 1 290 ? 0.081 -7.621 8.711 1.00 92.25 290 CYS A O 1
ATOM 2376 N N . GLN A 1 291 ? -1.518 -8.768 9.809 1.00 88.81 291 GLN A N 1
ATOM 2377 C CA . GLN A 1 291 ? -1.263 -10.044 9.144 1.00 88.81 291 GLN A CA 1
ATOM 2378 C C . GLN A 1 291 ? -1.522 -9.898 7.636 1.00 88.81 291 GLN A C 1
ATOM 2380 O O . GLN A 1 291 ? -2.655 -9.648 7.237 1.00 88.81 291 GLN A O 1
ATOM 2385 N N . ALA A 1 292 ? -0.453 -10.034 6.845 1.00 92.69 292 ALA A N 1
ATOM 2386 C CA . ALA A 1 292 ? -0.301 -9.819 5.394 1.00 92.69 292 ALA A CA 1
ATOM 2387 C C . ALA A 1 292 ? 1.008 -9.058 5.127 1.00 92.69 292 ALA A C 1
ATOM 2389 O O . ALA A 1 292 ? 1.704 -9.333 4.148 1.00 92.69 292 ALA A O 1
ATOM 2390 N N . MET A 1 293 ? 1.383 -8.142 6.032 1.00 97.00 293 MET A N 1
ATOM 2391 C CA . MET A 1 293 ? 2.628 -7.372 5.931 1.00 97.00 293 MET A CA 1
ATOM 2392 C C . MET A 1 293 ? 3.860 -8.270 5.904 1.00 97.00 293 MET A C 1
ATOM 2394 O O . MET A 1 293 ? 4.832 -7.941 5.237 1.00 97.00 293 MET A O 1
ATOM 2398 N N . ASN A 1 294 ? 3.818 -9.413 6.586 1.00 97.50 294 ASN A N 1
ATOM 2399 C CA . ASN A 1 294 ? 4.879 -10.409 6.559 1.00 97.50 294 ASN A CA 1
ATOM 2400 C C . ASN A 1 294 ? 5.155 -10.955 5.153 1.00 97.50 294 ASN A C 1
ATOM 2402 O O . ASN A 1 294 ? 6.315 -11.073 4.774 1.00 97.50 294 ASN A O 1
ATOM 2406 N N . TYR A 1 295 ? 4.118 -11.214 4.351 1.00 97.06 295 TYR A N 1
ATOM 2407 C CA . TYR A 1 295 ? 4.293 -11.633 2.959 1.00 97.06 295 TYR A CA 1
ATOM 2408 C C . TYR A 1 295 ? 4.868 -10.502 2.105 1.00 97.06 295 TYR A C 1
ATOM 2410 O O . TYR A 1 295 ? 5.772 -10.742 1.308 1.00 97.06 295 TYR A O 1
ATOM 2418 N N . ILE A 1 296 ? 4.396 -9.267 2.305 1.00 97.75 296 ILE A N 1
ATOM 2419 C CA . ILE A 1 296 ? 4.902 -8.092 1.583 1.00 97.75 296 ILE A CA 1
ATOM 2420 C C . ILE A 1 296 ? 6.380 -7.854 1.905 1.00 97.75 296 ILE A C 1
ATOM 2422 O O . ILE A 1 296 ? 7.206 -7.797 0.997 1.00 97.75 296 ILE A O 1
ATOM 2426 N N . ALA A 1 297 ? 6.725 -7.759 3.189 1.00 97.75 297 ALA A N 1
ATOM 2427 C CA . ALA A 1 297 ? 8.093 -7.551 3.648 1.00 97.75 297 ALA A CA 1
ATOM 2428 C C . ALA A 1 297 ? 9.019 -8.682 3.187 1.00 97.75 297 ALA A C 1
ATOM 2430 O O . ALA A 1 297 ? 10.129 -8.405 2.734 1.00 97.75 297 ALA A O 1
ATOM 2431 N N . ALA A 1 298 ? 8.548 -9.932 3.227 1.00 95.19 298 ALA A N 1
ATOM 2432 C CA . ALA A 1 298 ? 9.293 -11.062 2.695 1.00 95.19 298 ALA A CA 1
ATOM 2433 C C . ALA A 1 298 ? 9.553 -10.895 1.183 1.00 95.19 298 ALA A C 1
ATOM 2435 O O . ALA A 1 298 ? 10.697 -10.862 0.743 1.00 95.19 298 ALA A O 1
ATOM 2436 N N . GLY A 1 299 ? 8.518 -10.655 0.373 1.00 93.50 299 GLY A N 1
ATOM 2437 C CA . GLY A 1 299 ? 8.691 -10.441 -1.069 1.00 93.50 299 GLY A CA 1
ATOM 2438 C C . GLY A 1 299 ? 9.651 -9.293 -1.423 1.00 93.50 299 GLY A C 1
ATOM 2439 O O . GLY A 1 299 ? 10.410 -9.407 -2.384 1.00 93.50 299 GLY A O 1
ATOM 2440 N N . LEU A 1 300 ? 9.664 -8.212 -0.635 1.00 94.75 300 LEU A N 1
ATOM 2441 C CA . LEU A 1 300 ? 10.589 -7.086 -0.817 1.00 94.75 300 LEU A CA 1
ATOM 2442 C C . LEU A 1 300 ? 12.041 -7.454 -0.474 1.00 94.75 300 LEU A C 1
ATOM 2444 O O . LEU A 1 300 ? 12.952 -7.110 -1.228 1.00 94.75 300 LEU A O 1
ATOM 2448 N N . LEU A 1 301 ? 12.261 -8.172 0.633 1.00 92.19 301 LEU A N 1
ATOM 2449 C CA . LEU A 1 301 ? 13.589 -8.576 1.117 1.00 92.19 301 LEU A CA 1
ATOM 2450 C C . LEU A 1 301 ? 14.339 -9.515 0.164 1.00 92.19 301 LEU A C 1
ATOM 2452 O O . LEU A 1 301 ? 15.557 -9.624 0.257 1.00 92.19 301 LEU A O 1
ATOM 2456 N N . LEU A 1 302 ? 13.642 -10.155 -0.778 1.00 88.94 302 LEU A N 1
ATOM 2457 C CA . LEU A 1 302 ? 14.282 -10.948 -1.832 1.00 88.94 302 LEU A CA 1
ATOM 2458 C C . LEU A 1 302 ? 15.114 -10.099 -2.806 1.00 88.94 302 LEU A C 1
ATOM 2460 O O . LEU A 1 302 ? 16.002 -10.628 -3.469 1.00 88.94 302 LEU A O 1
ATOM 2464 N N . PHE A 1 303 ? 14.851 -8.792 -2.891 1.00 86.75 303 PHE A N 1
ATOM 2465 C CA . PHE A 1 303 ? 15.588 -7.871 -3.764 1.00 86.75 303 PHE A CA 1
ATOM 2466 C C . PHE A 1 303 ? 16.269 -6.743 -2.993 1.00 86.75 303 PHE A C 1
ATOM 2468 O O . PHE A 1 303 ? 17.309 -6.254 -3.421 1.00 86.75 303 PHE A O 1
ATOM 2475 N N . MET A 1 304 ? 15.672 -6.303 -1.889 1.00 89.44 304 MET A N 1
ATOM 2476 C CA . MET A 1 304 ? 16.044 -5.088 -1.171 1.00 89.44 304 MET A CA 1
ATOM 2477 C C . MET A 1 304 ? 16.815 -5.388 0.112 1.00 89.44 304 MET A C 1
ATOM 2479 O O . MET A 1 304 ? 16.567 -6.385 0.787 1.00 89.44 304 MET A O 1
ATOM 2483 N N . SER A 1 305 ? 17.686 -4.461 0.518 1.00 89.19 305 SER A N 1
ATOM 2484 C CA . SER A 1 305 ? 18.210 -4.458 1.890 1.00 89.19 305 SER A CA 1
ATOM 2485 C C . SER A 1 305 ? 17.085 -4.234 2.915 1.00 89.19 305 SER A C 1
ATOM 2487 O O . SER A 1 305 ? 16.026 -3.695 2.584 1.00 89.19 305 SER A O 1
ATOM 2489 N N . GLN A 1 306 ? 17.319 -4.579 4.188 1.00 93.88 306 GLN A N 1
ATOM 2490 C CA . GLN A 1 306 ? 16.325 -4.389 5.260 1.00 93.88 306 GLN A CA 1
ATOM 2491 C C . GLN A 1 306 ? 15.807 -2.946 5.325 1.00 93.88 306 GLN A C 1
ATOM 2493 O O . GLN A 1 306 ? 14.601 -2.719 5.370 1.00 93.88 306 GLN A O 1
ATOM 2498 N N . LYS A 1 307 ? 16.707 -1.960 5.241 1.00 94.56 307 LYS A N 1
ATOM 2499 C CA . LYS A 1 307 ? 16.339 -0.541 5.241 1.00 94.56 307 LYS A CA 1
ATOM 2500 C C . LYS A 1 307 ? 15.436 -0.171 4.061 1.00 94.56 307 LYS A C 1
ATOM 2502 O O . LYS A 1 307 ? 14.472 0.572 4.218 1.00 94.56 307 LYS A O 1
ATOM 2507 N N . GLU A 1 308 ? 15.748 -0.662 2.867 1.00 92.62 308 GLU A N 1
ATOM 2508 C CA . GLU A 1 308 ? 14.978 -0.354 1.658 1.00 92.62 308 GLU A CA 1
ATOM 2509 C C . GLU A 1 308 ? 13.607 -1.025 1.667 1.00 92.62 308 GLU A C 1
ATOM 2511 O O . GLU A 1 308 ? 12.609 -0.381 1.332 1.00 92.62 308 GLU A O 1
ATOM 2516 N N . ALA A 1 309 ? 13.549 -2.285 2.104 1.00 96.19 309 ALA A N 1
ATOM 2517 C CA . ALA A 1 309 ? 12.301 -3.008 2.301 1.00 96.19 309 ALA A CA 1
ATOM 2518 C C . ALA A 1 309 ? 11.424 -2.310 3.349 1.00 96.19 309 ALA A C 1
ATOM 2520 O O . ALA A 1 309 ? 10.230 -2.137 3.117 1.00 96.19 309 ALA A O 1
ATOM 2521 N N . PHE A 1 310 ? 12.015 -1.830 4.449 1.00 97.94 310 PHE A N 1
ATOM 2522 C CA . PHE A 1 310 ? 11.324 -1.048 5.474 1.00 97.94 310 PHE A CA 1
ATOM 2523 C C . PHE A 1 310 ? 10.684 0.221 4.904 1.00 97.94 310 PHE A C 1
ATOM 2525 O O . PHE A 1 310 ? 9.474 0.392 5.022 1.00 97.94 310 PHE A O 1
ATOM 2532 N N . TRP A 1 311 ? 11.444 1.082 4.220 1.00 96.50 311 TRP A N 1
ATOM 2533 C CA . TRP A 1 311 ? 10.875 2.314 3.656 1.00 96.50 311 TRP A CA 1
ATOM 2534 C C . TRP A 1 311 ? 9.831 2.050 2.573 1.00 96.50 311 TRP A C 1
ATOM 2536 O O . TRP A 1 311 ? 8.848 2.787 2.462 1.00 96.50 311 TRP A O 1
ATOM 2546 N N . THR A 1 312 ? 10.015 0.980 1.800 1.00 97.06 312 THR A N 1
ATOM 2547 C CA . THR A 1 312 ? 9.032 0.551 0.802 1.00 97.06 312 THR A CA 1
ATOM 2548 C C . THR A 1 312 ? 7.754 0.055 1.471 1.00 97.06 312 THR A C 1
ATOM 2550 O O . THR A 1 312 ? 6.668 0.449 1.050 1.00 97.06 312 THR A O 1
ATOM 2553 N N . LEU A 1 313 ? 7.853 -0.712 2.561 1.00 97.94 313 LEU A N 1
ATOM 2554 C CA . LEU A 1 313 ? 6.703 -1.117 3.370 1.00 97.94 313 LEU A CA 1
ATOM 2555 C C . LEU A 1 313 ? 5.982 0.097 3.974 1.00 97.94 313 LEU A C 1
ATOM 2557 O O . LEU A 1 313 ? 4.757 0.165 3.898 1.00 97.94 313 LEU A O 1
ATOM 2561 N N . CYS A 1 314 ? 6.720 1.088 4.488 1.00 95.62 314 CYS A N 1
ATOM 2562 C CA . CYS A 1 314 ? 6.132 2.332 4.989 1.00 95.62 314 CYS A CA 1
ATOM 2563 C C . CYS A 1 314 ? 5.285 3.028 3.918 1.00 95.62 314 CYS A C 1
ATOM 2565 O O . CYS A 1 314 ? 4.142 3.394 4.177 1.00 95.62 314 CYS A O 1
ATOM 2567 N N . VAL A 1 315 ? 5.815 3.168 2.702 1.00 94.25 315 VAL A N 1
ATOM 2568 C CA . VAL A 1 315 ? 5.081 3.758 1.572 1.00 94.25 315 VAL A CA 1
ATOM 2569 C C . VAL A 1 315 ? 3.854 2.937 1.188 1.00 94.25 315 VAL A C 1
ATOM 2571 O O . VAL A 1 315 ? 2.788 3.502 0.949 1.00 94.25 315 VAL A O 1
ATOM 2574 N N . ILE A 1 316 ? 3.969 1.609 1.139 1.00 94.81 316 ILE A N 1
ATOM 2575 C CA . ILE A 1 316 ? 2.828 0.735 0.839 1.00 94.81 316 ILE A CA 1
ATOM 2576 C C . ILE A 1 316 ? 1.704 0.994 1.843 1.00 94.81 316 ILE A C 1
ATOM 2578 O O . ILE A 1 316 ? 0.573 1.279 1.445 1.00 94.81 316 ILE A O 1
ATOM 2582 N N . CYS A 1 317 ? 2.030 0.943 3.132 1.00 93.44 317 CYS A N 1
ATOM 2583 C CA . CYS A 1 317 ? 1.052 0.989 4.208 1.00 93.44 317 CYS A CA 1
ATOM 2584 C C . CYS A 1 317 ? 0.490 2.385 4.489 1.00 93.44 317 CYS A C 1
ATOM 2586 O O . CYS A 1 317 ? -0.621 2.479 5.002 1.00 93.44 317 CYS A O 1
ATOM 2588 N N . GLU A 1 318 ? 1.233 3.454 4.198 1.00 89.56 318 GLU A N 1
ATOM 2589 C CA . GLU A 1 318 ? 0.839 4.825 4.547 1.00 89.56 318 GLU A CA 1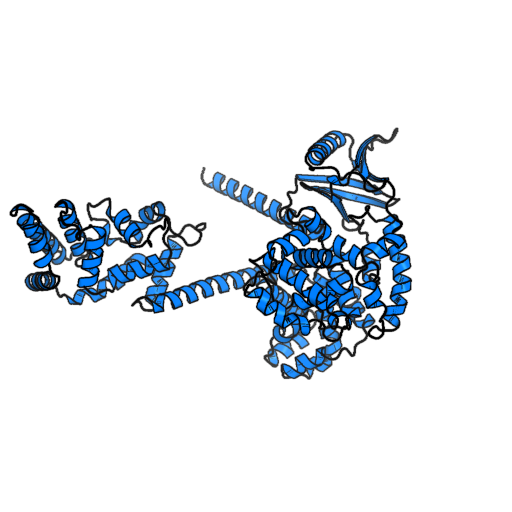
ATOM 2590 C C . GLU A 1 318 ? 0.416 5.673 3.349 1.00 89.56 318 GLU A C 1
ATOM 2592 O O . GLU A 1 318 ? -0.381 6.593 3.525 1.00 89.56 318 GLU A O 1
ATOM 2597 N N . ASP A 1 319 ? 0.923 5.376 2.150 1.00 87.56 319 ASP A N 1
ATOM 2598 C CA . ASP A 1 319 ? 0.772 6.253 0.986 1.00 87.56 319 ASP A CA 1
ATOM 2599 C C . ASP A 1 319 ? 0.042 5.558 -0.177 1.00 87.56 319 ASP A C 1
ATOM 2601 O O . ASP A 1 319 ? -0.836 6.159 -0.794 1.00 87.56 319 ASP A O 1
ATOM 2605 N N . LEU A 1 320 ? 0.346 4.286 -0.469 1.00 89.06 320 LEU A N 1
ATOM 2606 C CA . LEU A 1 320 ? -0.262 3.567 -1.601 1.00 89.06 320 LEU A CA 1
ATOM 2607 C C . LEU A 1 320 ? -1.620 2.948 -1.254 1.00 89.06 320 LEU A C 1
ATOM 2609 O O . LEU A 1 320 ? -2.560 3.072 -2.038 1.00 89.06 320 LEU A O 1
ATOM 2613 N N . VAL A 1 321 ? -1.730 2.304 -0.088 1.00 89.44 321 VAL A N 1
ATOM 2614 C CA . VAL A 1 321 ? -2.974 1.689 0.414 1.00 89.44 321 VAL A CA 1
ATOM 2615 C C . VAL A 1 321 ? -3.229 2.026 1.900 1.00 89.44 321 VAL A C 1
ATOM 2617 O O . VAL A 1 321 ? -3.418 1.133 2.731 1.00 89.44 321 VAL A O 1
ATOM 2620 N N . PRO A 1 322 ? -3.297 3.327 2.265 1.00 83.38 322 PRO A N 1
ATOM 2621 C CA . PRO A 1 322 ? -3.341 3.813 3.654 1.00 83.38 322 PRO A CA 1
ATOM 2622 C C . PRO A 1 322 ? -4.455 3.250 4.534 1.00 83.38 322 PRO A C 1
ATOM 2624 O O . PRO A 1 322 ? -4.365 3.299 5.760 1.00 83.38 322 PRO A O 1
ATOM 2627 N N . SER A 1 323 ? -5.554 2.808 3.925 1.00 85.38 323 SER A N 1
ATOM 2628 C CA . SER A 1 323 ? -6.750 2.359 4.641 1.00 85.38 323 SER A CA 1
ATOM 2629 C C . SER A 1 323 ? -6.848 0.835 4.752 1.00 85.38 323 SER A C 1
ATOM 2631 O O . SER A 1 323 ? -7.734 0.350 5.455 1.00 85.38 323 SER A O 1
ATOM 2633 N N . ASN A 1 324 ? -5.965 0.078 4.091 1.00 87.56 324 ASN A N 1
ATOM 2634 C CA . ASN A 1 324 ? -6.028 -1.388 4.074 1.00 87.56 324 ASN A CA 1
ATOM 2635 C C . ASN A 1 324 ? -5.549 -1.994 5.394 1.00 87.56 324 ASN A C 1
ATOM 2637 O O . ASN A 1 324 ? -6.123 -2.968 5.872 1.00 87.56 324 ASN A O 1
ATOM 2641 N N . PHE A 1 325 ? -4.532 -1.381 6.001 1.00 86.81 325 PHE A N 1
ATOM 2642 C CA . PHE A 1 325 ? -3.870 -1.899 7.200 1.00 86.81 325 PHE A CA 1
ATOM 2643 C C . PHE A 1 325 ? -4.273 -1.187 8.497 1.00 86.81 325 PHE A C 1
ATOM 2645 O O . PHE A 1 325 ? -3.787 -1.529 9.570 1.00 86.81 325 PHE A O 1
ATOM 2652 N N . ARG A 1 326 ? -5.159 -0.189 8.418 1.00 83.12 326 ARG A N 1
ATOM 2653 C CA . ARG A 1 326 ? -5.695 0.508 9.595 1.00 83.12 326 ARG A CA 1
ATOM 2654 C C . ARG A 1 326 ? -6.754 -0.338 10.315 1.00 83.12 326 ARG A C 1
ATOM 2656 O O . ARG A 1 326 ? -7.358 -1.219 9.696 1.00 83.12 326 ARG A O 1
ATOM 2663 N N . PRO A 1 327 ? -7.061 -0.030 11.592 1.00 76.44 327 PRO A N 1
ATOM 2664 C CA . PRO A 1 327 ? -8.184 -0.647 12.293 1.00 76.44 327 PRO A CA 1
ATOM 2665 C C . PRO A 1 327 ? -9.479 -0.597 11.467 1.00 76.44 327 PRO A C 1
ATOM 2667 O O . PRO A 1 327 ? -9.760 0.408 10.813 1.00 76.44 327 PRO A O 1
ATOM 2670 N N . HIS A 1 328 ? -10.273 -1.669 11.521 1.00 79.81 328 HIS A N 1
ATOM 2671 C CA . HIS A 1 328 ? -11.485 -1.906 10.713 1.00 79.81 328 HIS A CA 1
ATOM 2672 C C . HIS A 1 328 ? -11.257 -2.171 9.215 1.00 79.81 328 HIS A C 1
ATOM 2674 O O . HIS A 1 328 ? -12.219 -2.507 8.529 1.00 79.81 328 HIS A O 1
ATOM 2680 N N . MET A 1 329 ? -10.021 -2.061 8.705 1.00 86.25 329 MET A N 1
ATOM 2681 C CA . MET A 1 329 ? -9.641 -2.436 7.333 1.00 86.25 329 MET A CA 1
ATOM 2682 C C . MET A 1 329 ? -10.556 -1.844 6.244 1.00 86.25 329 MET A C 1
ATOM 2684 O O . MET A 1 329 ? -10.867 -2.503 5.249 1.00 86.25 329 MET A O 1
ATOM 2688 N N . ILE A 1 330 ? -11.003 -0.594 6.425 1.00 87.81 330 ILE A N 1
ATOM 2689 C CA . ILE A 1 330 ? -11.952 0.070 5.514 1.00 87.81 330 ILE A CA 1
ATOM 2690 C C . ILE A 1 330 ? -11.435 0.035 4.073 1.00 87.81 330 ILE A C 1
ATOM 2692 O O . ILE A 1 330 ? -12.201 -0.246 3.160 1.00 87.81 330 ILE A O 1
ATOM 2696 N N . GLY A 1 331 ? -10.136 0.274 3.864 1.00 89.06 331 GLY A N 1
ATOM 2697 C CA . GLY A 1 331 ? -9.530 0.252 2.532 1.00 89.06 331 GLY A CA 1
ATOM 2698 C C . GLY A 1 331 ? -9.671 -1.104 1.854 1.00 89.06 331 GLY A C 1
ATOM 2699 O O . GLY A 1 331 ? -10.115 -1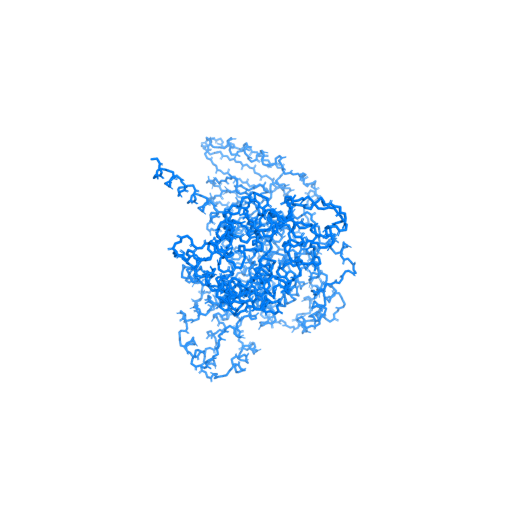.169 0.715 1.00 89.06 331 GLY A O 1
ATOM 2700 N N . THR A 1 332 ? -9.428 -2.186 2.591 1.00 91.75 332 THR A N 1
ATOM 2701 C CA . THR A 1 332 ? -9.604 -3.548 2.085 1.00 91.75 332 THR A CA 1
ATOM 2702 C C . THR A 1 332 ? -11.058 -3.798 1.706 1.00 91.75 332 THR A C 1
ATOM 2704 O O . THR A 1 332 ? -11.327 -4.297 0.621 1.00 91.75 332 THR A O 1
ATOM 2707 N N . LEU A 1 333 ? -12.019 -3.403 2.545 1.00 92.38 333 LEU A N 1
ATOM 2708 C CA . LEU A 1 333 ? -13.444 -3.550 2.224 1.00 92.38 333 LEU A CA 1
ATOM 2709 C C . LEU A 1 333 ? -13.841 -2.749 0.973 1.00 92.38 333 LEU A C 1
ATOM 2711 O O . LEU A 1 333 ? -14.609 -3.243 0.149 1.00 92.38 333 LEU A O 1
ATOM 2715 N N . LEU A 1 334 ? -13.288 -1.544 0.798 1.00 93.12 334 LEU A N 1
ATOM 2716 C CA . LEU A 1 334 ? -13.483 -0.734 -0.407 1.00 93.12 334 LEU A CA 1
ATOM 2717 C C . LEU A 1 334 ? -12.919 -1.422 -1.651 1.00 93.12 334 LEU A C 1
ATOM 2719 O O . LEU A 1 334 ? -13.609 -1.500 -2.664 1.00 93.12 334 LEU A O 1
ATOM 2723 N N . GLU A 1 335 ? -11.692 -1.939 -1.583 1.00 94.25 335 GLU A N 1
ATOM 2724 C CA . GLU A 1 335 ? -11.079 -2.649 -2.708 1.00 94.25 335 GLU A CA 1
ATOM 2725 C C . GLU A 1 335 ? -11.884 -3.886 -3.095 1.00 94.25 335 GLU A C 1
ATOM 2727 O O . GLU A 1 335 ? -12.123 -4.130 -4.275 1.00 94.25 335 GLU A O 1
ATOM 2732 N N . GLN A 1 336 ? -12.372 -4.637 -2.112 1.00 96.38 336 GLN A N 1
ATOM 2733 C CA . GLN A 1 336 ? -13.184 -5.824 -2.366 1.00 96.38 336 GLN A CA 1
ATOM 2734 C C . GLN A 1 336 ? -14.534 -5.461 -2.982 1.00 96.38 336 GLN A C 1
ATOM 2736 O O . GLN A 1 336 ? -14.945 -6.100 -3.948 1.00 96.38 336 GLN A O 1
ATOM 2741 N N . ARG A 1 337 ? -15.175 -4.378 -2.525 1.00 96.62 337 ARG A N 1
ATOM 2742 C CA . ARG A 1 337 ? -16.413 -3.883 -3.140 1.00 96.62 337 ARG A CA 1
ATOM 2743 C C . ARG A 1 337 ? -16.208 -3.452 -4.592 1.00 96.62 337 ARG A C 1
ATOM 2745 O O . ARG A 1 337 ? -17.035 -3.759 -5.449 1.00 96.62 337 ARG A O 1
ATOM 2752 N N . ILE A 1 338 ? -15.107 -2.755 -4.875 1.00 97.31 338 ILE A N 1
ATOM 2753 C CA . ILE A 1 338 ? -14.734 -2.375 -6.242 1.00 97.31 338 ILE A CA 1
ATOM 2754 C C . ILE A 1 338 ? -14.473 -3.629 -7.081 1.00 97.31 338 ILE A C 1
ATOM 2756 O O . ILE A 1 338 ? -14.917 -3.705 -8.223 1.00 97.31 338 ILE A O 1
ATOM 2760 N N . PHE A 1 339 ? -13.780 -4.625 -6.532 1.00 98.25 339 PHE A N 1
ATOM 2761 C CA . PHE A 1 339 ? -13.485 -5.858 -7.251 1.00 98.25 339 PHE A CA 1
ATOM 2762 C C . PHE A 1 339 ? -14.748 -6.665 -7.573 1.00 98.25 339 PHE A C 1
ATOM 2764 O O . PHE A 1 339 ? -14.897 -7.110 -8.708 1.00 98.25 339 PHE A O 1
ATOM 2771 N N . GLU A 1 340 ? -15.684 -6.786 -6.630 1.00 97.81 340 GLU A N 1
ATOM 2772 C CA . GLU A 1 340 ? -17.007 -7.383 -6.859 1.00 97.81 340 GLU A CA 1
ATOM 2773 C C . GLU A 1 340 ? -17.748 -6.690 -8.002 1.00 97.81 340 GLU A C 1
ATOM 2775 O O . GLU A 1 340 ? -18.214 -7.362 -8.923 1.00 97.81 340 GLU A O 1
ATOM 2780 N N . TYR A 1 341 ? -17.783 -5.354 -7.992 1.00 98.00 341 TYR A N 1
ATOM 2781 C CA . TYR A 1 341 ? -18.367 -4.574 -9.082 1.00 98.00 341 TYR A CA 1
ATOM 2782 C C . TYR A 1 341 ? -17.684 -4.862 -10.423 1.00 98.00 341 TYR A C 1
ATOM 2784 O O . TYR A 1 341 ? -18.355 -5.055 -11.432 1.00 98.00 341 TYR A O 1
ATOM 2792 N N . LEU A 1 342 ? -16.352 -4.920 -10.460 1.00 98.50 342 LEU A N 1
ATOM 2793 C CA . LEU A 1 342 ? -15.628 -5.205 -11.698 1.00 98.50 342 LEU A CA 1
ATOM 2794 C C . LEU A 1 342 ? -15.916 -6.623 -12.213 1.00 98.50 342 LEU A C 1
ATOM 2796 O O . LEU A 1 342 ? -16.043 -6.816 -13.423 1.00 98.50 342 LEU A O 1
ATOM 2800 N N . VAL A 1 343 ? -16.045 -7.614 -11.327 1.00 98.38 343 VAL A N 1
ATOM 2801 C CA . VAL A 1 343 ? -16.439 -8.975 -11.718 1.00 98.38 343 VAL A CA 1
ATOM 2802 C C . VAL A 1 343 ? -17.867 -8.985 -12.254 1.00 98.38 343 VAL A C 1
ATOM 2804 O O . VAL A 1 343 ? -18.099 -9.590 -13.292 1.00 98.38 343 VAL A O 1
ATOM 2807 N N . GLU A 1 344 ? -18.801 -8.275 -11.625 1.00 98.00 344 GLU A N 1
ATOM 2808 C CA . GLU A 1 344 ? -20.171 -8.125 -12.129 1.00 98.00 344 GLU A CA 1
ATOM 2809 C C . GLU A 1 344 ? -20.211 -7.429 -13.497 1.00 98.00 344 GLU A C 1
ATOM 2811 O O . GLU A 1 344 ? -20.895 -7.890 -14.410 1.00 98.00 344 GLU A O 1
ATOM 2816 N N . TYR A 1 345 ? -19.418 -6.373 -13.671 1.00 97.62 345 TYR A N 1
ATOM 2817 C CA . TYR A 1 345 ? -19.341 -5.596 -14.905 1.00 97.62 345 TYR A CA 1
ATOM 2818 C C . TYR A 1 345 ? -18.781 -6.415 -16.077 1.00 97.62 345 TYR A C 1
ATOM 2820 O O . TYR A 1 345 ? -19.321 -6.385 -17.183 1.00 97.62 345 TYR A O 1
ATOM 2828 N N . PHE A 1 346 ? -17.687 -7.151 -15.858 1.00 97.88 346 PHE A N 1
ATOM 2829 C CA . PHE A 1 346 ? -17.000 -7.880 -16.928 1.00 97.88 346 PHE A CA 1
ATOM 2830 C C . PHE A 1 346 ? -17.454 -9.337 -17.093 1.00 97.88 346 PHE A C 1
ATOM 2832 O O . PHE A 1 346 ? -17.301 -9.906 -18.177 1.00 97.88 346 PHE A O 1
ATOM 2839 N N . MET A 1 347 ? 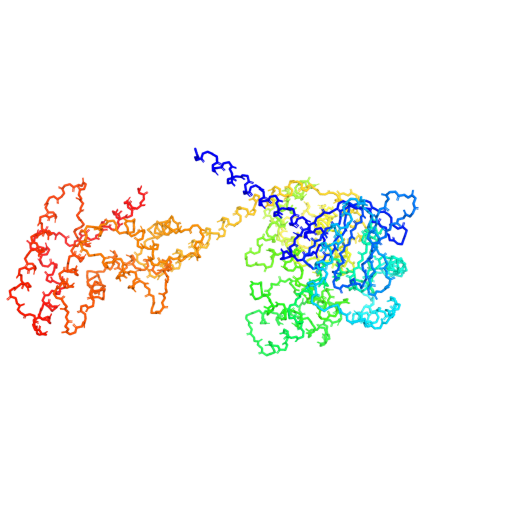-17.940 -9.970 -16.026 1.00 98.12 347 MET A N 1
ATOM 2840 C CA . MET A 1 347 ? -18.267 -11.401 -15.942 1.00 98.12 347 MET A CA 1
ATOM 2841 C C . MET A 1 347 ? -19.541 -11.614 -15.093 1.00 98.12 347 MET A C 1
ATOM 2843 O O . MET A 1 347 ? -19.495 -12.266 -14.043 1.00 98.12 347 MET A O 1
ATOM 2847 N N . PRO A 1 348 ? -20.698 -11.078 -15.531 1.00 98.06 348 PRO A N 1
ATOM 2848 C CA . PRO A 1 348 ? -21.935 -11.075 -14.743 1.00 98.06 348 PRO A CA 1
ATOM 2849 C C . PRO A 1 348 ? -22.455 -12.479 -14.418 1.00 98.06 348 PRO A C 1
ATOM 2851 O O . PRO A 1 348 ? -23.096 -12.687 -13.390 1.00 98.06 348 PRO A O 1
ATOM 2854 N N . ASP A 1 349 ? -22.174 -13.462 -15.271 1.00 98.19 349 ASP A N 1
ATOM 2855 C CA . ASP A 1 349 ? -22.529 -14.857 -15.028 1.00 98.19 349 ASP A CA 1
ATOM 2856 C C . ASP A 1 349 ? -21.731 -15.465 -13.869 1.00 98.19 349 ASP A C 1
ATOM 2858 O O . ASP A 1 349 ? -22.314 -16.146 -13.026 1.00 98.19 349 ASP A O 1
ATOM 2862 N N . VAL A 1 350 ? -20.438 -15.145 -13.766 1.00 98.19 350 VAL A N 1
ATOM 2863 C CA . VAL A 1 350 ? -19.600 -15.522 -12.620 1.00 98.19 350 VAL A CA 1
ATOM 2864 C C . VAL A 1 350 ? -20.093 -14.848 -11.340 1.00 98.19 350 VAL A C 1
ATOM 2866 O O . VAL A 1 350 ? -20.286 -15.529 -10.333 1.00 98.19 350 VAL A O 1
ATOM 2869 N N . ALA A 1 351 ? -20.354 -13.538 -11.371 1.00 97.69 351 ALA A N 1
ATOM 2870 C CA . ALA A 1 351 ? -20.883 -12.812 -10.212 1.00 97.69 351 ALA A CA 1
ATOM 2871 C C . ALA A 1 351 ? -22.231 -13.390 -9.741 1.00 97.69 351 ALA A C 1
ATOM 2873 O O . ALA A 1 351 ? -22.427 -13.664 -8.554 1.00 97.69 351 ALA A O 1
ATOM 2874 N N . SER A 1 352 ? -23.142 -13.652 -10.686 1.00 97.88 352 SER A N 1
ATOM 2875 C CA . SER A 1 352 ? -24.433 -14.286 -10.410 1.00 97.88 352 SER A CA 1
ATOM 2876 C C . SER A 1 352 ? -24.263 -15.677 -9.802 1.00 97.88 352 SER A C 1
ATOM 2878 O O . SER A 1 352 ? -25.019 -16.047 -8.905 1.00 97.88 352 SER A O 1
ATOM 2880 N N . HIS A 1 353 ? -23.271 -16.443 -10.252 1.00 98.19 353 HIS A N 1
ATOM 2881 C CA . HIS A 1 353 ? -22.995 -17.776 -9.727 1.00 98.19 353 HIS A CA 1
ATOM 2882 C C . HIS A 1 353 ? -22.498 -17.751 -8.277 1.00 98.19 353 HIS A C 1
ATOM 2884 O O . HIS A 1 353 ? -23.080 -18.434 -7.436 1.00 98.19 353 HIS A O 1
ATOM 2890 N N . PHE A 1 354 ? -21.525 -16.894 -7.943 1.00 96.81 354 PHE A N 1
ATOM 2891 C CA . PHE A 1 354 ? -21.098 -16.679 -6.550 1.00 96.81 354 PHE A CA 1
ATOM 2892 C C . PHE A 1 354 ? -22.284 -16.315 -5.640 1.00 96.81 354 PHE A C 1
ATOM 2894 O O . PHE A 1 354 ? -22.449 -16.895 -4.563 1.00 96.81 354 PHE A O 1
ATOM 2901 N N . SER A 1 355 ? -23.156 -15.413 -6.109 1.00 95.75 355 SER A N 1
ATOM 2902 C CA . SER A 1 355 ? -24.373 -15.014 -5.392 1.00 95.75 355 SER A CA 1
ATOM 2903 C C . SER A 1 355 ? -25.351 -16.180 -5.195 1.00 95.75 355 SER A C 1
ATOM 2905 O O . SER A 1 355 ? -25.808 -16.408 -4.075 1.00 95.75 355 SER A O 1
ATOM 2907 N N . LYS A 1 356 ? -25.621 -16.977 -6.241 1.00 97.12 356 LYS A N 1
ATOM 2908 C CA . LYS A 1 356 ? -26.493 -18.167 -6.171 1.00 97.12 356 LYS A CA 1
ATOM 2909 C C . LYS A 1 356 ? -25.972 -19.221 -5.198 1.00 97.12 356 LYS A C 1
ATOM 2911 O O . LYS A 1 356 ? -26.766 -19.851 -4.507 1.00 97.12 356 LYS A O 1
ATOM 2916 N N . CYS A 1 357 ? -24.657 -19.405 -5.135 1.00 96.06 357 CYS A N 1
ATOM 2917 C CA . CYS A 1 357 ? -24.022 -20.326 -4.197 1.00 96.06 357 CYS A CA 1
ATOM 2918 C C . CYS A 1 357 ? -23.942 -19.772 -2.765 1.00 96.06 357 CYS A C 1
ATOM 2920 O O . CYS A 1 357 ? -23.557 -20.507 -1.858 1.00 96.06 357 CYS A O 1
ATOM 2922 N N . GLY A 1 358 ? -24.281 -18.496 -2.541 1.00 94.81 358 GLY A N 1
ATOM 2923 C CA . GLY A 1 358 ? -24.159 -17.850 -1.234 1.00 94.81 358 GLY A CA 1
ATOM 2924 C C . GLY A 1 358 ? -22.709 -17.711 -0.765 1.00 94.81 358 GLY A C 1
ATOM 2925 O O . GLY A 1 358 ? -22.456 -17.708 0.438 1.00 94.81 358 GLY A O 1
ATOM 2926 N N . VAL A 1 359 ? -21.753 -17.628 -1.698 1.00 94.94 359 VAL A N 1
ATOM 2927 C CA . VAL A 1 359 ? -20.321 -17.499 -1.405 1.00 94.94 359 VAL A CA 1
ATOM 2928 C C . VAL A 1 359 ? -19.870 -16.076 -1.744 1.00 94.94 359 VAL A C 1
ATOM 2930 O O . VAL A 1 359 ? -19.758 -15.745 -2.923 1.00 94.94 359 VAL A O 1
ATOM 2933 N N . PRO A 1 360 ? -19.595 -15.217 -0.745 1.00 94.00 360 PRO A N 1
ATOM 2934 C CA . PRO A 1 360 ? -19.054 -13.887 -0.999 1.00 94.00 360 PRO A CA 1
ATOM 2935 C C . PRO A 1 360 ? -17.671 -13.967 -1.653 1.00 94.00 360 PRO A C 1
ATOM 2937 O O . PRO A 1 360 ? -16.777 -14.640 -1.132 1.00 94.00 360 PRO A O 1
ATOM 2940 N N . LEU A 1 361 ? -17.476 -13.243 -2.760 1.00 95.12 361 LEU A N 1
ATOM 2941 C CA . LEU A 1 361 ? -16.210 -13.224 -3.505 1.00 95.12 361 LEU A CA 1
ATOM 2942 C C . LEU A 1 361 ? -15.030 -12.812 -2.613 1.00 95.12 361 LEU A C 1
ATOM 2944 O O . LEU A 1 361 ? -13.955 -13.406 -2.692 1.00 95.12 361 LEU A O 1
ATOM 2948 N N . VAL A 1 362 ? -15.270 -11.867 -1.698 1.00 94.50 362 VAL A N 1
ATOM 2949 C CA . VAL A 1 362 ? -14.293 -11.375 -0.721 1.00 94.50 362 VAL A CA 1
ATOM 2950 C C . VAL A 1 362 ? -13.592 -12.480 0.081 1.00 94.50 362 VAL A C 1
ATOM 2952 O O . VAL A 1 362 ? -12.423 -12.324 0.427 1.00 94.50 362 VAL A O 1
ATOM 2955 N N . LEU A 1 363 ? -14.244 -13.620 0.339 1.00 92.94 363 LEU A N 1
ATOM 2956 C CA . LEU A 1 363 ? -13.626 -14.738 1.067 1.00 92.94 363 LEU A CA 1
ATOM 2957 C C . LEU A 1 363 ? -12.485 -15.401 0.285 1.00 92.94 363 LEU A C 1
ATOM 2959 O O . LEU A 1 363 ? -11.595 -15.999 0.885 1.00 92.94 363 LEU A O 1
ATOM 2963 N N . VAL A 1 364 ? -12.518 -15.300 -1.043 1.00 92.69 364 VAL A N 1
ATOM 2964 C CA . VAL A 1 364 ? -11.486 -15.828 -1.938 1.00 92.69 364 VAL A CA 1
ATOM 2965 C C . VAL A 1 364 ? -10.470 -14.741 -2.276 1.00 92.69 364 VAL A C 1
ATOM 2967 O O . VAL A 1 364 ? -9.269 -15.000 -2.252 1.00 92.69 364 VAL A O 1
ATOM 2970 N N . SER A 1 365 ? -10.936 -13.525 -2.571 1.00 95.44 365 SER A N 1
ATOM 2971 C CA . SER A 1 365 ? -10.093 -12.470 -3.133 1.00 95.44 365 SER A CA 1
ATOM 2972 C C . SER A 1 365 ? -9.427 -11.556 -2.109 1.00 95.44 365 SER A C 1
ATOM 2974 O O . SER A 1 365 ? -8.377 -11.007 -2.428 1.00 95.44 365 SER A O 1
ATOM 2976 N N . ALA A 1 366 ? -9.944 -11.387 -0.885 1.00 93.81 366 ALA A N 1
ATOM 2977 C CA . ALA A 1 366 ? -9.329 -10.474 0.093 1.00 93.81 366 ALA A CA 1
ATOM 2978 C C . ALA A 1 366 ? -7.832 -10.738 0.344 1.00 93.81 366 ALA A C 1
ATOM 2980 O O . ALA A 1 366 ? -7.061 -9.772 0.335 1.00 93.81 366 ALA A O 1
ATOM 2981 N N . PRO A 1 367 ? -7.376 -11.999 0.497 1.00 92.75 367 PRO A N 1
ATOM 2982 C CA . PRO A 1 367 ? -5.959 -12.277 0.702 1.00 92.75 367 PRO A CA 1
ATOM 2983 C C . PRO A 1 367 ? -5.073 -11.856 -0.480 1.00 92.75 367 PRO A C 1
ATOM 2985 O O . PRO A 1 367 ? -3.929 -11.456 -0.275 1.00 92.75 367 PRO A O 1
ATOM 2988 N N . TRP A 1 368 ? -5.603 -11.878 -1.709 1.00 95.38 368 TRP A N 1
ATOM 2989 C CA . TRP A 1 368 ? -4.864 -11.460 -2.902 1.00 95.38 368 TRP A CA 1
ATOM 2990 C C . TRP A 1 368 ? -4.473 -9.987 -2.837 1.00 95.38 368 TRP A C 1
ATOM 2992 O O . TRP A 1 368 ? -3.329 -9.637 -3.100 1.00 95.38 368 TRP A O 1
ATOM 3002 N N . PHE A 1 369 ? -5.413 -9.120 -2.463 1.00 95.06 369 PHE A N 1
ATOM 3003 C CA . PHE A 1 369 ? -5.179 -7.678 -2.414 1.00 95.06 369 PHE A CA 1
ATOM 3004 C C . PHE A 1 369 ? -4.364 -7.293 -1.180 1.00 95.06 369 PHE A C 1
ATOM 3006 O O . PHE A 1 369 ? -3.399 -6.542 -1.298 1.00 95.06 369 PHE A O 1
ATOM 3013 N N . LEU A 1 370 ? -4.680 -7.881 -0.020 1.00 93.12 370 LEU A N 1
ATOM 3014 C CA . LEU A 1 370 ? -3.961 -7.629 1.232 1.00 93.12 370 LEU A CA 1
ATOM 3015 C C . LEU A 1 370 ? -2.471 -7.963 1.144 1.00 93.12 370 LEU A C 1
ATOM 3017 O O . LEU A 1 370 ? -1.655 -7.207 1.662 1.00 93.12 370 LEU A O 1
ATOM 3021 N N . CYS A 1 371 ? -2.117 -9.068 0.485 1.00 95.00 371 CYS A N 1
ATOM 3022 C CA . CYS A 1 371 ? -0.728 -9.503 0.327 1.00 95.00 371 CYS A CA 1
ATOM 3023 C C . CYS A 1 371 ? -0.103 -9.077 -1.012 1.00 95.00 371 CYS A C 1
ATOM 3025 O O . CYS A 1 371 ? 0.984 -9.549 -1.344 1.00 95.00 371 CYS A O 1
ATOM 3027 N N . LEU A 1 372 ? -0.771 -8.237 -1.814 1.00 96.12 372 LEU A N 1
ATOM 3028 C CA . LEU A 1 372 ? -0.317 -7.843 -3.159 1.00 96.12 372 LEU A CA 1
ATOM 3029 C C . LEU A 1 372 ? 0.020 -9.054 -4.061 1.00 96.12 372 LEU A C 1
ATOM 3031 O O . LEU A 1 372 ? 0.981 -9.029 -4.827 1.00 96.12 372 LEU A O 1
ATOM 3035 N N . PHE A 1 373 ? -0.763 -10.129 -3.940 1.00 95.56 373 PHE A N 1
ATOM 3036 C CA . PHE A 1 373 ? -0.600 -11.452 -4.558 1.00 95.56 373 PHE A CA 1
ATOM 3037 C C . PHE A 1 373 ? 0.637 -12.263 -4.133 1.00 95.56 373 PHE A C 1
ATOM 3039 O O . PHE A 1 373 ? 0.796 -13.408 -4.570 1.00 95.56 373 PHE A O 1
ATOM 3046 N N . ILE A 1 374 ? 1.485 -11.740 -3.245 1.00 94.44 374 ILE A N 1
ATOM 3047 C CA . ILE A 1 374 ? 2.632 -12.481 -2.713 1.00 94.44 374 ILE A CA 1
ATOM 3048 C C . ILE A 1 374 ? 2.122 -13.638 -1.846 1.00 94.44 374 ILE A C 1
ATOM 3050 O O . ILE A 1 374 ? 1.282 -13.449 -0.968 1.00 94.44 374 ILE A O 1
ATOM 3054 N N . GLY A 1 375 ? 2.617 -14.848 -2.116 1.00 90.31 375 GLY A N 1
ATOM 3055 C CA . GLY A 1 375 ? 2.155 -16.081 -1.469 1.00 90.31 375 GLY A CA 1
ATOM 3056 C C . GLY A 1 375 ? 0.891 -16.694 -2.086 1.00 90.31 375 GLY A C 1
ATOM 3057 O O . GLY A 1 375 ? 0.503 -17.786 -1.682 1.00 90.31 375 GLY A O 1
ATOM 3058 N N . PHE A 1 376 ? 0.271 -16.036 -3.075 1.00 90.56 376 PHE A N 1
ATOM 3059 C CA . PHE A 1 376 ? -0.917 -16.540 -3.782 1.00 90.56 376 PHE A CA 1
ATOM 3060 C C . PHE A 1 376 ? -0.660 -16.866 -5.250 1.00 90.56 376 PHE A C 1
ATOM 3062 O O . PHE A 1 376 ? -1.347 -17.719 -5.803 1.00 90.56 376 PHE A O 1
ATOM 3069 N N . LEU A 1 377 ? 0.326 -16.223 -5.876 1.00 91.56 377 LEU A N 1
ATOM 3070 C CA . LEU A 1 377 ? 0.812 -16.551 -7.218 1.00 91.56 377 LEU A CA 1
ATOM 3071 C C . LEU A 1 377 ? 2.255 -17.067 -7.136 1.00 91.56 377 LEU A C 1
ATOM 3073 O O . LEU A 1 377 ? 2.944 -16.766 -6.153 1.00 91.56 377 LEU A O 1
ATOM 3077 N N . PRO A 1 378 ? 2.757 -17.768 -8.173 1.00 89.94 378 PRO A N 1
ATOM 3078 C CA . PRO A 1 378 ? 4.181 -18.048 -8.282 1.00 89.94 378 PRO A CA 1
ATOM 3079 C C . PRO A 1 378 ? 4.962 -16.734 -8.211 1.00 89.94 378 PRO A C 1
ATOM 3081 O O . PRO A 1 378 ? 4.518 -15.715 -8.751 1.00 89.94 378 PRO A O 1
ATOM 3084 N N . LEU A 1 379 ? 6.119 -16.745 -7.545 1.00 88.44 379 LEU A N 1
ATOM 3085 C CA . LEU A 1 379 ? 6.882 -15.524 -7.265 1.00 88.44 379 LEU A CA 1
ATOM 3086 C C . LEU A 1 379 ? 7.218 -14.741 -8.540 1.00 88.44 379 LEU A C 1
ATOM 3088 O O . LEU A 1 379 ? 7.053 -13.523 -8.567 1.00 88.44 379 LEU A O 1
ATOM 3092 N N . GLU A 1 380 ? 7.569 -15.433 -9.628 1.00 88.75 380 GLU A N 1
ATOM 3093 C CA . GLU A 1 380 ? 7.802 -14.806 -10.934 1.00 88.75 380 GLU A CA 1
ATOM 3094 C C . GLU A 1 380 ? 6.610 -14.002 -11.459 1.00 88.75 380 GLU A C 1
ATOM 3096 O O . GLU A 1 380 ? 6.803 -12.975 -12.102 1.00 88.75 380 GLU A O 1
ATOM 3101 N N . VAL A 1 381 ? 5.381 -14.415 -11.147 1.00 92.06 381 VAL A N 1
ATOM 3102 C CA . VAL A 1 381 ? 4.169 -13.669 -11.499 1.00 92.06 381 VAL A CA 1
ATOM 3103 C C . VAL A 1 381 ? 3.959 -12.524 -10.522 1.00 92.06 381 VAL A C 1
ATOM 3105 O O . VAL A 1 381 ? 3.742 -11.393 -10.951 1.00 92.06 381 VAL A O 1
ATOM 3108 N N . ALA A 1 382 ? 4.055 -12.792 -9.216 1.00 93.69 382 ALA A N 1
ATOM 3109 C CA . ALA A 1 382 ? 3.849 -11.786 -8.177 1.00 93.69 382 ALA A CA 1
ATOM 3110 C C . ALA A 1 382 ? 4.781 -10.576 -8.369 1.00 93.69 382 ALA A C 1
ATOM 3112 O O . ALA A 1 382 ? 4.327 -9.433 -8.323 1.00 93.69 382 ALA A O 1
ATOM 3113 N N . PHE A 1 383 ? 6.055 -10.797 -8.702 1.00 92.94 383 PHE A N 1
ATOM 3114 C CA . PHE A 1 383 ? 6.997 -9.707 -8.971 1.00 92.94 383 PHE A CA 1
ATOM 3115 C C . PHE A 1 383 ? 6.605 -8.879 -10.193 1.00 92.94 383 PHE A C 1
ATOM 3117 O O . PHE A 1 383 ? 6.733 -7.660 -10.172 1.00 92.94 383 PHE A O 1
ATOM 3124 N N . ARG A 1 384 ? 6.039 -9.504 -11.227 1.00 93.75 384 ARG A N 1
ATOM 3125 C CA . ARG A 1 384 ? 5.524 -8.795 -12.408 1.00 93.75 384 ARG A CA 1
ATOM 3126 C C . ARG A 1 384 ? 4.293 -7.958 -12.079 1.00 93.75 384 ARG A C 1
ATOM 3128 O O . ARG A 1 384 ? 4.124 -6.873 -12.640 1.00 93.75 384 ARG A O 1
ATOM 3135 N N . VAL A 1 385 ? 3.449 -8.427 -11.160 1.00 95.69 385 VAL A N 1
ATOM 3136 C CA . VAL A 1 385 ? 2.346 -7.622 -10.621 1.00 95.69 385 VAL A CA 1
ATOM 3137 C C . VAL A 1 385 ? 2.899 -6.393 -9.899 1.00 95.69 385 VAL A C 1
ATOM 3139 O O . VAL A 1 385 ? 2.463 -5.280 -10.201 1.00 95.69 385 VAL A O 1
ATOM 3142 N N . LEU A 1 386 ? 3.897 -6.568 -9.026 1.00 96.62 386 LEU A N 1
ATOM 3143 C CA . LEU A 1 386 ? 4.537 -5.472 -8.288 1.00 96.62 386 LEU A CA 1
ATOM 3144 C C . LEU A 1 386 ? 5.257 -4.475 -9.202 1.00 96.62 386 LEU A C 1
ATOM 3146 O O . LEU A 1 386 ? 5.093 -3.270 -9.014 1.00 96.62 386 LEU A O 1
ATOM 3150 N N . ASP A 1 387 ? 5.975 -4.949 -10.226 1.00 96.06 387 ASP A N 1
ATOM 3151 C CA . ASP A 1 387 ? 6.622 -4.109 -11.242 1.00 96.06 387 ASP A CA 1
ATOM 3152 C C . ASP A 1 387 ? 5.629 -3.079 -11.789 1.00 96.06 387 ASP A C 1
ATOM 3154 O O . ASP A 1 387 ? 5.889 -1.872 -11.797 1.00 96.06 387 ASP A O 1
ATOM 3158 N N . ARG A 1 388 ? 4.446 -3.546 -12.199 1.00 94.81 388 ARG A N 1
ATOM 3159 C CA . ARG A 1 388 ? 3.410 -2.681 -12.763 1.00 94.81 388 ARG A CA 1
ATOM 3160 C C . ARG A 1 388 ? 2.685 -1.857 -11.703 1.00 94.81 388 ARG A C 1
ATOM 3162 O O . ARG A 1 388 ? 2.348 -0.704 -11.978 1.00 94.81 388 ARG A O 1
ATOM 3169 N N . TRP A 1 389 ? 2.467 -2.420 -10.518 1.00 95.19 389 TRP A N 1
ATOM 3170 C CA . TRP A 1 389 ? 1.784 -1.746 -9.416 1.00 95.19 389 TRP A CA 1
ATOM 3171 C C . TRP A 1 389 ? 2.562 -0.521 -8.914 1.00 95.19 389 TRP A C 1
ATOM 3173 O O . TRP A 1 389 ? 1.998 0.569 -8.785 1.00 95.19 389 TRP A O 1
ATOM 3183 N N . PHE A 1 390 ? 3.879 -0.662 -8.735 1.00 94.75 390 PHE A N 1
ATOM 3184 C CA . PHE A 1 390 ? 4.752 0.449 -8.360 1.00 94.75 390 PHE A CA 1
ATOM 3185 C C . PHE A 1 390 ? 4.952 1.447 -9.502 1.00 94.75 390 PHE A C 1
ATOM 3187 O O . PHE A 1 390 ? 4.882 2.656 -9.282 1.00 94.75 390 PHE A O 1
ATOM 3194 N N . CYS A 1 391 ? 5.206 0.967 -10.723 1.00 92.62 391 CYS A N 1
ATOM 3195 C CA . CYS A 1 391 ? 5.711 1.832 -11.792 1.00 92.62 391 CYS A CA 1
ATOM 3196 C C . CYS A 1 391 ? 4.627 2.458 -12.674 1.00 92.62 391 CYS A C 1
ATOM 3198 O O . CYS A 1 391 ? 4.884 3.488 -13.294 1.00 92.62 391 CYS A O 1
ATOM 3200 N N . VAL A 1 392 ? 3.436 1.859 -12.766 1.00 88.50 392 VAL A N 1
ATOM 3201 C CA . VAL A 1 392 ? 2.387 2.307 -13.697 1.00 88.50 392 VAL A CA 1
ATOM 3202 C C . VAL A 1 392 ? 1.175 2.835 -12.942 1.00 88.50 392 VAL A C 1
ATOM 3204 O O . VAL A 1 392 ? 0.880 4.027 -13.028 1.00 88.50 392 VAL A O 1
ATOM 3207 N N . ASN A 1 393 ? 0.458 1.968 -12.223 1.00 85.19 393 ASN A N 1
ATOM 3208 C CA . ASN A 1 393 ? -0.723 2.337 -11.442 1.00 85.19 393 ASN A CA 1
ATOM 3209 C C . ASN A 1 393 ? -1.126 1.223 -10.466 1.00 85.19 393 ASN A C 1
ATOM 3211 O O . ASN A 1 393 ? -0.736 0.068 -10.619 1.00 85.19 393 ASN A O 1
ATOM 3215 N N . THR A 1 394 ? -1.981 1.565 -9.504 1.00 86.88 394 THR A N 1
ATOM 3216 C CA . THR A 1 394 ? -2.495 0.615 -8.511 1.00 86.88 394 THR A CA 1
ATOM 3217 C C . THR A 1 394 ? -3.537 -0.369 -9.064 1.00 86.88 394 THR A C 1
ATOM 3219 O O . THR A 1 394 ? -3.861 -1.345 -8.392 1.00 86.88 394 THR A O 1
ATOM 3222 N N . ASP A 1 395 ? -4.009 -0.197 -10.308 1.00 91.50 395 ASP A N 1
ATOM 3223 C CA . ASP A 1 395 ? -5.025 -1.071 -10.924 1.00 91.50 395 ASP A CA 1
ATOM 3224 C C . ASP A 1 395 ? -4.518 -2.467 -11.257 1.00 91.50 395 ASP A C 1
ATOM 3226 O O . ASP A 1 395 ? -5.316 -3.366 -11.532 1.00 91.50 395 ASP A O 1
ATOM 3230 N N . ALA A 1 396 ? -3.197 -2.653 -11.246 1.00 94.50 396 ALA A N 1
ATOM 3231 C CA . ALA A 1 396 ? -2.567 -3.926 -11.551 1.00 94.50 396 ALA A CA 1
ATOM 3232 C C . ALA A 1 396 ? -3.173 -5.090 -10.752 1.00 94.50 396 ALA A C 1
ATOM 3234 O O . ALA A 1 396 ? -3.358 -6.161 -11.326 1.00 94.50 396 ALA A O 1
ATOM 3235 N N . LEU A 1 397 ? -3.556 -4.864 -9.489 1.00 96.38 397 LEU A N 1
ATOM 3236 C CA . LEU A 1 397 ? -4.174 -5.888 -8.643 1.00 96.38 397 LEU A CA 1
ATOM 3237 C C . LEU A 1 397 ? -5.554 -6.311 -9.169 1.00 96.38 397 LEU A C 1
ATOM 3239 O O . LEU A 1 397 ? -5.799 -7.502 -9.356 1.00 96.38 397 LEU A O 1
ATOM 3243 N N . TYR A 1 398 ? -6.428 -5.349 -9.491 1.00 97.69 398 TYR A N 1
ATOM 3244 C CA . TYR A 1 398 ? -7.748 -5.634 -10.065 1.00 97.69 398 TYR A CA 1
ATOM 3245 C C . TYR A 1 398 ? -7.635 -6.358 -11.404 1.00 97.69 398 TYR A C 1
ATOM 3247 O O . TYR A 1 398 ? -8.338 -7.333 -11.649 1.00 97.69 398 TYR A O 1
ATOM 3255 N N . GLN A 1 399 ? -6.731 -5.899 -12.270 1.00 97.56 399 GLN A N 1
ATOM 3256 C CA . GLN A 1 399 ? -6.555 -6.455 -13.612 1.00 97.56 399 GLN A CA 1
ATOM 3257 C C . GLN A 1 399 ? -6.085 -7.910 -13.571 1.00 97.56 399 GLN A C 1
ATOM 3259 O O . GLN A 1 399 ? -6.571 -8.731 -14.346 1.00 97.56 399 GLN A O 1
ATOM 3264 N N . VAL A 1 400 ? -5.178 -8.237 -12.648 1.00 97.00 400 VAL A N 1
ATOM 3265 C CA . VAL A 1 400 ? -4.706 -9.610 -12.435 1.00 97.00 400 VAL A CA 1
ATOM 3266 C C . VAL A 1 400 ? -5.796 -10.466 -11.792 1.00 97.00 400 VAL A C 1
ATOM 3268 O O . VAL A 1 400 ? -6.051 -11.564 -12.278 1.00 97.00 400 VAL A O 1
ATOM 3271 N N . GLY A 1 401 ? -6.506 -9.957 -10.780 1.00 97.12 401 GLY A N 1
ATOM 3272 C CA . GLY A 1 401 ? -7.635 -10.667 -10.170 1.00 97.12 401 GLY A CA 1
ATOM 3273 C C . GLY A 1 401 ? -8.737 -11.011 -11.181 1.00 97.12 401 GLY A C 1
ATOM 3274 O O . GLY A 1 401 ? -9.210 -12.145 -11.223 1.00 97.12 401 GLY A O 1
ATOM 3275 N N . LEU A 1 402 ? -9.102 -10.063 -12.051 1.00 98.31 402 LEU A N 1
ATOM 3276 C CA . LEU A 1 402 ? -10.075 -10.282 -13.126 1.00 98.31 402 LEU A CA 1
ATOM 3277 C C . LEU A 1 402 ? -9.570 -11.312 -14.141 1.00 98.31 402 LEU A C 1
ATOM 3279 O O . LEU A 1 402 ? -10.338 -12.161 -14.592 1.00 98.31 402 LEU A O 1
ATOM 3283 N N . ALA A 1 403 ? -8.283 -11.256 -14.495 1.00 97.31 403 ALA A N 1
ATOM 3284 C CA . ALA A 1 403 ? -7.671 -12.212 -15.409 1.00 97.31 403 ALA A CA 1
ATOM 3285 C C . ALA A 1 403 ? -7.681 -13.639 -14.844 1.00 97.31 403 ALA A C 1
ATOM 3287 O O . ALA A 1 403 ? -8.074 -14.556 -15.563 1.00 97.31 403 ALA A O 1
ATOM 3288 N N . LEU A 1 404 ? -7.363 -13.816 -13.558 1.00 95.94 404 LEU A N 1
ATOM 3289 C CA . LEU A 1 404 ? -7.437 -15.114 -12.877 1.00 95.94 404 LEU A CA 1
ATOM 3290 C C . LEU A 1 404 ? -8.858 -15.686 -12.902 1.00 95.94 404 LEU A C 1
ATOM 3292 O O . LEU A 1 404 ? -9.052 -16.833 -13.302 1.00 95.94 404 LEU A O 1
ATOM 3296 N N . ILE A 1 405 ? -9.862 -14.877 -12.542 1.00 96.50 405 ILE A N 1
ATOM 3297 C CA . ILE A 1 405 ? -11.271 -15.297 -12.582 1.00 96.50 405 ILE A CA 1
ATOM 3298 C C . ILE A 1 405 ? -11.683 -15.673 -14.007 1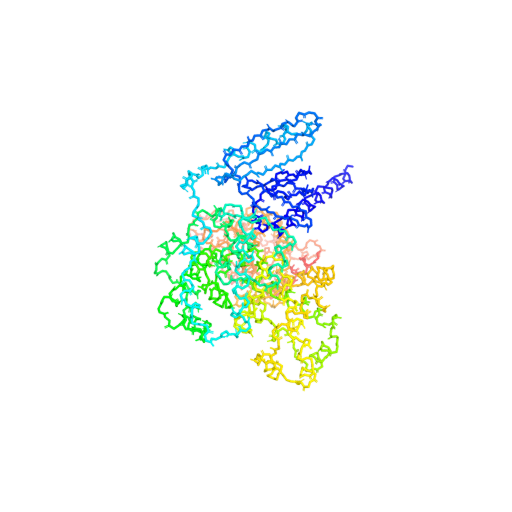.00 96.50 405 ILE A C 1
ATOM 3300 O O . ILE A 1 405 ? -12.324 -16.700 -14.216 1.00 96.50 405 ILE A O 1
ATOM 3304 N N . LYS A 1 406 ? -11.281 -14.879 -15.005 1.00 96.75 406 LYS A N 1
ATOM 3305 C CA . LYS A 1 406 ? -11.609 -15.147 -16.407 1.00 96.75 406 LYS A CA 1
ATOM 3306 C C . LYS A 1 406 ? -11.005 -16.461 -16.900 1.00 96.75 406 LYS A C 1
ATOM 3308 O O . LYS A 1 406 ? -11.688 -17.200 -17.603 1.00 96.75 406 LYS A O 1
ATOM 3313 N N . MET A 1 407 ? -9.750 -16.748 -16.556 1.00 94.94 407 MET A N 1
ATOM 3314 C CA . MET A 1 407 ? -9.075 -17.985 -16.968 1.00 94.94 407 MET A CA 1
ATOM 3315 C C . MET A 1 407 ? -9.699 -19.226 -16.331 1.00 94.94 407 MET A C 1
ATOM 3317 O O . MET A 1 407 ? -9.742 -20.276 -16.962 1.00 94.94 407 MET A O 1
ATOM 3321 N N . ARG A 1 408 ? -10.221 -19.093 -15.109 1.00 94.50 408 ARG A N 1
ATOM 3322 C CA . ARG A 1 408 ? -10.848 -20.181 -14.346 1.00 94.50 408 ARG A CA 1
ATOM 3323 C C . ARG A 1 408 ? -12.371 -20.205 -14.433 1.00 94.50 408 ARG A C 1
ATOM 3325 O O . ARG A 1 408 ? -13.021 -20.937 -13.694 1.00 94.50 408 ARG A O 1
ATOM 3332 N N . LYS A 1 409 ? -12.958 -19.415 -15.332 1.00 95.88 409 LYS A N 1
ATOM 3333 C CA . LYS A 1 409 ? -14.404 -19.196 -15.414 1.00 95.88 409 LYS A CA 1
ATOM 3334 C C . LYS A 1 409 ? -15.215 -20.496 -15.433 1.00 95.88 409 LYS A C 1
ATOM 3336 O O . LYS A 1 409 ? -16.160 -20.623 -14.662 1.00 95.88 409 LYS A O 1
ATOM 3341 N N . GLU A 1 410 ? -14.844 -21.453 -16.278 1.00 96.06 410 GLU A N 1
ATOM 3342 C CA . GLU A 1 410 ? -15.591 -22.710 -16.420 1.00 96.06 410 GLU A CA 1
ATOM 3343 C C . GLU A 1 410 ? -15.560 -23.559 -15.141 1.00 96.06 410 GLU A C 1
ATOM 3345 O O . GLU A 1 410 ? -16.573 -24.137 -14.756 1.00 96.06 410 GLU A O 1
ATOM 3350 N N . GLU A 1 411 ? -14.423 -23.588 -14.443 1.00 95.44 411 GLU A N 1
ATOM 3351 C CA . GLU A 1 411 ? -14.268 -24.293 -13.165 1.00 95.44 411 GLU A CA 1
ATOM 3352 C C . GLU A 1 411 ? -15.088 -23.608 -12.061 1.00 95.44 411 GLU A C 1
ATOM 3354 O O . GLU A 1 411 ? -15.772 -24.264 -11.275 1.00 95.44 411 GLU A O 1
ATOM 3359 N N . ILE A 1 412 ? -15.088 -22.272 -12.045 1.00 96.62 412 ILE A N 1
ATOM 3360 C CA . ILE A 1 412 ? -15.862 -21.457 -11.098 1.00 96.62 412 ILE A CA 1
ATOM 3361 C C . ILE A 1 412 ? -17.362 -21.718 -11.263 1.00 96.62 412 ILE A C 1
ATOM 3363 O O . ILE A 1 412 ? -18.056 -21.883 -10.264 1.00 96.62 412 ILE A O 1
ATOM 3367 N N . LEU A 1 413 ? -17.862 -21.805 -12.500 1.00 97.44 413 LEU A N 1
ATOM 3368 C CA . LEU A 1 413 ? -19.278 -22.081 -12.784 1.00 97.44 413 LEU A CA 1
ATOM 3369 C C . LEU A 1 413 ? -19.719 -23.499 -12.378 1.00 97.44 413 LEU A C 1
ATOM 3371 O O . LEU A 1 413 ? -20.916 -23.762 -12.265 1.00 97.44 413 LEU A O 1
ATOM 3375 N N . GLN A 1 414 ? -18.772 -24.408 -12.134 1.00 96.69 414 GLN A N 1
ATOM 3376 C CA . GLN A 1 414 ? -19.036 -25.764 -11.639 1.00 96.69 414 GLN A CA 1
ATOM 3377 C C . GLN A 1 414 ? -18.900 -25.875 -10.114 1.00 96.69 414 GLN A C 1
ATOM 3379 O O . GLN A 1 414 ? -19.495 -26.766 -9.505 1.00 96.69 414 GLN A O 1
ATOM 3384 N N . ALA A 1 415 ? -18.141 -24.977 -9.483 1.00 95.88 415 ALA A N 1
ATOM 3385 C CA . ALA A 1 415 ? -17.990 -24.938 -8.037 1.00 95.88 415 ALA A CA 1
ATOM 3386 C C . ALA A 1 415 ? -19.289 -24.499 -7.350 1.00 95.88 415 ALA A C 1
ATOM 3388 O O . ALA A 1 415 ? -20.016 -23.637 -7.830 1.00 95.88 415 ALA A O 1
ATOM 3389 N N . THR A 1 416 ? -19.583 -25.087 -6.194 1.00 94.75 416 THR A N 1
ATOM 3390 C CA . THR A 1 416 ? -20.818 -24.812 -5.433 1.00 94.75 416 THR A CA 1
ATOM 3391 C C . THR A 1 416 ? -20.559 -24.393 -3.993 1.00 94.75 416 THR A C 1
ATOM 3393 O O . THR A 1 416 ? -21.447 -23.850 -3.339 1.00 94.75 416 THR A O 1
ATOM 3396 N N . ARG A 1 417 ? -19.349 -24.640 -3.481 1.00 92.69 417 ARG A N 1
ATOM 3397 C CA . ARG A 1 417 ? -18.967 -24.417 -2.084 1.00 92.69 417 ARG A CA 1
ATOM 3398 C C . ARG A 1 417 ? -17.665 -23.636 -1.992 1.00 92.69 417 ARG A C 1
ATOM 3400 O O . ARG A 1 417 ? -16.819 -23.725 -2.880 1.00 92.69 417 ARG A O 1
ATOM 3407 N N . ILE A 1 418 ? -17.481 -22.924 -0.881 1.00 90.38 418 ILE A N 1
ATOM 3408 C CA . ILE A 1 418 ? -16.298 -22.087 -0.636 1.00 90.38 418 ILE A CA 1
ATOM 3409 C C . ILE A 1 418 ? -14.974 -22.851 -0.793 1.00 90.38 418 ILE A C 1
ATOM 3411 O O . ILE A 1 418 ? -14.043 -22.326 -1.393 1.00 90.38 418 ILE A O 1
ATOM 3415 N N . ASP A 1 419 ? -14.895 -24.099 -0.326 1.00 91.56 419 ASP A N 1
ATOM 3416 C CA . ASP A 1 419 ? -13.688 -24.925 -0.410 1.00 91.56 419 ASP A CA 1
ATOM 3417 C C . ASP A 1 419 ? -13.293 -25.243 -1.859 1.00 91.56 419 ASP A C 1
ATOM 3419 O O . ASP A 1 419 ? -12.108 -25.213 -2.189 1.00 91.56 419 ASP A O 1
ATOM 3423 N N . GLN A 1 420 ? -14.281 -25.449 -2.735 1.00 93.56 420 GLN A N 1
ATOM 3424 C CA . GLN A 1 420 ? -14.064 -25.654 -4.168 1.00 93.56 420 GLN A CA 1
ATOM 3425 C C . GLN A 1 420 ? -13.592 -24.364 -4.843 1.00 93.56 420 GLN A C 1
ATOM 3427 O O . GLN A 1 420 ? -12.597 -24.388 -5.562 1.00 93.56 420 GLN A O 1
ATOM 3432 N N . PHE A 1 421 ? -14.240 -23.227 -4.554 1.00 92.06 421 PHE A N 1
ATOM 3433 C CA . PHE A 1 421 ? -13.798 -21.930 -5.077 1.00 92.06 421 PHE A CA 1
ATOM 3434 C C . PHE A 1 421 ? -12.359 -21.614 -4.665 1.00 92.06 421 PHE A C 1
ATOM 3436 O O . PHE A 1 421 ? -11.564 -21.195 -5.498 1.00 92.06 421 PHE A O 1
ATOM 3443 N N . SER A 1 422 ? -11.992 -21.845 -3.402 1.00 89.38 422 SER A N 1
ATOM 3444 C CA . SER A 1 422 ? -10.615 -21.641 -2.944 1.00 89.38 422 SER A CA 1
ATOM 3445 C C . SER A 1 422 ? -9.620 -22.605 -3.597 1.00 89.38 422 SER A C 1
ATOM 3447 O O . SER A 1 422 ? -8.485 -22.208 -3.840 1.00 89.38 422 SER A O 1
ATOM 3449 N N . ALA A 1 423 ? -10.009 -23.855 -3.873 1.00 90.94 423 ALA A N 1
ATOM 3450 C CA . ALA A 1 423 ? -9.128 -24.848 -4.491 1.00 90.94 423 ALA A CA 1
ATOM 3451 C C . ALA A 1 423 ? -8.739 -24.482 -5.933 1.00 90.94 423 ALA A C 1
ATOM 3453 O O . ALA A 1 423 ? -7.566 -24.600 -6.279 1.00 90.94 423 ALA A O 1
ATOM 3454 N N . ILE A 1 424 ? -9.677 -23.944 -6.722 1.00 91.94 424 ILE A N 1
ATOM 3455 C CA . ILE A 1 424 ? -9.461 -23.514 -8.120 1.00 91.94 424 ILE A CA 1
ATOM 3456 C C . ILE A 1 424 ? -8.251 -22.577 -8.266 1.00 91.94 424 ILE A C 1
ATOM 3458 O O . ILE A 1 424 ? -7.510 -22.639 -9.246 1.00 91.94 424 ILE A O 1
ATOM 3462 N N . PHE A 1 425 ? -8.039 -21.699 -7.283 1.00 88.38 425 PHE A N 1
ATOM 3463 C CA . PHE A 1 425 ? -6.966 -20.702 -7.318 1.00 88.38 425 PHE A CA 1
ATOM 3464 C C . PHE A 1 425 ? -5.690 -21.129 -6.585 1.00 88.38 425 PHE A C 1
ATOM 3466 O O . PHE A 1 425 ? -4.700 -20.403 -6.637 1.00 88.38 425 PHE A O 1
ATOM 3473 N N . LYS A 1 426 ? -5.688 -22.280 -5.898 1.00 83.69 426 LYS A N 1
ATOM 3474 C CA . LYS A 1 426 ? -4.467 -22.834 -5.287 1.00 83.69 426 LYS A CA 1
ATOM 3475 C C . LYS A 1 426 ? -3.561 -23.496 -6.318 1.00 83.69 426 LYS A C 1
ATOM 3477 O O . LYS A 1 426 ? -2.355 -23.547 -6.109 1.00 83.69 426 LYS A O 1
ATOM 3482 N N . GLU A 1 427 ? -4.131 -24.004 -7.407 1.00 76.81 427 GLU A N 1
ATOM 3483 C CA . GLU A 1 427 ? -3.368 -24.622 -8.485 1.00 76.81 427 GLU A CA 1
ATOM 3484 C C . GLU A 1 427 ? -2.873 -23.569 -9.485 1.00 76.81 427 GLU A C 1
ATOM 3486 O O . GLU A 1 427 ? -3.645 -22.962 -10.236 1.00 76.81 427 GLU A O 1
ATOM 3491 N N . HIS A 1 428 ? -1.553 -23.389 -9.548 1.00 76.06 428 HIS A N 1
ATOM 3492 C CA . HIS A 1 428 ? -0.888 -22.459 -10.472 1.00 76.06 428 HIS A CA 1
ATOM 3493 C C . HIS A 1 428 ? -0.737 -23.006 -11.900 1.00 76.06 428 HIS A C 1
ATOM 3495 O O . HIS A 1 428 ? 0.221 -22.702 -12.605 1.00 76.06 428 HIS A O 1
ATOM 3501 N N . THR A 1 429 ? -1.685 -23.828 -12.345 1.00 76.56 429 THR A N 1
ATOM 3502 C CA . THR A 1 429 ? -1.701 -24.473 -13.665 1.00 76.56 429 THR A CA 1
ATOM 3503 C C . THR A 1 429 ? -2.284 -23.534 -14.726 1.00 76.56 429 THR A C 1
ATOM 3505 O O . THR A 1 429 ? -3.384 -23.744 -15.243 1.00 76.56 429 THR A O 1
ATOM 3508 N N . TYR A 1 430 ? -1.597 -22.433 -15.018 1.00 80.44 430 TYR A N 1
ATOM 3509 C CA . TYR A 1 430 ? -2.009 -21.496 -16.064 1.00 80.44 430 TYR A CA 1
ATOM 3510 C C . TYR A 1 430 ? -0.808 -20.885 -16.783 1.00 80.44 430 TYR A C 1
ATOM 3512 O O . TYR A 1 430 ? 0.273 -20.739 -16.217 1.00 80.44 430 TYR A O 1
ATOM 3520 N N . ASP A 1 431 ? -1.013 -20.505 -18.045 1.00 87.12 431 ASP A N 1
ATOM 3521 C CA . ASP A 1 431 ? -0.003 -19.781 -18.809 1.00 87.12 431 ASP A CA 1
ATOM 3522 C C . ASP A 1 431 ? 0.123 -18.349 -18.267 1.00 87.12 431 ASP A C 1
ATOM 3524 O O . ASP A 1 431 ? -0.814 -17.546 -18.307 1.00 87.12 431 ASP A O 1
ATOM 3528 N N . ILE A 1 432 ? 1.303 -18.035 -17.735 1.00 86.81 432 ILE A N 1
ATOM 3529 C CA . ILE A 1 432 ? 1.620 -16.738 -17.134 1.00 86.81 432 ILE A CA 1
ATOM 3530 C C . ILE A 1 432 ? 1.581 -15.623 -18.179 1.00 86.81 432 ILE A C 1
ATOM 3532 O O . ILE A 1 432 ? 1.073 -14.536 -17.905 1.00 86.81 432 ILE A O 1
ATOM 3536 N N . ASN A 1 433 ? 2.092 -15.871 -19.384 1.00 87.50 433 ASN A N 1
ATOM 3537 C CA . ASN A 1 433 ? 2.090 -14.875 -20.449 1.00 87.50 433 ASN A CA 1
ATOM 3538 C C . ASN A 1 433 ? 0.653 -14.566 -20.875 1.00 87.50 433 ASN A C 1
ATOM 3540 O O . ASN A 1 433 ? 0.300 -13.393 -21.010 1.00 87.50 433 ASN A O 1
ATOM 3544 N N . GLN A 1 434 ? -0.193 -15.593 -20.975 1.00 91.75 434 GLN A N 1
ATOM 3545 C CA . GLN A 1 434 ? -1.620 -15.425 -21.241 1.00 91.75 434 GLN A CA 1
ATOM 3546 C C . GLN A 1 434 ? -2.325 -14.647 -20.120 1.00 91.75 434 GLN A C 1
ATOM 3548 O O . GLN A 1 434 ? -3.112 -13.741 -20.408 1.00 91.75 434 GLN A O 1
ATOM 3553 N N . LEU A 1 435 ? -2.028 -14.945 -18.849 1.00 93.56 435 LEU A N 1
ATOM 3554 C CA . LEU A 1 435 ? -2.580 -14.216 -17.702 1.00 93.56 435 LEU A CA 1
ATOM 3555 C C . LEU A 1 435 ? -2.271 -12.716 -17.802 1.00 93.56 435 LEU A C 1
ATOM 3557 O O . LEU A 1 435 ? -3.173 -11.876 -17.713 1.00 93.56 435 LEU A O 1
ATOM 3561 N N . LEU A 1 436 ? -0.999 -12.374 -18.015 1.00 92.06 436 LEU A N 1
ATOM 3562 C CA . LEU A 1 436 ? -0.552 -10.985 -18.122 1.00 92.06 436 LEU A CA 1
ATOM 3563 C C . LEU A 1 436 ? -1.100 -10.302 -19.387 1.00 92.06 436 LEU A C 1
ATOM 3565 O O . LEU A 1 436 ? -1.413 -9.106 -19.367 1.00 92.06 436 LEU A O 1
ATOM 3569 N N . GLU A 1 437 ? -1.275 -11.050 -20.478 1.00 93.12 437 GLU A N 1
ATOM 3570 C CA . GLU A 1 437 ? -1.899 -10.561 -21.705 1.00 93.12 437 GLU A CA 1
ATOM 3571 C C . GLU A 1 437 ? -3.379 -10.199 -21.494 1.00 93.12 437 GLU A C 1
ATOM 3573 O O . GLU A 1 437 ? -3.827 -9.109 -21.872 1.00 93.12 437 GLU A O 1
ATOM 3578 N N . ILE A 1 438 ? -4.143 -11.074 -20.839 1.00 95.56 438 ILE A N 1
ATOM 3579 C CA . ILE A 1 438 ? -5.543 -10.825 -20.475 1.00 95.56 438 ILE A CA 1
ATOM 3580 C C . ILE A 1 438 ? -5.653 -9.595 -19.569 1.00 95.56 438 ILE A C 1
ATOM 3582 O O . ILE A 1 438 ? -6.474 -8.706 -19.831 1.00 95.56 438 ILE A O 1
ATOM 3586 N N . ALA A 1 439 ? -4.804 -9.524 -18.542 1.00 95.50 439 ALA A N 1
ATOM 3587 C CA . ALA A 1 439 ? -4.824 -8.460 -17.547 1.00 95.50 439 ALA A CA 1
ATOM 3588 C C . ALA A 1 439 ? -4.510 -7.081 -18.151 1.00 95.50 439 ALA A C 1
ATOM 3590 O O . ALA A 1 439 ? -5.190 -6.098 -17.854 1.00 95.50 439 ALA A O 1
ATOM 3591 N N . TRP A 1 440 ? -3.471 -6.970 -18.985 1.00 91.50 440 TRP A N 1
ATOM 3592 C CA . TRP A 1 440 ? -2.893 -5.660 -19.327 1.00 91.50 440 TRP A CA 1
ATOM 3593 C C . TRP A 1 440 ? -3.054 -5.249 -20.790 1.00 91.50 440 TRP A C 1
ATOM 3595 O O . TRP A 1 440 ? -2.730 -4.108 -21.137 1.00 91.50 440 TRP A O 1
ATOM 3605 N N . VAL A 1 441 ? -3.526 -6.149 -21.654 1.00 88.00 441 VAL A N 1
ATOM 3606 C CA . VAL A 1 441 ? -3.463 -5.965 -23.112 1.00 88.00 441 VAL A CA 1
ATOM 3607 C C . VAL A 1 441 ? -4.829 -6.068 -23.750 1.00 88.00 441 VAL A C 1
ATOM 3609 O O . VAL A 1 441 ? -5.227 -5.141 -24.454 1.00 88.00 441 VAL A O 1
ATOM 3612 N N . THR A 1 442 ? -5.525 -7.177 -23.509 1.00 90.38 442 THR A N 1
ATOM 3613 C CA . THR A 1 442 ? -6.722 -7.532 -24.275 1.00 90.38 442 THR A CA 1
ATOM 3614 C C . THR A 1 442 ? -8.002 -7.142 -23.547 1.00 90.38 442 THR A C 1
ATOM 3616 O O . THR A 1 442 ? -8.718 -6.263 -24.012 1.00 90.38 442 THR A O 1
ATOM 3619 N N . HIS A 1 443 ? -8.288 -7.758 -22.399 1.00 89.75 443 HIS A N 1
ATOM 3620 C CA . HIS A 1 443 ? -9.615 -7.685 -21.782 1.00 89.75 443 HIS A CA 1
ATOM 3621 C C . HIS A 1 443 ? -9.723 -6.605 -20.712 1.00 89.75 443 HIS A C 1
ATOM 3623 O O . HIS A 1 443 ? -10.713 -5.880 -20.676 1.00 89.75 443 HIS A O 1
ATOM 3629 N N . PHE A 1 444 ? -8.706 -6.479 -19.855 1.00 95.44 444 PHE A N 1
ATOM 3630 C CA . PHE A 1 444 ? -8.799 -5.642 -18.654 1.00 95.44 444 PHE A CA 1
ATOM 3631 C C . PHE A 1 444 ? -7.869 -4.433 -18.672 1.00 95.44 444 PHE A C 1
ATOM 3633 O O . PHE A 1 444 ? -7.736 -3.755 -17.661 1.00 95.44 444 PHE A O 1
ATOM 3640 N N . LYS A 1 445 ? -7.263 -4.102 -19.822 1.00 91.56 445 LYS A N 1
ATOM 3641 C CA . LYS A 1 445 ? -6.337 -2.965 -19.977 1.00 91.56 445 LYS A CA 1
ATOM 3642 C C . LYS A 1 445 ? -6.897 -1.643 -19.433 1.00 91.56 445 LYS A C 1
ATOM 3644 O O . LYS A 1 445 ? -6.150 -0.883 -18.816 1.00 91.56 445 LYS A O 1
ATOM 3649 N N . THR A 1 446 ? -8.184 -1.384 -19.657 1.00 92.94 446 THR A N 1
ATOM 3650 C CA . THR A 1 446 ? -8.888 -0.183 -19.196 1.00 92.94 446 THR A CA 1
ATOM 3651 C C . THR A 1 446 ? -10.012 -0.591 -18.253 1.00 92.94 446 THR A C 1
ATOM 3653 O O . THR A 1 446 ? -10.827 -1.437 -18.609 1.00 92.94 446 THR A O 1
ATOM 3656 N N . LEU A 1 447 ? -10.060 0.025 -17.071 1.00 95.44 447 LEU A N 1
ATOM 3657 C CA . LEU A 1 447 ? -11.122 -0.180 -16.084 1.00 95.44 447 LEU A CA 1
ATOM 3658 C C . LEU A 1 447 ? -12.090 1.023 -16.061 1.00 95.44 447 LEU A C 1
ATOM 3660 O O . LEU A 1 447 ? -11.649 2.141 -16.354 1.00 95.44 447 LEU A O 1
ATOM 3664 N N . PRO A 1 448 ? -13.376 0.825 -15.705 1.00 95.88 448 PRO A N 1
ATOM 3665 C CA . PRO A 1 448 ? -14.389 1.884 -15.588 1.00 95.88 448 PRO A CA 1
ATOM 3666 C C . PRO A 1 448 ? -14.127 2.797 -14.373 1.00 95.88 448 PRO A C 1
ATOM 3668 O O . PRO A 1 448 ? -14.722 2.665 -13.306 1.00 95.88 448 PRO A O 1
ATOM 3671 N N . LYS A 1 449 ? -13.152 3.706 -14.511 1.00 92.12 449 LYS A N 1
ATOM 3672 C CA . LYS A 1 449 ? -12.625 4.537 -13.414 1.00 92.12 449 LYS A CA 1
ATOM 3673 C C . LYS A 1 449 ? -13.647 5.465 -12.771 1.00 92.12 449 LYS A C 1
ATOM 3675 O O . LYS A 1 449 ? -13.529 5.740 -11.580 1.00 92.12 449 LYS A O 1
ATOM 3680 N N . HIS A 1 450 ? -14.586 5.984 -13.553 1.00 92.19 450 HIS A N 1
ATOM 3681 C CA . HIS A 1 450 ? -15.589 6.915 -13.049 1.00 92.19 450 HIS A CA 1
ATOM 3682 C C . HIS A 1 450 ? -16.502 6.203 -12.048 1.00 92.19 450 HIS A C 1
ATOM 3684 O O . HIS A 1 450 ? -16.601 6.607 -10.894 1.00 92.19 450 HIS A O 1
ATOM 3690 N N . GLU A 1 451 ? -17.045 5.068 -12.466 1.00 94.62 451 GLU A N 1
ATOM 3691 C CA . GLU A 1 451 ? -17.944 4.216 -11.700 1.00 94.62 451 GLU A CA 1
ATOM 3692 C C . GLU A 1 451 ? -17.240 3.626 -10.472 1.00 94.62 451 GLU A C 1
ATOM 3694 O O . GLU A 1 451 ? -17.794 3.622 -9.376 1.00 94.62 451 GLU A O 1
ATOM 3699 N N . MET A 1 452 ? -15.976 3.204 -10.615 1.00 94.38 452 MET A N 1
ATOM 3700 C CA . MET A 1 452 ? -15.161 2.760 -9.475 1.00 94.38 452 MET A CA 1
ATOM 3701 C C . MET A 1 452 ? -15.055 3.842 -8.394 1.00 94.38 452 MET A C 1
ATOM 3703 O O . MET A 1 452 ? -15.155 3.534 -7.208 1.00 94.38 452 MET A O 1
ATOM 3707 N N . ASN A 1 453 ? -14.847 5.102 -8.788 1.00 90.62 453 ASN A N 1
ATOM 3708 C CA . ASN A 1 453 ? -14.732 6.212 -7.846 1.00 90.62 453 ASN A CA 1
ATOM 3709 C C . ASN A 1 453 ? -16.079 6.560 -7.198 1.00 90.62 453 ASN A C 1
ATOM 3711 O O . ASN A 1 453 ? -16.111 6.836 -6.000 1.00 90.62 453 ASN A O 1
ATOM 3715 N N . GLU A 1 454 ? -17.181 6.514 -7.950 1.00 92.00 454 GLU A N 1
ATOM 3716 C CA . GLU A 1 454 ? -18.532 6.713 -7.405 1.00 92.00 454 GLU A CA 1
ATOM 3717 C C . GLU A 1 454 ? -18.867 5.655 -6.349 1.00 92.00 454 GLU A C 1
ATOM 3719 O O . GLU A 1 454 ? -19.185 6.005 -5.210 1.00 92.00 454 GLU A O 1
ATOM 3724 N N . ILE A 1 455 ? -18.677 4.373 -6.680 1.00 92.94 455 ILE A N 1
ATOM 3725 C CA . ILE A 1 455 ? -18.909 3.248 -5.762 1.00 92.94 455 ILE A CA 1
ATOM 3726 C C . ILE A 1 455 ? -18.014 3.360 -4.530 1.00 92.94 455 ILE A C 1
ATOM 3728 O O . ILE A 1 455 ? -18.471 3.137 -3.408 1.00 92.94 455 ILE A O 1
ATOM 3732 N N . LYS A 1 456 ? -16.739 3.722 -4.718 1.00 89.75 456 LYS A N 1
ATOM 3733 C CA . LYS A 1 456 ? -15.802 3.913 -3.609 1.00 89.75 456 LYS A CA 1
ATOM 3734 C C . LYS A 1 456 ? -16.305 4.983 -2.644 1.00 89.75 456 LYS A C 1
ATOM 3736 O O . LYS A 1 456 ? -16.325 4.735 -1.444 1.00 89.75 456 LYS A O 1
ATOM 3741 N N . ASN A 1 457 ? -16.727 6.138 -3.154 1.00 87.94 457 ASN A N 1
ATOM 3742 C CA . ASN A 1 457 ? -17.188 7.253 -2.329 1.00 87.94 457 ASN A CA 1
ATOM 3743 C C . ASN A 1 457 ? -18.485 6.916 -1.579 1.00 87.94 457 ASN A C 1
ATOM 3745 O O . ASN A 1 457 ? -18.583 7.170 -0.377 1.00 87.94 457 ASN A O 1
ATOM 3749 N N . GLU A 1 458 ? -19.456 6.306 -2.264 1.00 88.94 458 GLU A N 1
ATOM 3750 C CA . GLU A 1 458 ? -20.728 5.892 -1.664 1.00 88.94 458 GLU A CA 1
ATOM 3751 C C . GLU A 1 458 ? -20.514 4.836 -0.571 1.00 88.94 458 GLU A C 1
ATOM 3753 O O . GLU A 1 458 ? -20.976 4.984 0.564 1.00 88.94 458 GLU A O 1
ATOM 3758 N N . TYR A 1 459 ? -19.754 3.784 -0.883 1.00 89.62 459 TYR A N 1
ATOM 3759 C CA . TYR A 1 459 ? -19.531 2.687 0.049 1.00 89.62 459 TYR A CA 1
ATOM 3760 C C . TYR A 1 459 ? -18.646 3.104 1.229 1.00 89.62 459 TYR A C 1
ATOM 3762 O O . TYR A 1 459 ? -18.886 2.682 2.361 1.00 89.62 459 TYR A O 1
ATOM 3770 N N . GLN A 1 460 ? -17.672 3.994 1.009 1.00 87.81 460 GLN A N 1
ATOM 3771 C CA . GLN A 1 460 ? -16.851 4.559 2.082 1.00 87.81 460 GLN A CA 1
ATOM 3772 C C . GLN A 1 460 ? -17.707 5.310 3.100 1.00 87.81 460 GLN A C 1
ATOM 3774 O O . GLN A 1 460 ? -17.523 5.128 4.304 1.00 87.81 460 GLN A O 1
ATOM 3779 N N . PHE A 1 461 ? -18.656 6.124 2.631 1.00 82.00 461 PHE A N 1
ATOM 3780 C CA . PHE A 1 461 ? -19.582 6.833 3.507 1.00 82.00 461 PHE A CA 1
ATOM 3781 C C . PHE A 1 461 ? -20.401 5.856 4.360 1.00 82.00 461 PHE A C 1
ATOM 3783 O O . PHE A 1 461 ? -20.452 6.000 5.584 1.00 82.00 461 PHE A O 1
ATOM 3790 N N . PHE A 1 462 ? -20.960 4.814 3.738 1.00 85.31 462 PHE A N 1
ATOM 3791 C CA . PHE A 1 462 ? -21.724 3.782 4.439 1.00 85.31 462 PHE A CA 1
ATOM 3792 C C . PHE A 1 462 ? -20.891 3.040 5.498 1.00 85.31 462 PHE A C 1
ATOM 3794 O O . PHE A 1 462 ? -21.342 2.865 6.630 1.00 85.31 462 PHE A O 1
ATOM 3801 N N . LEU A 1 463 ? -19.656 2.642 5.169 1.00 85.12 463 LEU A N 1
ATOM 3802 C CA . LEU A 1 463 ? -18.762 1.953 6.106 1.00 85.12 463 LEU A CA 1
ATOM 3803 C C . LEU A 1 463 ? -18.421 2.825 7.317 1.00 85.12 463 LEU A C 1
ATOM 3805 O O . LEU A 1 463 ? -18.477 2.352 8.451 1.00 85.12 463 LEU A O 1
ATOM 3809 N N . ILE A 1 464 ? -18.103 4.102 7.093 1.00 79.31 464 ILE A N 1
ATOM 3810 C CA . ILE A 1 464 ? -17.780 5.041 8.175 1.00 79.31 464 ILE A CA 1
ATOM 3811 C C . ILE A 1 464 ? -18.992 5.241 9.091 1.00 79.31 464 ILE A C 1
ATOM 3813 O O . ILE A 1 464 ? -18.847 5.193 10.314 1.00 79.31 464 ILE A O 1
ATOM 3817 N N . GLN A 1 465 ? -20.192 5.401 8.524 1.00 76.19 465 GLN A N 1
ATOM 3818 C CA . GLN A 1 465 ? -21.422 5.476 9.315 1.00 76.19 465 GLN A CA 1
ATOM 3819 C C . GLN A 1 465 ? -21.667 4.194 10.118 1.00 76.19 465 GLN A C 1
ATOM 3821 O O . GLN A 1 465 ? -21.984 4.264 11.306 1.00 76.19 465 GLN A O 1
ATOM 3826 N N . GLY A 1 466 ? -21.462 3.026 9.504 1.00 76.56 466 GLY A N 1
ATOM 3827 C CA . GLY A 1 466 ? -21.584 1.731 10.169 1.00 76.56 466 GLY A CA 1
ATOM 3828 C C . GLY A 1 466 ? -20.619 1.578 11.346 1.00 76.56 466 GLY A C 1
ATOM 3829 O O . GLY A 1 466 ? -21.036 1.167 12.426 1.00 76.56 466 GLY A O 1
ATOM 3830 N N . ILE A 1 467 ? -19.353 1.970 11.178 1.00 76.00 467 ILE A N 1
ATOM 3831 C CA . ILE A 1 467 ? -18.338 1.929 12.244 1.00 76.00 467 ILE A CA 1
ATOM 3832 C C . ILE A 1 467 ? -18.688 2.897 13.374 1.00 76.00 467 ILE A C 1
ATOM 3834 O O . ILE A 1 467 ? -18.566 2.539 14.548 1.00 76.00 467 ILE A O 1
ATOM 3838 N N . HIS A 1 468 ? -19.157 4.103 13.044 1.00 72.25 468 HIS A N 1
ATOM 3839 C CA . HIS A 1 468 ? -19.606 5.064 14.048 1.00 72.25 468 HIS A CA 1
ATOM 3840 C C . HIS A 1 468 ? -20.788 4.505 14.853 1.00 72.25 468 HIS A C 1
ATOM 3842 O O . HIS A 1 468 ? -20.765 4.519 16.084 1.00 72.25 468 HIS A O 1
ATOM 3848 N N . GLN A 1 469 ? -21.770 3.906 14.174 1.00 72.44 469 GLN A N 1
ATOM 3849 C CA . GLN A 1 469 ? -22.919 3.276 14.820 1.00 72.44 469 GLN A CA 1
ATOM 3850 C C . GLN A 1 469 ? -22.522 2.059 15.669 1.00 72.44 469 GLN A C 1
ATOM 3852 O O . GLN A 1 469 ? -23.041 1.882 16.768 1.00 72.44 469 GLN A O 1
ATOM 3857 N N . GLN A 1 470 ? -21.591 1.224 15.204 1.00 72.56 470 GLN A N 1
ATOM 3858 C CA . GLN A 1 470 ? -21.075 0.093 15.981 1.00 72.56 470 GLN A CA 1
ATOM 3859 C C . GLN A 1 470 ? -20.307 0.558 17.218 1.00 72.56 470 GLN A C 1
ATOM 3861 O O . GLN A 1 470 ? -20.504 0.000 18.296 1.00 72.56 470 GLN A O 1
ATOM 3866 N N . SER A 1 471 ? -19.480 1.598 17.086 1.00 69.94 471 SER A N 1
ATOM 3867 C CA . SER A 1 471 ? -18.751 2.198 18.207 1.00 69.94 471 SER A CA 1
ATOM 3868 C C . SER A 1 471 ? -19.722 2.740 19.253 1.00 69.94 471 SER A C 1
ATOM 3870 O O . SER A 1 471 ? -19.592 2.419 20.433 1.00 69.94 471 SER A O 1
ATOM 3872 N N . LYS A 1 472 ? -20.763 3.453 18.806 1.00 67.06 472 LYS A N 1
ATOM 3873 C CA . LYS A 1 472 ? -21.862 3.932 19.647 1.00 67.06 472 LYS A CA 1
ATOM 3874 C C . LYS A 1 472 ? -22.579 2.781 20.357 1.00 67.06 472 LYS A C 1
ATOM 3876 O O . LYS A 1 472 ? -22.749 2.814 21.569 1.00 67.06 472 LYS A O 1
ATOM 3881 N N . ASN A 1 473 ? -22.936 1.720 19.632 1.00 71.62 473 ASN A N 1
ATOM 3882 C CA . ASN A 1 473 ? -23.599 0.546 20.206 1.00 71.62 473 ASN A CA 1
ATOM 3883 C C . ASN A 1 473 ? -22.715 -0.186 21.230 1.00 71.62 473 ASN A C 1
ATOM 3885 O O . ASN A 1 473 ? -23.216 -0.633 22.258 1.00 71.62 473 ASN A O 1
ATOM 3889 N N . LYS A 1 474 ? -21.407 -0.304 20.972 1.00 70.38 474 LYS A N 1
ATOM 3890 C CA . LYS A 1 474 ? -20.446 -0.911 21.904 1.00 70.38 474 LYS A CA 1
ATOM 3891 C C . LYS A 1 474 ? -20.296 -0.070 23.168 1.00 70.38 474 LYS A C 1
ATOM 3893 O O . LYS A 1 474 ? -20.255 -0.613 24.265 1.00 70.38 474 LYS A O 1
ATOM 3898 N N . GLN A 1 475 ? -20.257 1.250 23.018 1.00 68.00 475 GLN A N 1
ATOM 3899 C CA . GLN A 1 475 ? -20.225 2.177 24.142 1.00 68.00 475 GLN A CA 1
ATOM 3900 C C . GLN A 1 475 ? -21.496 2.069 24.991 1.00 68.00 475 GLN A C 1
ATOM 3902 O O . GLN A 1 475 ? -21.396 1.948 26.208 1.00 68.00 475 GLN A O 1
ATOM 3907 N N . ILE A 1 476 ? -22.671 1.988 24.356 1.00 69.50 476 ILE A N 1
ATOM 3908 C CA . ILE A 1 476 ? -23.949 1.710 25.029 1.00 69.50 476 ILE A CA 1
ATOM 3909 C C . ILE A 1 476 ? -23.887 0.380 25.791 1.00 69.50 476 ILE A C 1
ATOM 3911 O O . ILE A 1 476 ? -24.237 0.337 26.965 1.00 69.50 476 ILE A O 1
ATOM 3915 N N . GLN A 1 477 ? -23.406 -0.699 25.163 1.00 69.19 477 GLN A N 1
ATOM 3916 C CA . GLN A 1 477 ? -23.284 -2.007 25.820 1.00 69.19 477 GLN A CA 1
ATOM 3917 C C . GLN A 1 477 ? -22.348 -1.984 27.031 1.00 69.19 477 GLN A C 1
ATOM 3919 O O . GLN A 1 477 ? -22.678 -2.577 28.053 1.00 69.19 477 GLN A O 1
ATOM 3924 N N . ASN A 1 478 ? -21.202 -1.306 26.931 1.00 72.56 478 ASN A N 1
ATOM 3925 C CA . ASN A 1 478 ? -20.273 -1.161 28.051 1.00 72.56 478 ASN A CA 1
ATOM 3926 C C . ASN A 1 478 ? -20.917 -0.380 29.200 1.00 72.56 478 ASN A C 1
ATOM 3928 O O . ASN A 1 478 ? -20.801 -0.773 30.356 1.00 72.56 478 ASN A O 1
ATOM 3932 N N . LEU A 1 479 ? -21.633 0.696 28.874 1.00 69.88 479 LEU A N 1
ATOM 3933 C CA . LEU A 1 479 ? -22.322 1.520 29.858 1.00 69.88 479 LEU A CA 1
ATOM 3934 C C . LEU A 1 479 ? -23.398 0.739 30.605 1.00 69.88 479 LEU A C 1
ATOM 3936 O O . LEU A 1 479 ? -23.431 0.793 31.831 1.00 69.88 479 LEU A O 1
ATOM 3940 N N . MET A 1 480 ? -24.191 -0.063 29.890 1.00 69.62 480 MET A N 1
ATOM 3941 C CA . MET A 1 480 ? -25.218 -0.937 30.469 1.00 69.62 480 MET A CA 1
ATOM 3942 C C . MET A 1 480 ? -24.681 -1.950 31.496 1.00 69.62 480 MET A C 1
ATOM 3944 O O . MET A 1 480 ? -25.468 -2.492 32.261 1.00 69.62 480 MET A O 1
ATOM 3948 N N . GLN A 1 481 ? -23.373 -2.232 31.540 1.00 68.75 481 GLN A N 1
ATOM 3949 C CA . GLN A 1 481 ? -22.789 -3.105 32.573 1.00 68.75 481 GLN A CA 1
ATOM 3950 C C . GLN A 1 481 ? -22.589 -2.394 33.920 1.00 68.75 481 GLN A C 1
ATOM 3952 O O . GLN A 1 481 ? -22.318 -3.050 34.922 1.00 68.75 481 GLN A O 1
ATOM 3957 N N . THR A 1 482 ? -22.679 -1.063 33.937 1.00 66.81 482 THR A N 1
ATOM 3958 C CA . THR A 1 482 ? -22.279 -0.215 35.071 1.00 66.81 482 THR A CA 1
ATOM 3959 C C . THR A 1 482 ? -23.401 0.663 35.625 1.00 66.81 482 THR A C 1
ATOM 3961 O O . THR A 1 482 ? -23.176 1.343 36.620 1.00 66.81 482 THR A O 1
ATOM 3964 N N . ILE A 1 483 ? -24.579 0.661 34.993 1.00 71.50 483 ILE A N 1
ATOM 3965 C CA . ILE A 1 483 ? -25.705 1.566 35.285 1.00 71.50 483 ILE A CA 1
ATOM 3966 C C . ILE A 1 483 ? -27.035 0.802 35.261 1.00 71.50 483 ILE A C 1
ATOM 3968 O O . ILE A 1 483 ? -27.146 -0.204 34.559 1.00 71.50 483 ILE A O 1
ATOM 3972 N N . ASP A 1 484 ? -28.056 1.308 35.955 1.00 69.81 484 ASP A N 1
ATOM 3973 C CA . ASP A 1 484 ? -29.375 0.659 36.092 1.00 69.81 484 ASP A CA 1
ATOM 3974 C C . ASP A 1 484 ? -30.405 1.149 35.045 1.00 69.81 484 ASP A C 1
ATOM 3976 O O . ASP A 1 484 ? -31.623 1.135 35.243 1.00 69.81 484 ASP A O 1
ATOM 3980 N N . PHE A 1 485 ? -29.920 1.630 33.895 1.00 73.88 485 PHE A N 1
ATOM 3981 C CA . PHE A 1 485 ? -30.758 2.082 32.782 1.00 73.88 485 PHE A CA 1
ATOM 3982 C C . PHE A 1 485 ? -31.060 0.963 31.780 1.00 73.88 485 PHE A C 1
ATOM 3984 O O . PHE A 1 485 ? -30.209 0.144 31.427 1.00 73.88 485 PHE A O 1
ATOM 3991 N N . THR A 1 486 ? -32.269 0.986 31.221 1.00 76.31 486 THR A N 1
ATOM 3992 C CA . THR A 1 486 ? -32.639 0.147 30.075 1.00 76.31 486 THR A CA 1
ATOM 3993 C C . THR A 1 486 ? -31.906 0.590 28.804 1.00 76.31 486 THR A C 1
ATOM 3995 O O . THR A 1 486 ? -31.468 1.732 28.667 1.00 76.31 486 THR A O 1
ATOM 3998 N N . LYS A 1 487 ? -31.807 -0.304 27.813 1.00 73.12 487 LYS A N 1
ATOM 3999 C CA . LYS A 1 487 ? -31.130 -0.019 26.536 1.00 73.12 487 LYS A CA 1
ATOM 4000 C C . LYS A 1 487 ? -31.675 1.231 25.829 1.00 73.12 487 LYS A C 1
ATOM 4002 O O . LYS A 1 487 ? -30.895 2.012 25.291 1.00 73.12 487 LYS A O 1
ATOM 4007 N N . ASP A 1 488 ? -32.994 1.415 25.842 1.00 76.25 488 ASP A N 1
ATOM 4008 C CA . ASP A 1 488 ? -33.649 2.555 25.194 1.00 76.25 488 ASP A CA 1
ATOM 4009 C C . ASP A 1 488 ? -33.349 3.865 25.932 1.00 76.25 488 ASP A C 1
ATOM 4011 O O . ASP A 1 488 ? -33.107 4.892 25.301 1.00 76.25 488 ASP A O 1
ATOM 4015 N N . GLU A 1 489 ? -33.298 3.825 27.264 1.00 77.00 489 GLU A N 1
ATOM 4016 C CA . GLU A 1 489 ? -32.919 4.966 28.099 1.00 77.00 489 GLU A CA 1
ATOM 4017 C C . GLU A 1 489 ? -31.462 5.389 27.837 1.00 77.00 489 GLU A C 1
ATOM 4019 O O . GLU A 1 489 ? -31.202 6.569 27.589 1.00 77.00 489 GLU A O 1
ATOM 4024 N N . VAL A 1 490 ? -30.520 4.437 27.786 1.00 77.00 490 VAL A N 1
ATOM 4025 C CA . VAL A 1 490 ? -29.108 4.723 27.461 1.00 77.00 490 VAL A CA 1
ATOM 4026 C C . VAL A 1 490 ? -28.970 5.275 26.042 1.00 77.00 490 VAL A C 1
ATOM 4028 O O . VAL A 1 490 ? -28.230 6.234 25.832 1.00 77.00 490 VAL A O 1
ATOM 4031 N N . GLN A 1 491 ? -29.705 4.732 25.067 1.00 78.25 491 GLN A N 1
ATOM 4032 C CA . GLN A 1 491 ? -29.688 5.235 23.690 1.00 78.25 491 GLN A CA 1
ATOM 4033 C C . GLN A 1 491 ? -30.087 6.715 23.622 1.00 78.25 491 GLN A C 1
ATOM 4035 O O . GLN A 1 491 ? -29.408 7.493 22.954 1.00 78.25 491 GLN A O 1
ATOM 4040 N N . ILE A 1 492 ? -31.139 7.115 24.345 1.00 79.12 492 ILE A N 1
ATOM 4041 C CA . ILE A 1 492 ? -31.592 8.512 24.392 1.00 79.12 492 ILE A CA 1
ATOM 4042 C C . ILE A 1 492 ? -30.522 9.410 25.025 1.00 79.12 492 ILE A C 1
ATOM 4044 O O . ILE A 1 492 ? -30.232 10.476 24.486 1.00 79.12 492 ILE A O 1
ATOM 4048 N N . LEU A 1 493 ? -29.902 8.986 26.131 1.00 79.19 493 LEU A N 1
ATOM 4049 C CA . LEU A 1 493 ? -28.830 9.752 26.782 1.00 79.19 493 LEU A CA 1
ATOM 4050 C C . LEU A 1 493 ? -27.616 9.938 25.865 1.00 79.19 493 LEU A C 1
ATOM 4052 O O . LEU A 1 493 ? -27.044 11.027 25.802 1.00 79.19 493 LEU A O 1
ATOM 4056 N N . VAL A 1 494 ? -27.252 8.896 25.115 1.00 78.25 494 VAL A N 1
ATOM 4057 C CA . VAL A 1 494 ? -26.169 8.958 24.131 1.00 78.25 494 VAL A CA 1
ATOM 4058 C C . VAL A 1 494 ? -26.528 9.886 22.966 1.00 78.25 494 VAL A C 1
ATOM 4060 O O . VAL A 1 494 ? -25.684 10.656 22.510 1.00 78.25 494 VAL A O 1
ATOM 4063 N N . ASP A 1 495 ? -27.774 9.863 22.495 1.00 79.75 495 ASP A N 1
ATOM 4064 C CA . ASP A 1 495 ? -28.247 10.774 21.447 1.00 79.75 495 ASP A CA 1
ATOM 4065 C C . ASP A 1 495 ? -28.208 12.237 21.910 1.00 79.75 495 ASP A C 1
ATOM 4067 O O . ASP A 1 495 ? -27.741 13.101 21.166 1.00 79.75 495 ASP A O 1
ATOM 4071 N N . ILE A 1 496 ? -28.635 12.509 23.149 1.00 79.75 496 ILE A N 1
ATOM 4072 C CA . ILE A 1 496 ? -28.551 13.839 23.768 1.00 79.75 496 ILE A CA 1
ATOM 4073 C C . ILE A 1 496 ? -27.094 14.296 23.826 1.00 79.75 496 ILE A C 1
ATOM 4075 O O . ILE A 1 496 ? -26.793 15.395 23.368 1.00 79.75 496 ILE A O 1
ATOM 4079 N N . TRP A 1 497 ? -26.187 13.443 24.311 1.00 83.12 497 TRP A N 1
ATOM 4080 C CA . TRP A 1 497 ? -24.757 13.739 24.415 1.00 83.12 497 TRP A CA 1
ATOM 4081 C C . TRP A 1 497 ? -24.143 14.173 23.078 1.00 83.12 497 TRP A C 1
ATOM 4083 O O . TRP A 1 497 ? -23.495 15.217 22.994 1.00 83.12 497 TRP A O 1
ATOM 4093 N N . TYR A 1 498 ? -24.388 13.418 22.005 1.00 80.38 498 TYR A N 1
ATOM 4094 C CA . TYR A 1 498 ? -23.866 13.767 20.681 1.00 80.38 498 TYR A CA 1
ATOM 4095 C C . TYR A 1 498 ? -24.576 14.963 20.037 1.00 80.38 498 TYR A C 1
ATOM 4097 O O . TYR A 1 498 ? -23.977 15.633 19.201 1.00 80.38 498 TYR A O 1
ATOM 4105 N N . LYS A 1 499 ? -25.826 15.256 20.417 1.00 80.81 499 LYS A N 1
ATOM 4106 C CA . LYS A 1 499 ? -26.558 16.444 19.950 1.00 80.81 499 LYS A CA 1
ATOM 4107 C C . LYS A 1 499 ? -26.020 17.730 20.576 1.00 80.81 499 LYS A C 1
ATOM 4109 O O . LYS A 1 499 ? -25.995 18.758 19.905 1.00 80.81 499 LYS A O 1
ATOM 4114 N N . ILE A 1 500 ? -25.623 17.677 21.847 1.00 79.88 500 ILE A N 1
ATOM 4115 C CA . ILE A 1 500 ? -25.123 18.849 22.571 1.00 79.88 500 ILE A CA 1
ATOM 4116 C C . ILE A 1 500 ? -23.621 19.056 22.384 1.00 79.88 500 ILE A C 1
ATOM 4118 O O . ILE A 1 500 ? -23.167 20.180 22.542 1.00 79.88 500 ILE A O 1
ATOM 4122 N N . LEU A 1 501 ? -22.839 18.030 22.038 1.00 78.88 501 LEU A N 1
ATOM 4123 C CA . LEU A 1 501 ? -21.405 18.176 21.771 1.00 78.88 501 LEU A CA 1
ATOM 4124 C C . LEU A 1 501 ? -21.123 18.989 20.494 1.00 78.88 501 LEU A C 1
ATOM 4126 O O . LEU A 1 501 ? -21.789 18.799 19.474 1.00 78.88 501 LEU A O 1
ATOM 4130 N N . PRO A 1 502 ? -20.079 19.838 20.488 1.00 71.88 502 PRO A N 1
ATOM 4131 C CA . PRO A 1 502 ? -19.624 20.491 19.270 1.00 71.88 502 PRO A CA 1
ATOM 4132 C C . PRO A 1 502 ? -19.194 19.457 18.212 1.00 71.88 502 PRO A C 1
ATOM 4134 O O . PRO A 1 502 ? -18.523 18.485 18.563 1.00 71.88 502 PRO A O 1
ATOM 4137 N N . PRO A 1 503 ? -19.439 19.701 16.908 1.00 52.06 503 PRO A N 1
ATOM 4138 C CA . PRO A 1 503 ? -19.025 18.799 15.822 1.00 52.06 503 PRO A CA 1
ATOM 4139 C C . PRO A 1 503 ? -17.517 18.500 15.782 1.00 52.06 503 PRO A C 1
ATOM 4141 O O . PRO A 1 503 ? -17.101 17.491 15.222 1.00 52.06 503 PRO A O 1
ATOM 4144 N N . ASN A 1 504 ? -16.705 19.384 16.372 1.00 54.50 504 ASN A N 1
ATOM 4145 C CA . ASN A 1 504 ? -15.244 19.302 16.394 1.00 54.50 504 ASN A CA 1
ATOM 4146 C C . ASN A 1 504 ? -14.683 18.839 17.750 1.00 54.50 504 ASN A C 1
ATOM 4148 O O . ASN A 1 504 ? -13.467 18.855 17.941 1.00 54.50 504 ASN A O 1
ATOM 4152 N N . ALA A 1 505 ? -15.535 18.483 18.714 1.00 58.00 505 ALA A N 1
ATOM 4153 C CA . ALA A 1 505 ? -15.076 17.996 20.006 1.00 58.00 505 ALA A CA 1
ATOM 4154 C C . ALA A 1 505 ? -14.593 16.544 19.884 1.00 58.00 505 ALA A C 1
ATOM 4156 O O . ALA A 1 505 ? -15.198 15.731 19.187 1.00 58.00 505 ALA A O 1
ATOM 4157 N N . SER A 1 506 ? -13.529 16.188 20.605 1.00 60.38 506 SER A N 1
ATOM 4158 C CA . SER A 1 506 ? -12.936 14.838 20.670 1.00 60.38 506 SER A CA 1
ATOM 4159 C C . SER A 1 506 ? -13.829 13.798 21.376 1.00 60.38 506 SER A C 1
ATOM 4161 O O . SER A 1 506 ? -13.336 12.832 21.954 1.00 60.38 506 SER A O 1
ATOM 4163 N N . GLY A 1 507 ? -15.148 14.004 21.378 1.00 71.88 507 GLY A N 1
ATOM 4164 C CA . GLY A 1 507 ? -16.106 13.256 22.192 1.00 71.88 507 GLY A CA 1
ATOM 4165 C C . GLY A 1 507 ? -16.075 13.622 23.680 1.00 71.88 507 GLY A C 1
ATOM 4166 O O . GLY A 1 507 ? -16.673 12.903 24.477 1.00 71.88 507 GLY A O 1
ATOM 4167 N N . MET A 1 508 ? -15.390 14.708 24.055 1.00 79.69 508 MET A N 1
ATOM 4168 C CA . MET A 1 508 ? -15.271 15.201 25.431 1.00 79.69 508 MET A CA 1
ATOM 4169 C C . MET A 1 508 ? -15.920 16.579 25.583 1.00 79.69 508 MET A C 1
ATOM 4171 O O . MET A 1 508 ? -15.870 17.396 24.663 1.00 79.69 508 MET A O 1
ATOM 4175 N N . MET A 1 509 ? -16.508 16.836 26.750 1.00 84.25 509 MET A N 1
ATOM 4176 C CA . MET A 1 509 ? -17.189 18.088 27.081 1.00 84.25 509 MET A CA 1
ATOM 4177 C C . MET A 1 509 ? -16.363 18.908 28.077 1.00 84.25 509 MET A C 1
ATOM 4179 O O . MET A 1 509 ? -16.048 18.423 29.163 1.00 84.25 509 MET A O 1
ATOM 4183 N N . SER A 1 510 ? -16.024 20.148 27.716 1.00 85.69 510 SER A N 1
ATOM 4184 C CA . SER A 1 510 ? -15.368 21.091 28.629 1.00 85.69 510 SER A CA 1
ATOM 4185 C C . SER A 1 510 ? -16.358 21.680 29.637 1.00 85.69 510 SER A C 1
ATOM 4187 O O . SER A 1 510 ? -17.571 21.629 29.429 1.00 85.69 510 SER A O 1
ATOM 4189 N N . TYR A 1 511 ? -15.833 22.282 30.706 1.00 85.31 511 TYR A N 1
ATOM 4190 C CA . TYR A 1 511 ? -16.641 22.979 31.708 1.00 85.31 511 TYR A CA 1
ATOM 4191 C C . TYR A 1 511 ? -17.510 24.084 31.095 1.00 85.31 511 TYR A C 1
ATOM 4193 O O . TYR A 1 511 ? -18.724 24.074 31.282 1.00 85.31 511 TYR A O 1
ATOM 4201 N N . ASP A 1 512 ? -16.912 24.981 30.305 1.00 83.38 512 ASP A N 1
ATOM 4202 C CA . ASP A 1 512 ? -17.633 26.100 29.684 1.00 83.38 512 ASP A CA 1
ATOM 4203 C C . ASP A 1 512 ? -18.809 25.602 28.833 1.00 83.38 512 ASP A C 1
ATOM 4205 O O . ASP A 1 512 ? -19.930 26.097 28.938 1.00 83.38 512 ASP A O 1
ATOM 4209 N N . HIS A 1 513 ? -18.577 24.540 28.055 1.00 85.06 513 HIS A N 1
ATOM 4210 C CA . HIS A 1 513 ? -19.614 23.941 27.222 1.00 85.06 513 HIS A CA 1
ATOM 4211 C C . HIS A 1 513 ? -20.691 23.236 28.054 1.00 85.06 513 HIS A C 1
ATOM 4213 O O . HIS A 1 513 ? -21.872 23.300 27.725 1.00 85.06 513 HIS A O 1
ATOM 4219 N N . PHE A 1 514 ? -20.315 22.576 29.150 1.00 85.81 514 PHE A N 1
ATOM 4220 C CA . PHE A 1 514 ? -21.279 21.981 30.076 1.00 85.81 514 PHE A CA 1
ATOM 4221 C C . PHE A 1 514 ? -22.189 23.040 30.707 1.00 85.81 514 PHE A C 1
ATOM 4223 O O . PHE A 1 514 ? -23.399 22.828 30.782 1.00 85.81 514 PHE A O 1
ATOM 4230 N N . VAL A 1 515 ? -21.634 24.186 31.116 1.00 83.19 515 VAL A N 1
ATOM 4231 C CA . VAL A 1 515 ? -22.405 25.313 31.662 1.00 83.19 515 VAL A CA 1
ATOM 4232 C C . VAL A 1 515 ? -23.373 25.866 30.616 1.00 83.19 515 VAL A C 1
ATOM 4234 O O . VAL A 1 515 ? -24.555 26.038 30.919 1.00 83.19 515 VAL A O 1
ATOM 4237 N N . ASP A 1 516 ? -22.920 26.054 29.373 1.00 83.19 516 ASP A N 1
ATOM 4238 C CA . ASP A 1 516 ? -23.773 26.513 28.268 1.00 83.19 516 ASP A CA 1
ATOM 4239 C C . ASP A 1 516 ? -24.953 25.559 28.017 1.00 83.19 516 ASP A C 1
ATOM 4241 O O . ASP A 1 516 ? -26.083 25.990 27.773 1.00 83.19 516 ASP A O 1
ATOM 4245 N N . GLN A 1 517 ? -24.713 24.248 28.112 1.00 85.12 517 GLN A N 1
ATOM 4246 C CA . GLN A 1 517 ? -25.725 23.212 27.883 1.00 85.12 517 GLN A CA 1
ATOM 4247 C C . GLN A 1 517 ? -26.500 22.815 29.151 1.00 85.12 517 GLN A C 1
ATOM 4249 O O . GLN A 1 517 ? -27.414 21.991 29.073 1.00 85.12 517 GLN A O 1
ATOM 4254 N N . PHE A 1 518 ? -26.201 23.408 30.313 1.00 80.88 518 PHE A N 1
ATOM 4255 C CA . PHE A 1 518 ? -26.763 22.995 31.604 1.00 80.88 518 PHE A CA 1
ATOM 4256 C C . PHE A 1 518 ? -28.294 23.042 31.627 1.00 80.88 518 PHE A C 1
ATOM 4258 O O . PHE A 1 518 ? -28.943 22.163 32.183 1.00 80.88 518 PHE A O 1
ATOM 4265 N N . HIS A 1 519 ? -28.885 24.027 30.952 1.00 74.88 519 HIS A N 1
ATOM 4266 C CA . HIS A 1 519 ? -30.334 24.180 30.836 1.00 74.88 519 HIS A CA 1
ATOM 4267 C C . HIS A 1 519 ? -31.024 23.049 30.056 1.00 74.88 519 HIS A C 1
ATOM 4269 O O . HIS A 1 519 ? -32.173 22.723 30.344 1.00 74.88 519 HIS A O 1
ATOM 4275 N N . ILE A 1 520 ? -30.322 22.436 29.098 1.00 73.50 520 ILE A N 1
ATOM 4276 C CA . ILE A 1 520 ? -30.799 21.273 28.335 1.00 73.50 520 ILE A CA 1
ATOM 4277 C C . ILE A 1 520 ? -30.612 19.994 29.155 1.00 73.50 520 ILE A C 1
ATOM 4279 O O . ILE A 1 520 ? -31.465 19.109 29.128 1.00 73.50 520 ILE A O 1
ATOM 4283 N N . LEU A 1 521 ? -29.499 19.908 29.889 1.00 72.50 521 LEU A N 1
ATOM 4284 C CA . LEU A 1 521 ? -29.121 18.743 30.687 1.00 72.50 521 LEU A CA 1
ATOM 4285 C C . LEU A 1 521 ? -29.892 18.623 32.009 1.00 72.50 521 LEU A C 1
ATOM 4287 O O . LEU A 1 521 ? -30.150 17.513 32.457 1.00 72.50 521 LEU A O 1
ATOM 4291 N N . PHE A 1 522 ? -30.264 19.745 32.629 1.00 73.94 522 PHE A N 1
ATOM 4292 C CA . PHE A 1 522 ? -30.913 19.801 33.942 1.00 73.94 522 PHE A CA 1
ATOM 4293 C C . PHE A 1 522 ? -32.028 20.865 33.975 1.00 73.94 522 PHE A C 1
ATOM 4295 O O . PHE A 1 522 ? -31.966 21.817 34.761 1.00 73.94 522 PHE A O 1
ATOM 4302 N N . PRO A 1 523 ? -33.086 20.727 33.152 1.00 66.06 523 PRO A N 1
ATOM 4303 C CA . PRO A 1 523 ? -34.116 21.760 33.001 1.00 66.06 523 PRO A CA 1
ATOM 4304 C C . PRO A 1 523 ? -34.855 22.101 34.308 1.00 66.06 523 PRO A C 1
ATOM 4306 O O . PRO A 1 523 ? -35.279 23.237 34.498 1.00 66.06 523 PRO A O 1
ATOM 4309 N N . PHE A 1 524 ? -34.960 21.160 35.252 1.00 62.88 524 PHE A N 1
ATOM 4310 C CA . PHE A 1 524 ? -35.635 21.371 36.544 1.00 62.88 524 PHE A CA 1
ATOM 4311 C C . PHE A 1 524 ? -34.803 22.161 37.556 1.00 62.88 524 PHE A C 1
ATOM 4313 O O . PHE A 1 524 ? -35.322 22.590 38.581 1.00 62.88 524 PHE A O 1
ATOM 4320 N N . TRP A 1 525 ? -33.502 22.324 37.308 1.00 68.44 525 TRP A N 1
ATOM 4321 C CA . TRP A 1 525 ? -32.568 22.915 38.270 1.00 68.44 525 TRP A CA 1
ATOM 4322 C C . TRP A 1 525 ? -32.293 24.393 37.963 1.00 68.44 525 TRP A C 1
ATOM 4324 O O . TRP A 1 525 ? -31.623 25.074 38.732 1.00 68.44 525 TRP A O 1
ATOM 4334 N N . LEU A 1 526 ? -32.864 24.921 36.875 1.00 61.03 526 LEU A N 1
ATOM 4335 C CA . LEU A 1 526 ? -32.675 26.301 36.414 1.00 61.03 526 LEU A CA 1
ATOM 4336 C C . LEU A 1 526 ? -33.247 27.365 37.358 1.00 61.03 526 LEU A C 1
ATOM 4338 O O . LEU A 1 526 ? -32.811 28.514 37.333 1.00 61.03 526 LEU A O 1
ATOM 4342 N N . HIS A 1 527 ? -34.231 27.003 38.182 1.00 59.44 527 HIS A N 1
ATOM 4343 C CA . HIS A 1 527 ? -34.886 27.925 39.115 1.00 59.44 527 HIS A CA 1
ATOM 4344 C C . HIS A 1 527 ? -34.181 28.023 40.474 1.00 59.44 527 HIS A C 1
ATOM 4346 O O . HIS A 1 527 ? -34.514 28.893 41.284 1.00 59.44 527 HIS A O 1
ATOM 4352 N N . LEU A 1 528 ? -33.195 27.158 40.724 1.00 62.16 528 LEU A N 1
ATOM 4353 C CA . LEU A 1 528 ? -32.375 27.207 41.924 1.00 62.16 528 LEU A CA 1
ATOM 4354 C C . LEU A 1 528 ? -31.512 28.474 41.866 1.00 62.16 528 LEU A C 1
ATOM 4356 O O . LEU A 1 528 ? -30.721 28.661 40.946 1.00 62.16 528 LEU A O 1
ATOM 4360 N N . ARG A 1 529 ? -31.639 29.364 42.859 1.00 57.84 529 ARG A N 1
ATOM 4361 C CA . ARG A 1 529 ? -30.808 30.583 42.983 1.00 57.84 529 ARG A CA 1
ATOM 4362 C C . ARG A 1 529 ? -29.370 30.270 43.442 1.00 57.84 529 ARG A C 1
ATOM 4364 O O . ARG A 1 529 ? -28.808 31.004 44.254 1.00 57.84 529 ARG A O 1
ATOM 4371 N N . ASP A 1 530 ? -28.784 29.177 42.960 1.00 68.69 530 ASP A N 1
ATOM 4372 C CA . ASP A 1 530 ? -27.408 28.765 43.243 1.00 68.69 530 ASP A CA 1
ATOM 4373 C C . ASP A 1 530 ? -26.599 28.753 41.940 1.00 68.69 530 ASP A C 1
ATOM 4375 O O . ASP A 1 530 ? -26.546 27.756 41.224 1.00 68.69 530 ASP A O 1
ATOM 4379 N N . GLY A 1 531 ? -25.979 29.893 41.623 1.00 66.81 531 GLY A N 1
ATOM 4380 C CA . GLY A 1 531 ? -25.185 30.064 40.401 1.00 66.81 531 GLY A CA 1
ATOM 4381 C C . GLY A 1 531 ? -23.926 29.193 40.328 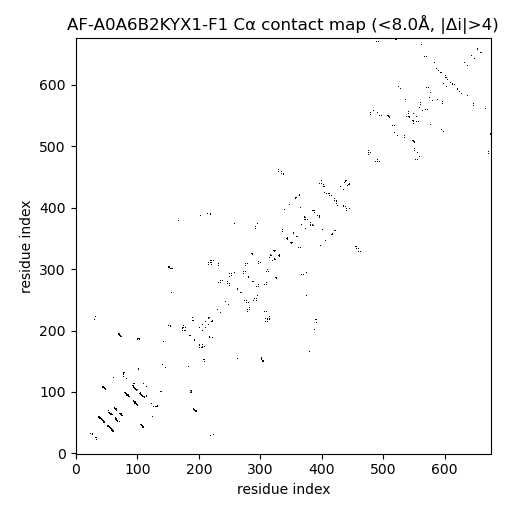1.00 66.81 531 GLY A C 1
ATOM 4382 O O . GLY A 1 531 ? -23.311 29.133 39.272 1.00 66.81 531 GLY A O 1
ATOM 4383 N N . ASP A 1 532 ? -23.554 28.518 41.419 1.00 76.25 532 ASP A N 1
ATOM 4384 C CA . ASP A 1 532 ? -22.383 27.634 41.490 1.00 76.25 532 ASP A CA 1
ATOM 4385 C C . ASP A 1 532 ? -22.748 26.142 41.348 1.00 76.25 532 ASP A C 1
ATOM 4387 O O . ASP A 1 532 ? -21.893 25.259 41.397 1.00 76.25 532 ASP A O 1
ATOM 4391 N N . LEU A 1 533 ? -24.037 25.832 41.179 1.00 79.94 533 LEU A N 1
ATOM 4392 C CA . LEU A 1 533 ? -24.528 24.464 41.034 1.00 79.94 533 LEU A CA 1
ATOM 4393 C C . LEU A 1 533 ? -23.956 23.727 39.800 1.00 79.94 533 LEU A C 1
ATOM 4395 O O . LEU A 1 533 ? -23.560 22.568 39.957 1.00 79.94 533 LEU A O 1
ATOM 4399 N N . PRO A 1 534 ? -23.830 24.347 38.606 1.00 82.38 534 PRO A N 1
ATOM 4400 C CA . PRO A 1 534 ? -23.195 23.697 37.458 1.00 82.38 534 PRO A CA 1
ATOM 4401 C C . PRO A 1 534 ? -21.738 23.293 37.723 1.00 82.38 534 PRO A C 1
ATOM 4403 O O . PRO A 1 534 ? -21.371 22.154 37.435 1.00 82.38 534 PRO A O 1
ATOM 4406 N N . SER A 1 535 ? -20.928 24.173 38.327 1.00 82.31 535 SER A N 1
ATOM 4407 C CA . SER A 1 535 ? -19.520 23.910 38.683 1.00 82.31 535 SER A CA 1
ATOM 4408 C C . SER A 1 535 ? -19.387 22.728 39.632 1.00 82.31 535 SER A C 1
ATOM 4410 O O . SER A 1 535 ? -18.585 21.822 39.422 1.00 82.31 535 SER A O 1
ATOM 4412 N N . LYS A 1 536 ? -20.235 22.720 40.654 1.00 83.00 536 LYS A N 1
ATOM 4413 C CA . LYS A 1 536 ? -20.348 21.678 41.671 1.00 83.00 536 LYS A CA 1
ATOM 4414 C C . LYS A 1 536 ? -20.677 20.297 41.101 1.00 83.00 536 LYS A C 1
ATOM 4416 O O . LYS A 1 536 ? -20.035 19.310 41.457 1.00 83.00 536 LYS A O 1
ATOM 4421 N N . ILE A 1 537 ? -21.659 20.224 40.202 1.00 82.06 537 ILE A N 1
ATOM 4422 C CA . ILE A 1 537 ? -22.035 18.969 39.536 1.00 82.06 537 ILE A CA 1
ATOM 4423 C C . ILE A 1 537 ? -20.904 18.522 38.623 1.00 82.06 537 ILE A C 1
ATOM 4425 O O . ILE A 1 537 ? -20.475 17.378 38.729 1.00 82.06 537 ILE A O 1
ATOM 4429 N N . PHE A 1 538 ? -20.388 19.421 37.783 1.00 83.56 538 PHE A N 1
ATOM 4430 C CA . PHE A 1 538 ? -19.294 19.122 36.863 1.00 83.56 538 PHE A CA 1
ATOM 4431 C C . PHE A 1 538 ? -18.084 18.534 37.602 1.00 83.56 538 PHE A C 1
ATOM 4433 O O . PHE A 1 538 ? -17.598 17.472 37.223 1.00 83.56 538 PHE A O 1
ATOM 4440 N N . ALA A 1 539 ? -17.678 19.149 38.719 1.00 82.62 539 ALA A N 1
ATOM 4441 C CA . ALA A 1 539 ? -16.597 18.658 39.571 1.00 82.62 539 ALA A CA 1
ATOM 4442 C C . ALA A 1 539 ? -16.883 17.265 40.160 1.00 82.62 539 ALA A C 1
ATOM 4444 O O . ALA A 1 539 ? -15.991 16.427 40.200 1.00 82.62 539 ALA A O 1
ATOM 4445 N N . SER A 1 540 ? -18.124 16.981 40.570 1.00 80.06 540 SER A N 1
ATOM 4446 C CA . SER A 1 540 ? -18.497 15.666 41.123 1.00 80.06 540 SER A CA 1
ATOM 4447 C C . SER A 1 540 ? -18.519 14.527 40.093 1.00 80.06 540 SER A C 1
ATOM 4449 O O . SER A 1 540 ? -18.494 13.352 40.466 1.00 80.06 540 SER A O 1
ATOM 4451 N N . LEU A 1 541 ? -18.623 14.866 38.805 1.00 81.00 541 LEU A N 1
ATOM 4452 C CA . LEU A 1 541 ? -18.670 13.905 37.702 1.00 81.00 541 LEU A CA 1
ATOM 4453 C C . LEU A 1 541 ? -17.283 13.607 37.119 1.00 81.00 541 LEU A C 1
ATOM 4455 O O . LEU A 1 541 ? -17.122 12.621 36.395 1.00 81.00 541 LEU A O 1
ATOM 4459 N N . LEU A 1 542 ? -16.290 14.443 37.422 1.00 79.69 542 LEU A N 1
ATOM 4460 C CA . LEU A 1 542 ? -14.913 14.239 37.003 1.00 79.69 542 LEU A CA 1
ATOM 4461 C C . LEU A 1 542 ? -14.198 13.260 37.949 1.00 79.69 542 LEU A C 1
ATOM 4463 O O . LEU A 1 542 ? -14.404 13.305 39.160 1.00 79.69 542 LEU A O 1
ATOM 4467 N N . PRO A 1 543 ? -13.345 12.367 37.423 1.00 67.75 543 PRO A N 1
ATOM 4468 C CA . PRO A 1 543 ? -12.365 11.668 38.240 1.00 67.75 543 PRO A CA 1
ATOM 4469 C C . PRO A 1 543 ? -11.310 12.666 38.732 1.00 67.75 543 PRO A C 1
ATOM 4471 O O . PRO A 1 543 ? -11.067 13.676 38.066 1.00 67.75 543 PRO A O 1
ATOM 4474 N N . ASP A 1 544 ? -10.681 12.358 39.869 1.00 54.50 544 ASP A N 1
ATOM 4475 C CA . ASP A 1 544 ? -9.609 13.172 40.450 1.00 54.50 544 ASP A CA 1
ATOM 4476 C C . ASP A 1 544 ? -8.567 13.520 39.358 1.00 54.50 544 ASP A C 1
ATOM 4478 O O . ASP A 1 544 ? -8.004 12.624 38.726 1.00 54.50 544 ASP A O 1
ATOM 4482 N N . ASP A 1 545 ? -8.380 14.824 39.105 1.00 54.47 545 ASP A N 1
ATOM 4483 C CA . ASP A 1 545 ? -7.453 15.455 38.139 1.00 54.47 545 ASP A CA 1
ATOM 4484 C C . ASP A 1 545 ? -7.873 15.564 36.645 1.00 54.47 545 ASP A C 1
ATOM 4486 O O . ASP A 1 545 ? -7.025 15.799 35.780 1.00 54.47 545 ASP A O 1
ATOM 4490 N N . GLY A 1 546 ? -9.160 15.435 36.290 1.00 62.19 546 GLY A N 1
ATOM 4491 C CA . GLY A 1 546 ? -9.642 15.637 34.906 1.00 62.19 546 GLY A CA 1
ATOM 4492 C C . GLY A 1 546 ? -10.217 17.033 34.588 1.00 62.19 546 GLY A C 1
ATOM 4493 O O . GLY A 1 546 ? -11.016 17.548 35.355 1.00 62.19 546 GLY A O 1
ATOM 4494 N N . ASP A 1 547 ? -9.925 17.592 33.400 1.00 77.31 547 ASP A N 1
ATOM 4495 C CA . ASP A 1 547 ? -10.464 18.898 32.934 1.00 77.31 547 ASP A CA 1
ATOM 4496 C C . ASP A 1 547 ? -11.694 18.791 32.001 1.00 77.31 547 ASP A C 1
ATOM 4498 O O . ASP A 1 547 ? -12.220 19.792 31.504 1.00 77.31 547 ASP A O 1
ATOM 4502 N N . SER A 1 548 ? -12.136 17.579 31.649 1.00 82.00 548 SER A N 1
ATOM 4503 C CA . SER A 1 548 ? -13.211 17.376 30.666 1.00 82.00 548 SER A CA 1
ATOM 4504 C C . SER A 1 548 ? -13.985 16.082 30.889 1.00 82.00 548 SER A C 1
ATOM 4506 O O . SER A 1 548 ? -13.403 15.032 31.168 1.00 82.00 548 SER A O 1
ATOM 4508 N N . LEU A 1 549 ? -15.302 16.160 30.701 1.00 82.06 549 LEU A N 1
ATOM 4509 C CA . LEU A 1 549 ? -16.240 15.062 30.903 1.00 82.06 549 LEU A CA 1
ATOM 4510 C C . LEU A 1 549 ? -16.299 14.133 29.689 1.00 82.06 549 LEU A C 1
ATOM 4512 O O . LEU A 1 549 ? -16.398 14.580 28.542 1.00 82.06 549 LEU A O 1
ATOM 4516 N N . LYS A 1 550 ? -16.302 12.827 29.953 1.00 83.56 550 LYS A N 1
ATOM 4517 C CA . LYS A 1 550 ? -16.605 11.773 28.977 1.00 83.56 550 LYS A CA 1
ATOM 4518 C C . LYS A 1 550 ? -18.063 11.332 29.096 1.00 83.56 550 LYS A C 1
ATOM 4520 O O . LYS A 1 550 ? -18.683 11.481 30.148 1.00 83.56 550 LYS A O 1
ATOM 4525 N N . ILE A 1 551 ? -18.597 10.728 28.037 1.00 80.38 551 ILE A N 1
ATOM 4526 C CA . ILE A 1 551 ? -19.985 10.246 28.014 1.00 80.38 551 ILE A CA 1
ATOM 4527 C C . ILE A 1 551 ? -20.258 9.204 29.098 1.00 80.38 551 ILE A C 1
ATOM 4529 O O . ILE A 1 551 ? -21.343 9.188 29.671 1.00 80.38 551 ILE A O 1
ATOM 4533 N N . GLU A 1 552 ? -19.270 8.366 29.422 1.00 77.56 552 GLU A N 1
ATOM 4534 C CA . GLU A 1 552 ? -19.415 7.349 30.456 1.00 77.56 552 GLU A CA 1
ATOM 4535 C C . GLU A 1 552 ? -19.612 7.982 31.834 1.00 77.56 552 GLU A C 1
ATOM 4537 O O . GLU A 1 552 ? -20.469 7.555 32.600 1.00 77.56 552 GLU A O 1
ATOM 4542 N N . GLN A 1 553 ? -18.860 9.047 32.114 1.00 81.62 553 GLN A N 1
ATOM 4543 C CA . GLN A 1 553 ? -18.950 9.816 33.356 1.00 81.62 553 GLN A CA 1
ATOM 4544 C C . GLN A 1 553 ? -20.269 10.579 33.435 1.00 81.62 553 GLN A C 1
ATOM 4546 O O . GLN A 1 553 ? -20.914 10.597 34.481 1.00 81.62 553 GLN A O 1
ATOM 4551 N N . PHE A 1 554 ? -20.696 11.163 32.314 1.00 83.31 554 PHE A N 1
ATOM 4552 C CA . PHE A 1 554 ? -21.980 11.840 32.218 1.00 83.31 554 PHE A CA 1
ATOM 4553 C C . PHE A 1 554 ? -23.132 10.876 32.512 1.00 83.31 554 PHE A C 1
ATOM 4555 O O . PHE A 1 554 ? -23.941 11.139 33.396 1.00 83.31 554 PHE A O 1
ATOM 4562 N N . ILE A 1 555 ? -23.178 9.727 31.835 1.00 79.88 555 ILE A N 1
ATOM 4563 C CA . ILE A 1 555 ? -24.263 8.752 31.995 1.00 79.88 555 ILE A CA 1
ATOM 4564 C C . ILE A 1 555 ? -24.249 8.122 33.393 1.00 79.88 555 ILE A C 1
ATOM 4566 O O . ILE A 1 555 ? -25.308 8.026 34.007 1.00 79.88 555 ILE A O 1
ATOM 4570 N N . ALA A 1 556 ? -23.079 7.775 33.940 1.00 76.62 556 ALA A N 1
ATOM 4571 C CA . ALA A 1 556 ? -22.965 7.308 35.326 1.00 76.62 556 ALA A CA 1
ATOM 4572 C C . ALA A 1 556 ? -23.387 8.388 36.343 1.00 76.62 556 ALA A C 1
ATOM 4574 O O . ALA A 1 556 ? -23.954 8.086 37.391 1.00 76.62 556 ALA A O 1
ATOM 4575 N N . GLY A 1 557 ? -23.143 9.661 36.030 1.00 77.00 557 GLY A N 1
ATOM 4576 C CA . GLY A 1 557 ? -23.644 10.802 36.788 1.00 77.00 557 GLY A CA 1
ATOM 4577 C C . GLY A 1 557 ? -25.162 10.894 36.797 1.00 77.00 557 GLY A C 1
ATOM 4578 O O . GLY A 1 557 ? -25.777 11.010 37.853 1.00 77.00 557 GLY A O 1
ATOM 4579 N N . ILE A 1 558 ? -25.774 10.799 35.619 1.00 77.38 558 ILE A N 1
ATOM 4580 C CA . ILE A 1 558 ? -27.232 10.804 35.457 1.00 77.38 558 ILE A CA 1
ATOM 4581 C C . ILE A 1 558 ? -27.866 9.595 36.168 1.00 77.38 558 ILE A C 1
ATOM 4583 O O . ILE A 1 558 ? -28.899 9.753 36.817 1.00 77.38 558 ILE A O 1
ATOM 4587 N N . ASP A 1 559 ? -27.226 8.423 36.135 1.00 76.19 559 ASP A N 1
ATOM 4588 C CA . ASP A 1 559 ? -27.649 7.228 36.885 1.00 76.19 559 ASP A CA 1
ATOM 4589 C C . ASP A 1 559 ? -27.685 7.503 38.395 1.00 76.19 559 ASP A C 1
ATOM 4591 O O . ASP A 1 559 ? -28.730 7.355 39.041 1.00 76.19 559 ASP A O 1
ATOM 4595 N N . LYS A 1 560 ? -26.587 8.060 38.929 1.00 72.25 560 LYS A N 1
ATOM 4596 C CA . LYS A 1 560 ? -26.482 8.484 40.333 1.00 72.25 560 LYS A CA 1
ATOM 4597 C C . LYS A 1 560 ? -27.539 9.501 40.744 1.00 72.25 560 LYS A C 1
ATOM 4599 O O . LYS A 1 560 ? -27.982 9.473 41.887 1.00 72.25 560 LYS A O 1
ATOM 4604 N N . ILE A 1 561 ? -27.935 10.396 39.846 1.00 73.06 561 ILE A N 1
ATOM 4605 C CA . ILE A 1 561 ? -28.886 11.474 40.138 1.00 73.06 561 ILE A CA 1
ATOM 4606 C C . ILE A 1 561 ? -30.335 10.971 40.099 1.00 73.06 561 ILE A C 1
ATOM 4608 O O . ILE A 1 561 ? -31.147 11.381 40.932 1.00 73.06 561 ILE A O 1
ATOM 4612 N N . TYR A 1 562 ? -30.680 10.084 39.161 1.00 71.38 562 TYR A N 1
ATOM 4613 C CA . TYR A 1 562 ? -32.079 9.743 38.884 1.00 71.38 562 TYR A CA 1
ATOM 4614 C C . TYR A 1 562 ? -32.512 8.350 39.353 1.00 71.38 562 TYR A C 1
ATOM 4616 O O . TYR A 1 562 ? -33.642 8.234 39.836 1.00 71.38 562 TYR A O 1
ATOM 4624 N N . LYS A 1 563 ? -31.659 7.321 39.277 1.00 65.44 563 LYS A N 1
ATOM 4625 C CA . LYS A 1 563 ? -32.051 5.914 39.514 1.00 65.44 563 LYS A CA 1
ATOM 4626 C C . LYS A 1 563 ? -31.634 5.350 40.874 1.00 65.44 563 LYS A C 1
ATOM 4628 O O . LYS A 1 563 ? -32.209 4.361 41.313 1.00 65.44 563 LYS A O 1
ATOM 4633 N N . THR A 1 564 ? -30.707 5.997 41.576 1.00 67.00 564 THR A N 1
ATOM 4634 C CA . THR A 1 564 ? -30.276 5.565 42.915 1.00 67.00 564 THR A CA 1
ATOM 4635 C C . THR A 1 564 ? -31.363 5.721 43.982 1.00 67.00 564 THR A C 1
ATOM 4637 O O . THR A 1 564 ? -32.346 6.455 43.826 1.00 67.00 564 THR A O 1
ATOM 4640 N N . ASN A 1 565 ? -31.194 5.027 45.108 1.00 67.44 565 ASN A N 1
ATOM 4641 C CA . ASN A 1 565 ? -32.108 5.171 46.240 1.00 67.44 565 ASN A CA 1
ATOM 4642 C C . ASN A 1 565 ? -31.960 6.553 46.916 1.00 67.44 565 ASN A C 1
ATOM 4644 O O . ASN A 1 565 ? -30.985 7.280 46.724 1.00 67.44 565 ASN A O 1
ATOM 4648 N N . ILE A 1 566 ? -32.938 6.926 47.745 1.00 66.56 566 ILE A N 1
ATOM 4649 C CA . ILE A 1 566 ? -32.984 8.248 48.395 1.00 66.56 566 ILE A CA 1
ATOM 4650 C C . ILE A 1 566 ? -31.736 8.563 49.244 1.00 66.56 566 ILE A C 1
ATOM 4652 O O . ILE A 1 566 ? -31.310 9.717 49.304 1.00 66.56 566 ILE A O 1
ATOM 4656 N N . ASN A 1 567 ? -31.110 7.545 49.848 1.00 67.12 567 ASN A N 1
ATOM 4657 C CA . ASN A 1 567 ? -29.915 7.704 50.682 1.00 67.12 567 ASN A CA 1
ATOM 4658 C C . ASN A 1 567 ? -28.686 8.059 49.841 1.00 67.12 567 ASN A C 1
ATOM 4660 O O . ASN A 1 567 ? -27.873 8.901 50.228 1.00 67.12 567 ASN A O 1
ATOM 4664 N N . GLU A 1 568 ? -28.555 7.423 48.682 1.00 71.25 568 GLU A N 1
ATOM 4665 C CA . GLU A 1 568 ? -27.481 7.669 47.723 1.00 71.25 568 GLU A CA 1
ATOM 4666 C C . GLU A 1 568 ? -27.617 9.050 47.077 1.00 71.25 568 GLU A C 1
ATOM 4668 O O . GLU A 1 568 ? -26.633 9.791 47.029 1.00 71.25 568 GLU A O 1
ATOM 4673 N N . LYS A 1 569 ? -28.840 9.463 46.710 1.00 74.06 569 LYS A N 1
ATOM 4674 C CA . LYS A 1 569 ? -29.123 10.834 46.239 1.00 74.06 569 LYS A CA 1
ATOM 4675 C C . LYS A 1 569 ? -28.740 11.883 47.282 1.00 74.06 569 LYS A C 1
ATOM 4677 O O . LYS A 1 569 ? -28.100 12.881 46.954 1.00 74.06 569 LYS A O 1
ATOM 4682 N N . TRP A 1 570 ? -29.082 11.650 48.552 1.00 72.88 570 TRP A N 1
ATOM 4683 C CA . TRP A 1 570 ? -28.717 12.572 49.631 1.00 72.88 570 TRP A CA 1
ATOM 4684 C C . TRP A 1 570 ? -27.206 12.623 49.849 1.00 72.88 570 TRP A C 1
ATOM 4686 O O . TRP A 1 570 ? -26.631 13.694 50.026 1.00 72.88 570 TRP A O 1
ATOM 4696 N N . SER A 1 571 ? -26.541 11.472 49.784 1.00 74.38 571 SER A N 1
ATOM 4697 C CA . SER A 1 571 ? -25.085 11.379 49.923 1.00 74.38 571 SER A CA 1
ATOM 4698 C C . SER A 1 571 ? -24.348 12.115 48.804 1.00 74.38 571 SER A C 1
ATOM 4700 O O . SER A 1 571 ? -23.378 12.818 49.078 1.00 74.38 571 SER A O 1
ATOM 4702 N N . PHE A 1 572 ? -24.848 12.038 47.569 1.00 77.12 572 PHE A N 1
ATOM 4703 C CA . PHE A 1 572 ? -24.322 12.797 46.435 1.00 77.12 572 PHE A CA 1
ATOM 4704 C C . PHE A 1 572 ? -24.426 14.316 46.649 1.00 77.12 572 PHE A C 1
ATOM 4706 O O . PHE A 1 572 ? -23.451 15.043 46.460 1.00 77.12 572 PHE A O 1
ATOM 4713 N N . ILE A 1 573 ? -25.574 14.805 47.126 1.00 76.94 573 ILE A N 1
ATOM 4714 C CA . ILE A 1 573 ? -25.762 16.237 47.410 1.00 76.94 573 ILE A CA 1
ATOM 4715 C C . ILE A 1 573 ? -24.889 16.692 48.583 1.00 76.94 573 ILE A C 1
ATOM 4717 O O . ILE A 1 573 ? -24.286 17.766 48.520 1.00 76.94 573 ILE A O 1
ATOM 4721 N N . LYS A 1 574 ? -24.748 15.867 49.628 1.00 75.25 574 LYS A N 1
ATOM 4722 C CA . LYS A 1 574 ? -23.822 16.143 50.735 1.00 75.25 574 LYS A CA 1
ATOM 4723 C C . LYS A 1 574 ? -22.382 16.295 50.255 1.00 75.25 574 LYS A C 1
ATOM 4725 O O . LYS A 1 574 ? -21.704 17.220 50.703 1.00 75.25 574 LYS A O 1
ATOM 4730 N N . ALA A 1 575 ? -21.946 15.455 49.318 1.00 78.31 575 ALA A N 1
ATOM 4731 C CA . ALA A 1 575 ? -20.618 15.551 48.724 1.00 78.31 575 ALA A CA 1
ATOM 4732 C C . ALA A 1 575 ? -20.435 16.867 47.951 1.00 78.31 575 ALA A C 1
ATOM 4734 O O . ALA A 1 575 ? -19.476 17.593 48.203 1.00 78.31 575 ALA A O 1
ATOM 4735 N N . ILE A 1 576 ? -21.397 17.226 47.095 1.00 80.94 576 ILE A N 1
ATOM 4736 C CA . ILE A 1 576 ? -21.362 18.462 46.298 1.00 80.94 576 ILE A CA 1
ATOM 4737 C C . ILE A 1 576 ? -21.300 19.731 47.169 1.00 80.94 576 ILE A C 1
ATOM 4739 O O . ILE A 1 576 ? -20.619 20.699 46.825 1.00 80.94 576 ILE A O 1
ATOM 4743 N N . TYR A 1 577 ? -22.009 19.746 48.299 1.00 76.94 577 TYR A N 1
ATOM 4744 C CA . TYR A 1 577 ? -22.057 20.903 49.200 1.00 76.94 577 TYR A CA 1
ATOM 4745 C C . TYR A 1 577 ? -21.021 20.860 50.333 1.00 76.94 577 TYR A C 1
ATOM 4747 O O . TYR A 1 577 ? -20.988 21.775 51.162 1.00 76.94 577 TYR A O 1
ATOM 4755 N N . GLY A 1 578 ? -20.166 19.832 50.377 1.00 71.31 578 GLY A N 1
ATOM 4756 C CA . GLY A 1 578 ? -19.139 19.681 51.408 1.00 71.31 578 GLY A CA 1
ATOM 4757 C C . GLY A 1 578 ? -19.707 19.453 52.813 1.00 71.31 578 GLY A C 1
ATOM 4758 O O . GLY A 1 578 ? -19.059 19.800 53.798 1.00 71.31 578 GLY A O 1
ATOM 4759 N N . LEU A 1 579 ? -20.898 18.850 52.925 1.00 69.88 579 LEU A N 1
ATOM 4760 C CA . LEU A 1 579 ? -21.615 18.624 54.191 1.00 69.88 579 LEU A CA 1
ATOM 4761 C C . LEU A 1 579 ? -20.980 17.550 55.099 1.00 69.88 579 LEU A C 1
ATOM 4763 O O . LEU A 1 579 ? -21.567 17.153 56.097 1.00 69.88 579 LEU A O 1
ATOM 4767 N N . HIS A 1 580 ? -19.783 17.074 54.755 1.00 64.06 580 HIS A N 1
ATOM 4768 C CA . HIS A 1 580 ? -18.998 16.112 55.532 1.00 64.06 580 HIS A CA 1
ATOM 4769 C C . HIS A 1 580 ? -17.941 16.782 56.432 1.00 64.06 580 HIS A C 1
ATOM 4771 O O . HIS A 1 580 ? -17.243 16.094 57.174 1.00 64.06 580 HIS A O 1
ATOM 4777 N N . GLN A 1 581 ? -17.784 18.107 56.346 1.00 58.75 581 GLN A N 1
ATOM 4778 C CA . GLN A 1 581 ? -16.795 18.873 57.108 1.00 58.75 581 GLN A CA 1
ATOM 4779 C C . GLN A 1 581 ? -17.343 19.298 58.477 1.00 58.75 581 GLN A C 1
ATOM 4781 O O . GLN A 1 581 ? -18.520 19.605 58.617 1.00 58.75 581 GLN A O 1
ATOM 4786 N N . SER A 1 582 ? -16.475 19.395 59.486 1.00 51.19 582 SER A N 1
ATOM 4787 C CA . SER A 1 582 ? -16.844 19.698 60.881 1.00 51.19 582 SER A CA 1
ATOM 4788 C C . SER A 1 582 ? -17.503 21.074 61.087 1.00 51.19 582 SER A C 1
ATOM 4790 O O . SER A 1 582 ? -18.078 21.326 62.144 1.00 51.19 582 SER A O 1
ATOM 4792 N N . SER A 1 583 ? -17.403 21.977 60.106 1.00 54.94 583 SER A N 1
ATOM 4793 C CA . SER A 1 583 ? -18.023 23.304 60.109 1.00 54.94 583 SER A CA 1
ATOM 4794 C C . SER A 1 583 ? -18.486 23.674 58.698 1.00 54.94 583 SER A C 1
ATOM 4796 O O . SER A 1 583 ? -17.652 23.917 57.825 1.00 54.94 583 SER A O 1
ATOM 4798 N N . VAL A 1 584 ? -19.799 23.752 58.474 1.00 59.72 584 VAL A N 1
ATOM 4799 C CA . VAL A 1 584 ? -20.372 24.077 57.160 1.00 59.72 584 VAL A CA 1
ATOM 4800 C C . VAL A 1 584 ? -21.165 25.384 57.237 1.00 59.72 584 VAL A C 1
ATOM 4802 O O . VAL A 1 584 ? -21.968 25.553 58.159 1.00 59.72 584 VAL A O 1
ATOM 4805 N N . PRO A 1 585 ? -20.994 26.323 56.286 1.00 65.62 585 PRO A N 1
ATOM 4806 C CA . PRO A 1 585 ? -21.797 27.538 56.245 1.00 65.62 585 PRO A CA 1
ATOM 4807 C C . PRO A 1 585 ? -23.291 27.222 56.119 1.00 65.62 585 PRO A C 1
ATOM 4809 O O . PRO A 1 585 ? -23.703 26.464 55.245 1.00 65.62 585 PRO A O 1
ATOM 4812 N N . LYS A 1 586 ? -24.124 27.891 56.921 1.00 64.12 586 LYS A N 1
ATOM 4813 C CA . LYS A 1 586 ? -25.595 27.784 56.893 1.00 64.12 586 LYS A CA 1
ATOM 4814 C C . LYS A 1 586 ? -26.200 27.868 55.485 1.00 64.12 586 LYS A C 1
ATOM 4816 O O . LYS A 1 586 ? -27.097 27.106 55.142 1.00 64.12 586 LYS A O 1
ATOM 4821 N N . LYS A 1 587 ? -25.655 28.755 54.648 1.00 69.38 587 LYS A N 1
ATOM 4822 C CA . LYS A 1 587 ? -26.049 28.924 53.244 1.00 69.38 587 LYS A CA 1
ATOM 4823 C C . LYS A 1 587 ? -25.911 27.626 52.433 1.00 69.38 587 LYS A C 1
ATOM 4825 O O . LYS A 1 587 ? -26.753 27.360 51.589 1.00 69.38 587 LYS A O 1
ATOM 4830 N N . HIS A 1 588 ? -24.881 26.815 52.688 1.00 69.75 588 HIS A N 1
ATOM 4831 C CA . HIS A 1 588 ? -24.648 25.565 51.958 1.00 69.75 588 HIS A CA 1
ATOM 4832 C C . HIS A 1 588 ? -25.652 24.479 52.349 1.00 69.75 588 HIS A C 1
ATOM 4834 O O . HIS A 1 588 ? -26.105 23.755 51.474 1.00 69.75 588 HIS A O 1
ATOM 4840 N N . LEU A 1 589 ? -26.036 24.395 53.628 1.00 69.06 589 LEU A N 1
ATOM 4841 C CA . LEU A 1 589 ? -27.056 23.450 54.091 1.00 69.06 589 LEU A CA 1
ATOM 4842 C C . LEU A 1 589 ? -28.434 23.771 53.490 1.00 69.06 589 LEU A C 1
ATOM 4844 O O . LEU A 1 589 ? -29.099 22.877 52.976 1.00 69.06 589 LEU A O 1
ATOM 4848 N N . VAL A 1 590 ? -28.835 25.047 53.504 1.00 69.44 590 VAL A N 1
ATOM 4849 C CA . VAL A 1 590 ? -30.103 25.490 52.899 1.00 69.44 590 VAL A CA 1
ATOM 4850 C C . VAL A 1 590 ? -30.096 25.254 51.386 1.00 69.44 590 VAL A C 1
ATOM 4852 O O . VAL A 1 590 ? -31.056 24.703 50.854 1.00 69.44 590 VAL A O 1
ATOM 4855 N N . SER A 1 591 ? -29.000 25.586 50.690 1.00 74.31 591 SER A N 1
ATOM 4856 C CA . SER A 1 591 ? -28.856 25.273 49.263 1.00 74.31 591 SER A CA 1
ATOM 4857 C C . SER A 1 591 ? -28.936 23.768 48.995 1.00 74.31 591 SER A C 1
ATOM 4859 O O . SER A 1 591 ? -29.695 23.364 48.123 1.00 74.31 591 SER A O 1
ATOM 4861 N N . ALA A 1 592 ? -28.225 22.935 49.759 1.00 71.69 592 ALA A N 1
ATOM 4862 C CA . ALA A 1 592 ? -28.250 21.480 49.614 1.00 71.69 592 ALA A CA 1
ATOM 4863 C C . ALA A 1 592 ? -29.658 20.901 49.785 1.00 71.69 592 ALA A C 1
ATOM 4865 O O . ALA A 1 592 ? -30.086 20.080 48.979 1.00 71.69 592 ALA A O 1
ATOM 4866 N N . LEU A 1 593 ? -30.399 21.358 50.797 1.00 71.12 593 LEU A N 1
ATOM 4867 C CA . LEU A 1 593 ? -31.783 20.943 51.025 1.00 71.12 593 LEU A CA 1
ATOM 4868 C C . LEU A 1 593 ? -32.704 21.420 49.901 1.00 71.12 593 LEU A C 1
ATOM 4870 O O . LEU A 1 593 ? -33.539 20.651 49.444 1.00 71.12 593 LEU A O 1
ATOM 4874 N N . ASN A 1 594 ? -32.514 22.634 49.385 1.00 72.00 594 ASN A N 1
ATOM 4875 C CA . ASN A 1 594 ? -33.283 23.142 48.250 1.00 72.00 594 ASN A CA 1
ATOM 4876 C C . ASN A 1 594 ? -33.020 22.334 46.961 1.00 72.00 594 ASN A C 1
ATOM 4878 O O . ASN A 1 594 ? -33.959 21.964 46.254 1.00 72.00 594 ASN A O 1
ATOM 4882 N N . VAL A 1 595 ? -31.757 21.989 46.674 1.00 73.50 595 VAL A N 1
ATOM 4883 C CA . VAL A 1 595 ? -31.399 21.115 45.538 1.00 73.50 595 VAL A CA 1
ATOM 4884 C C . VAL A 1 595 ? -31.961 19.710 45.727 1.00 73.50 595 VAL A C 1
ATOM 4886 O O . VAL A 1 595 ? -32.535 19.156 44.791 1.00 73.50 595 VAL A O 1
ATOM 4889 N N . PHE A 1 596 ? -31.858 19.155 46.939 1.00 72.31 596 PHE A N 1
ATOM 4890 C CA . PHE A 1 596 ? -32.461 17.869 47.279 1.00 72.31 596 PHE A CA 1
ATOM 4891 C C . PHE A 1 596 ? -33.967 17.921 47.030 1.00 72.31 596 PHE A C 1
ATOM 4893 O O . PHE A 1 596 ? -34.469 17.143 46.236 1.00 72.31 596 PHE A O 1
ATOM 4900 N N . LEU A 1 597 ? -34.694 18.893 47.576 1.00 67.12 597 LEU A N 1
ATOM 4901 C CA . LEU A 1 597 ? -36.143 19.003 47.396 1.00 67.12 597 LEU A CA 1
ATOM 4902 C C . LEU A 1 597 ? -36.571 19.171 45.930 1.00 67.12 597 LEU A C 1
ATOM 4904 O O . LEU A 1 597 ? -37.567 18.574 45.534 1.00 67.12 597 LEU A O 1
ATOM 4908 N N . ASN A 1 598 ? -35.820 19.907 45.104 1.00 66.69 598 ASN A N 1
ATOM 4909 C CA . ASN A 1 598 ? -36.114 20.043 43.667 1.00 66.69 598 ASN A CA 1
ATOM 4910 C C . ASN A 1 598 ? -35.851 18.758 42.860 1.00 66.69 598 ASN A C 1
ATOM 4912 O O . ASN A 1 598 ? -36.418 18.575 41.785 1.00 66.69 598 ASN A O 1
ATOM 4916 N N . LEU A 1 599 ? -35.035 17.841 43.384 1.00 62.97 599 LEU A N 1
ATOM 4917 C CA . LEU A 1 599 ? -34.877 16.486 42.853 1.00 62.97 599 LEU A CA 1
ATOM 4918 C C . LEU A 1 599 ? -36.103 15.587 43.123 1.00 62.97 599 LEU A C 1
ATOM 4920 O O . LEU A 1 599 ? -36.345 14.647 42.360 1.00 62.97 599 LEU A O 1
ATOM 4924 N N . PHE A 1 600 ? -36.878 15.873 44.180 1.00 57.97 600 PHE A N 1
ATOM 4925 C CA . PHE A 1 600 ? -38.050 15.081 44.608 1.00 57.97 600 PHE A CA 1
ATOM 4926 C C . PHE A 1 600 ? -39.404 15.718 44.283 1.00 57.97 600 PHE A C 1
ATOM 4928 O O . PHE A 1 600 ? -40.393 15.000 44.198 1.00 57.97 600 PHE A O 1
ATOM 4935 N N . LEU A 1 601 ? -39.465 17.036 44.110 1.00 56.38 601 LEU A N 1
ATOM 4936 C CA . LEU A 1 601 ? -40.671 17.793 43.778 1.00 56.38 601 LEU A CA 1
ATOM 4937 C C . LEU A 1 601 ? -40.312 18.815 42.689 1.00 56.38 601 LEU A C 1
ATOM 4939 O O . LEU A 1 601 ? -40.109 19.991 43.006 1.00 56.38 601 LEU A O 1
ATOM 4943 N N . PRO A 1 602 ? -40.162 18.393 41.418 1.00 52.44 602 PRO A N 1
ATOM 4944 C CA . PRO A 1 602 ? -39.881 19.330 40.342 1.00 52.44 602 PRO A CA 1
ATOM 4945 C C . PRO A 1 602 ? -41.036 20.328 40.240 1.00 52.44 602 PRO A C 1
ATOM 4947 O O . PRO A 1 602 ? -42.201 19.943 40.134 1.00 52.44 602 PRO A O 1
ATOM 4950 N N . MET A 1 603 ? -40.723 21.622 40.284 1.00 50.47 603 MET A N 1
ATOM 4951 C CA . MET A 1 603 ? -41.722 22.658 40.038 1.00 50.47 603 MET A CA 1
ATOM 4952 C C . MET A 1 603 ? -42.072 22.654 38.550 1.00 50.47 603 MET A C 1
ATOM 4954 O O . MET A 1 603 ? -41.397 23.297 37.747 1.00 50.47 603 MET A O 1
ATOM 4958 N N . ASP A 1 604 ? -43.105 21.909 38.164 1.00 46.97 604 ASP A N 1
ATOM 4959 C CA . ASP A 1 604 ? -43.669 22.035 36.825 1.00 46.97 604 ASP A CA 1
ATOM 4960 C C . ASP A 1 604 ? -44.543 23.297 36.795 1.00 46.97 604 ASP A C 1
ATOM 4962 O O . ASP A 1 604 ? -45.650 23.330 37.326 1.00 46.97 604 ASP A O 1
ATOM 4966 N N . TYR A 1 605 ? -44.020 24.388 36.237 1.00 44.91 605 TYR A N 1
ATOM 4967 C CA . TYR A 1 605 ? -44.804 25.615 36.054 1.00 44.91 605 TYR A CA 1
ATOM 4968 C C . TYR A 1 605 ? -45.846 25.475 34.930 1.00 44.91 605 TYR A C 1
ATOM 4970 O O . TYR A 1 605 ? -46.741 26.316 34.838 1.00 44.91 605 TYR A O 1
ATOM 4978 N N . GLU A 1 606 ? -45.742 24.452 34.070 1.00 44.12 606 GLU A N 1
ATOM 4979 C CA . GLU A 1 606 ? -46.631 24.275 32.912 1.00 44.12 606 GLU A CA 1
ATOM 4980 C C . GLU A 1 606 ? -47.878 23.432 33.227 1.00 44.12 606 GLU A C 1
ATOM 4982 O O . GLU A 1 606 ? -48.922 23.640 32.605 1.00 44.12 606 GLU A O 1
ATOM 4987 N N . GLN A 1 607 ? -47.817 22.530 34.212 1.00 47.88 607 GLN A N 1
ATOM 4988 C CA . GLN A 1 607 ? -48.991 21.860 34.780 1.00 47.88 607 GLN A CA 1
ATOM 4989 C C . GLN A 1 607 ? -49.159 22.322 36.225 1.00 47.88 607 GLN A C 1
ATOM 4991 O O . GLN A 1 607 ? -48.326 22.019 37.065 1.00 47.88 607 GLN A O 1
ATOM 4996 N N . GLU A 1 608 ? -50.222 23.086 36.500 1.00 42.25 608 GLU A N 1
ATOM 4997 C CA . GLU A 1 608 ? -50.538 23.686 37.804 1.00 42.25 608 GLU A CA 1
ATOM 4998 C C . GLU A 1 608 ? -50.746 22.652 38.937 1.00 42.25 608 GLU A C 1
ATOM 5000 O O . GLU A 1 608 ? -51.837 22.558 39.504 1.00 42.25 608 GLU A O 1
ATOM 5005 N N . ASP A 1 609 ? -49.719 21.917 39.353 1.00 45.38 609 ASP A N 1
ATOM 5006 C CA . ASP A 1 609 ? -49.778 21.119 40.574 1.00 45.38 609 ASP A CA 1
ATOM 5007 C C . ASP A 1 609 ? -49.478 22.031 41.773 1.00 45.38 609 ASP A C 1
ATOM 5009 O O . ASP A 1 609 ? -48.423 22.009 42.413 1.00 45.38 609 ASP A O 1
ATOM 5013 N N . LYS A 1 610 ? -50.440 22.926 42.045 1.00 47.00 610 LYS A N 1
ATOM 5014 C CA . LYS A 1 610 ? -50.394 23.945 43.113 1.00 47.00 610 LYS A CA 1
ATOM 5015 C C . LYS A 1 610 ? -50.091 23.339 44.488 1.00 47.00 610 LYS A C 1
ATOM 5017 O O . LYS A 1 610 ? -49.610 24.049 45.368 1.00 47.00 610 LYS A O 1
ATOM 5022 N N . VAL A 1 611 ? -50.358 22.045 44.667 1.00 47.75 611 VAL A N 1
ATOM 5023 C CA . VAL A 1 611 ? -50.077 21.287 45.890 1.00 47.75 611 VAL A CA 1
ATOM 5024 C C . VAL A 1 611 ? -48.573 21.056 46.060 1.00 47.75 611 VAL A C 1
ATOM 5026 O O . VAL A 1 611 ? -48.035 21.412 47.104 1.00 47.75 611 VAL A O 1
ATOM 5029 N N . SER A 1 612 ? -47.872 20.570 45.033 1.00 50.44 612 SER A N 1
ATOM 5030 C CA . SER A 1 612 ? -46.429 20.278 45.084 1.00 50.44 612 SER A CA 1
ATOM 5031 C C . SER A 1 612 ? -45.587 21.534 45.325 1.00 50.44 612 SER A C 1
ATOM 5033 O O . SER A 1 612 ? -44.681 21.526 46.156 1.00 50.44 612 SER A O 1
ATOM 5035 N N . ILE A 1 613 ? -45.943 22.652 44.678 1.00 54.31 613 ILE A N 1
ATOM 5036 C CA . ILE A 1 613 ? -45.281 23.955 44.873 1.00 54.31 613 ILE A CA 1
ATOM 5037 C C . ILE A 1 613 ? -45.533 24.499 46.286 1.00 54.31 613 ILE A C 1
ATOM 5039 O O . ILE A 1 613 ? -44.639 25.074 46.909 1.00 54.31 613 ILE A O 1
ATOM 5043 N N . LYS A 1 614 ? -46.751 24.333 46.813 1.00 54.53 614 LYS A N 1
ATOM 5044 C CA . LYS A 1 614 ? -47.095 24.786 48.164 1.00 54.53 614 LYS A CA 1
ATOM 5045 C C . LYS A 1 614 ? -46.355 23.973 49.229 1.00 54.53 614 LYS A C 1
ATOM 5047 O O . LYS A 1 614 ? -45.740 24.575 50.101 1.00 54.53 614 LYS A O 1
ATOM 5052 N N . VAL A 1 615 ? -46.343 22.645 49.104 1.00 55.34 615 VAL A N 1
ATOM 5053 C CA . VAL A 1 615 ? -45.616 21.735 50.007 1.00 55.34 615 VAL A CA 1
ATOM 5054 C C . VAL A 1 615 ? -44.112 22.010 49.969 1.00 55.34 615 VAL A C 1
ATOM 5056 O O . VAL A 1 615 ? -43.489 22.105 51.020 1.00 55.34 615 VAL A O 1
ATOM 5059 N N . HIS A 1 616 ? -43.533 22.215 48.781 1.00 60.00 616 HIS A N 1
ATOM 5060 C CA . HIS A 1 616 ? -42.118 22.566 48.633 1.00 60.00 616 HIS A CA 1
ATOM 5061 C C . HIS A 1 616 ? -41.762 23.863 49.378 1.00 60.00 616 HIS A C 1
ATOM 5063 O O . HIS A 1 616 ? -40.804 23.896 50.147 1.00 60.00 616 HIS A O 1
ATOM 5069 N N . ASN A 1 617 ? -42.551 24.926 49.184 1.00 60.97 617 ASN A N 1
ATOM 5070 C CA . ASN A 1 617 ? -42.299 26.225 49.812 1.00 60.97 617 ASN A CA 1
ATOM 5071 C C . ASN A 1 617 ? -42.555 26.225 51.328 1.00 60.97 617 ASN A C 1
ATOM 5073 O O . ASN A 1 617 ? -41.823 26.887 52.059 1.00 60.97 617 ASN A O 1
ATOM 5077 N N . GLU A 1 618 ? -43.577 25.508 51.809 1.00 59.59 618 GLU A N 1
ATOM 5078 C CA . GLU A 1 618 ? -43.852 25.364 53.247 1.00 59.59 618 GLU A CA 1
ATOM 5079 C C . GLU A 1 618 ? -42.734 24.579 53.940 1.00 59.59 618 GLU A C 1
ATOM 5081 O O . GLU A 1 618 ? -42.198 25.039 54.946 1.00 59.59 618 GLU A O 1
ATOM 5086 N N . LEU A 1 619 ? -42.286 23.474 53.340 1.00 57.66 619 LEU A N 1
ATOM 5087 C CA . LEU A 1 619 ? -41.206 22.662 53.889 1.00 57.66 619 LEU A CA 1
ATOM 5088 C C . LEU A 1 619 ? -39.863 23.404 53.905 1.00 57.66 619 LEU A C 1
ATOM 5090 O O . LEU A 1 619 ? -39.135 23.341 54.893 1.00 57.66 619 LEU A O 1
ATOM 5094 N N . LEU A 1 620 ? -39.538 24.135 52.833 1.00 64.06 620 LEU A N 1
ATOM 5095 C CA . LEU A 1 620 ? -38.326 24.954 52.783 1.00 64.06 620 LEU A CA 1
ATOM 5096 C C . LEU A 1 620 ? -38.352 26.044 53.863 1.00 64.06 620 LEU A C 1
ATOM 5098 O O . LEU A 1 620 ? -37.344 26.271 54.523 1.00 64.06 620 LEU A O 1
ATOM 5102 N N . LYS A 1 621 ? -39.513 26.667 54.092 1.00 63.19 621 LYS A N 1
ATOM 5103 C CA . LYS A 1 621 ? -39.698 27.697 55.119 1.00 63.19 621 LYS A CA 1
ATOM 5104 C C . LYS A 1 621 ? -39.565 27.140 56.540 1.00 63.19 621 LYS A C 1
ATOM 5106 O O . LYS A 1 621 ? -38.948 27.789 57.381 1.00 63.19 621 LYS A O 1
ATOM 5111 N N . ASP A 1 622 ? -40.105 25.951 56.803 1.00 56.78 622 ASP A N 1
ATOM 5112 C CA . ASP A 1 622 ? -39.978 25.277 58.101 1.00 56.78 622 ASP A CA 1
ATOM 5113 C C . ASP A 1 622 ? -38.523 24.863 58.376 1.00 56.78 622 ASP A C 1
ATOM 5115 O O . ASP A 1 622 ? -38.021 25.027 59.489 1.00 56.78 622 ASP A O 1
ATOM 5119 N N . ILE A 1 623 ? -37.813 24.401 57.342 1.00 57.72 623 ILE A N 1
ATOM 5120 C CA . ILE A 1 623 ? -36.375 24.109 57.396 1.00 57.72 623 ILE A CA 1
ATOM 5121 C C . ILE A 1 623 ? -35.572 25.387 57.668 1.00 57.72 623 ILE A C 1
ATOM 5123 O O . ILE A 1 623 ? -34.718 25.397 58.553 1.00 57.72 623 ILE A O 1
ATOM 5127 N N . GLU A 1 624 ? -35.831 26.470 56.934 1.00 61.31 624 GLU A N 1
ATOM 5128 C CA . GLU A 1 624 ? -35.148 27.754 57.120 1.00 61.31 624 GLU A CA 1
ATOM 5129 C C . GLU A 1 624 ? -35.363 28.303 58.539 1.00 61.31 624 GLU A C 1
ATOM 5131 O O . GLU A 1 624 ? -34.390 28.686 59.193 1.00 61.31 624 GLU A O 1
ATOM 5136 N N . ALA A 1 625 ? -36.597 28.243 59.052 1.00 56.88 625 ALA A N 1
ATOM 5137 C CA . ALA A 1 625 ? -36.946 28.664 60.409 1.00 56.88 625 ALA A CA 1
ATOM 5138 C C . ALA A 1 625 ? -36.260 27.809 61.490 1.00 56.88 625 ALA A C 1
ATOM 5140 O O . ALA A 1 625 ? -35.696 28.348 62.443 1.00 56.88 625 ALA A O 1
ATOM 5141 N N . TYR A 1 626 ? -36.229 26.483 61.319 1.00 51.66 626 TYR A N 1
ATOM 5142 C CA . TYR A 1 626 ? -35.537 25.570 62.236 1.00 51.66 626 TYR A CA 1
ATOM 5143 C C . TYR A 1 626 ? -34.023 25.835 62.291 1.00 51.66 626 TYR A C 1
ATOM 5145 O O . TYR A 1 626 ? -33.403 25.775 63.354 1.00 51.66 626 TYR A O 1
ATOM 5153 N N . VAL A 1 627 ? -33.420 26.173 61.148 1.00 54.88 627 VAL A N 1
ATOM 5154 C CA . VAL A 1 627 ? -31.994 26.519 61.046 1.00 54.88 627 VAL A CA 1
ATOM 5155 C C . VAL A 1 627 ? -31.714 27.953 61.546 1.00 54.88 627 VAL A C 1
ATOM 5157 O O . VAL A 1 627 ? -30.579 28.267 61.909 1.00 54.88 627 VAL A O 1
ATOM 5160 N N . ASP A 1 628 ? -32.701 28.856 61.568 1.00 54.28 628 ASP A N 1
ATOM 5161 C CA . ASP A 1 628 ? -32.624 30.202 62.173 1.00 54.28 628 ASP A CA 1
ATOM 5162 C C . ASP A 1 628 ? -32.646 30.188 63.710 1.00 54.28 628 ASP A C 1
ATOM 5164 O O . ASP A 1 628 ? -31.944 30.994 64.323 1.00 54.28 628 ASP A O 1
ATOM 5168 N N . GLU A 1 629 ? -33.363 29.257 64.343 1.00 48.84 629 GLU A N 1
ATOM 5169 C CA . GLU A 1 629 ? -33.506 29.206 65.809 1.00 48.84 629 GLU A CA 1
ATOM 5170 C C . GLU A 1 629 ? -32.323 28.560 66.560 1.00 48.84 629 GLU A C 1
ATOM 5172 O O . GLU A 1 629 ? -32.182 28.751 67.770 1.00 48.84 629 GLU A O 1
ATOM 5177 N N . GLN A 1 630 ? -31.442 27.818 65.882 1.00 46.62 630 GLN A N 1
ATOM 5178 C CA . GLN A 1 630 ? -30.322 27.106 66.512 1.00 46.62 630 GLN A CA 1
ATOM 5179 C C . GLN A 1 630 ? -28.969 27.729 66.115 1.00 46.62 630 GLN A C 1
ATOM 5181 O O . GLN A 1 630 ? -28.566 27.695 64.952 1.00 46.62 630 GLN A O 1
ATOM 5186 N N . LEU A 1 631 ? -28.217 28.269 67.085 1.00 43.38 631 LEU A N 1
ATOM 5187 C CA . LEU A 1 631 ? -26.803 28.629 66.899 1.00 43.38 631 LEU A CA 1
ATOM 5188 C C . LEU A 1 631 ? -26.013 27.359 66.535 1.00 43.38 631 LEU A C 1
ATOM 5190 O O . LEU A 1 631 ? -25.962 26.399 67.307 1.00 43.38 631 LEU A O 1
ATOM 5194 N N . ILE A 1 632 ? -25.429 27.344 65.335 1.00 48.88 632 ILE A N 1
ATOM 5195 C CA . ILE A 1 632 ? -24.740 26.176 64.775 1.00 48.88 632 ILE A CA 1
ATOM 5196 C C . ILE A 1 632 ? -23.354 26.058 65.423 1.00 48.88 632 ILE A C 1
ATOM 5198 O O . ILE A 1 632 ? -22.367 26.579 64.904 1.00 48.88 632 ILE A O 1
ATOM 5202 N N . ASP A 1 633 ? -23.278 25.392 66.574 1.00 46.69 633 ASP A N 1
ATOM 5203 C CA . ASP A 1 633 ? -22.039 24.756 67.017 1.00 46.69 633 ASP A CA 1
ATOM 5204 C C . ASP A 1 633 ? -21.891 23.365 66.357 1.00 46.69 633 ASP A C 1
ATOM 5206 O O . ASP A 1 633 ? -22.803 22.861 65.691 1.00 46.69 633 ASP A O 1
ATOM 5210 N N . VAL A 1 634 ? -20.725 22.736 66.521 1.00 46.94 634 VAL A N 1
ATOM 5211 C CA . VAL A 1 634 ? -20.399 21.422 65.933 1.00 46.94 634 VAL A CA 1
ATOM 5212 C C . VAL A 1 634 ? -21.394 20.324 66.357 1.00 46.94 634 VAL A C 1
ATOM 5214 O O . VAL A 1 634 ? -21.694 19.434 65.564 1.00 46.94 634 VAL A O 1
ATOM 5217 N N . LYS A 1 635 ? -21.963 20.401 67.568 1.00 43.06 635 LYS A N 1
ATOM 5218 C CA . LYS A 1 635 ? -22.995 19.474 68.061 1.00 43.06 635 LYS A CA 1
ATOM 5219 C C . LYS A 1 635 ? -24.333 19.703 67.366 1.00 43.06 635 LYS A C 1
ATOM 5221 O O . LYS A 1 635 ? -24.991 18.732 67.012 1.00 43.06 635 LYS A O 1
ATOM 5226 N N . THR A 1 636 ? -24.727 20.952 67.133 1.00 45.81 636 THR A N 1
ATOM 5227 C CA . THR A 1 636 ? -25.961 21.288 66.405 1.00 45.81 636 THR A CA 1
ATOM 5228 C C . THR A 1 636 ? -25.893 20.830 64.945 1.00 45.81 636 THR A C 1
ATOM 5230 O O . THR A 1 636 ? -26.863 20.277 64.433 1.00 45.81 636 THR A O 1
ATOM 5233 N N . HIS A 1 637 ? -24.740 20.985 64.280 1.00 51.31 637 HIS A N 1
ATOM 5234 C CA . HIS A 1 637 ? -24.522 20.456 62.926 1.00 51.31 637 HIS A CA 1
ATOM 5235 C C . HIS A 1 637 ? -24.665 18.930 62.886 1.00 51.31 637 HIS A C 1
ATOM 5237 O O . HIS A 1 637 ? -25.360 18.401 62.020 1.00 51.31 637 HIS A O 1
ATOM 5243 N N . GLN A 1 638 ? -24.068 18.232 63.852 1.00 49.25 638 GLN A N 1
ATOM 5244 C CA . GLN A 1 638 ? -24.172 16.782 63.962 1.00 49.25 638 GLN A CA 1
ATOM 5245 C C . GLN A 1 638 ? -25.624 16.341 64.214 1.00 49.25 638 GLN A C 1
ATOM 5247 O O . GLN A 1 638 ? -26.112 15.464 63.519 1.00 49.25 638 GLN A O 1
ATOM 5252 N N . ILE A 1 639 ? -26.362 17.039 65.085 1.00 46.47 639 ILE A N 1
ATOM 5253 C CA . ILE A 1 639 ? -27.787 16.781 65.352 1.00 46.47 639 ILE A CA 1
ATOM 5254 C C . ILE A 1 639 ? -28.663 17.045 64.124 1.00 46.47 639 ILE A C 1
ATOM 5256 O O . ILE A 1 639 ? -29.576 16.271 63.879 1.00 46.47 639 ILE A O 1
ATOM 5260 N N . ILE A 1 640 ? -28.427 18.104 63.345 1.00 48.72 640 ILE A N 1
ATOM 5261 C CA . ILE A 1 640 ? -29.198 18.370 62.117 1.00 48.72 640 ILE A CA 1
ATOM 5262 C C . ILE A 1 640 ? -28.873 17.323 61.045 1.00 48.72 640 ILE A C 1
ATOM 5264 O O . ILE A 1 640 ? -29.767 16.862 60.348 1.00 48.72 640 ILE A O 1
ATOM 5268 N N . THR A 1 641 ? -27.612 16.910 60.931 1.00 50.19 641 THR A N 1
ATOM 5269 C CA . THR A 1 641 ? -27.188 15.902 59.946 1.00 50.19 641 THR A CA 1
ATOM 5270 C C . THR A 1 641 ? -27.656 14.493 60.331 1.00 50.19 641 THR A C 1
ATOM 5272 O O . THR A 1 641 ? -27.979 13.717 59.442 1.00 50.19 641 THR A O 1
ATOM 5275 N N . GLU A 1 642 ? -27.742 14.189 61.632 1.00 47.69 642 GLU A N 1
ATOM 5276 C CA . GLU A 1 642 ? -28.269 12.931 62.192 1.00 47.69 642 GLU A CA 1
ATOM 5277 C C . GLU A 1 642 ? -29.812 12.911 62.286 1.00 47.69 642 GLU A C 1
ATOM 5279 O O . GLU A 1 642 ? -30.409 11.849 62.171 1.00 47.69 642 GLU A O 1
ATOM 5284 N N . LYS A 1 643 ? -30.492 14.057 62.476 1.00 45.09 643 LYS A N 1
ATOM 5285 C CA . LYS A 1 643 ? -31.974 14.161 62.490 1.00 45.09 643 LYS A CA 1
ATOM 5286 C C . LYS A 1 643 ? -32.597 14.448 61.124 1.00 45.09 643 LYS A C 1
ATOM 5288 O O . LYS A 1 643 ? -33.805 14.351 60.971 1.00 45.09 643 LYS A O 1
ATOM 5293 N N . VAL A 1 644 ? -31.805 14.834 60.128 1.00 50.56 644 VAL A N 1
ATOM 5294 C CA . VAL A 1 644 ? -32.211 14.820 58.714 1.00 50.56 644 VAL A CA 1
ATOM 5295 C C . VAL A 1 644 ? -31.617 13.566 58.071 1.00 50.56 644 VAL A C 1
ATOM 5297 O O . VAL A 1 644 ? -30.956 13.600 57.031 1.00 50.56 644 VAL A O 1
ATOM 5300 N N . ASP A 1 645 ? -31.832 12.429 58.731 1.00 50.25 645 ASP A N 1
ATOM 5301 C CA . ASP A 1 645 ? -31.669 11.128 58.103 1.00 50.25 645 ASP A CA 1
ATOM 5302 C C . ASP A 1 645 ? -32.817 10.927 57.104 1.00 50.25 645 ASP A C 1
ATOM 5304 O O . ASP A 1 645 ? -33.938 11.405 57.289 1.00 50.25 645 ASP A O 1
ATOM 5308 N N . ALA A 1 646 ? -32.563 10.213 56.008 1.00 47.12 646 ALA A N 1
ATOM 5309 C CA . ALA A 1 646 ? -33.551 10.031 54.941 1.00 47.12 646 ALA A CA 1
ATOM 5310 C C . ALA A 1 646 ? -34.872 9.389 55.420 1.00 47.12 646 ALA A C 1
ATOM 5312 O O . ALA A 1 646 ? -35.911 9.558 54.782 1.00 47.12 646 ALA A O 1
ATOM 5313 N N . LEU A 1 647 ? -34.837 8.675 56.552 1.00 41.81 647 LEU A N 1
ATOM 5314 C CA . LEU A 1 647 ? -36.016 8.165 57.253 1.00 41.81 647 LEU A CA 1
ATOM 5315 C C . LEU A 1 647 ? -36.951 9.295 57.709 1.00 41.81 647 LEU A C 1
ATOM 5317 O O . LEU A 1 647 ? -38.156 9.181 57.493 1.00 41.81 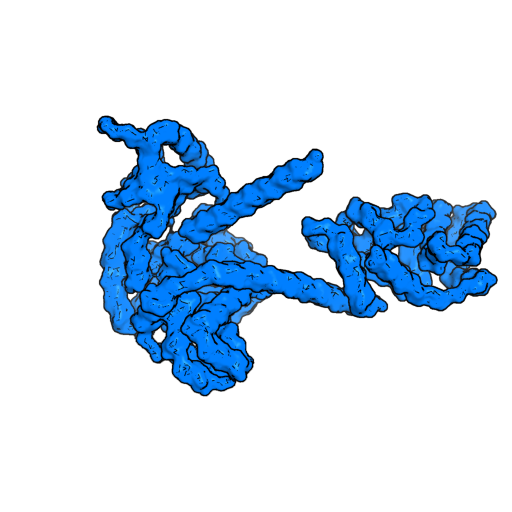647 LEU A O 1
ATOM 5321 N N . ASP A 1 648 ? -36.418 10.394 58.246 1.00 54.03 648 ASP A N 1
ATOM 5322 C CA . ASP A 1 648 ? -37.211 11.553 58.669 1.00 54.03 648 ASP A CA 1
ATOM 5323 C C . ASP A 1 648 ? -37.735 12.345 57.467 1.00 54.03 648 ASP A C 1
ATOM 5325 O O . ASP A 1 648 ? -38.873 12.797 57.488 1.00 54.03 648 ASP A O 1
ATOM 5329 N N . LEU A 1 649 ? -36.995 12.407 56.356 1.00 54.09 649 LEU A N 1
ATOM 5330 C CA . LEU A 1 649 ? -37.485 12.979 55.092 1.00 54.09 649 LEU A CA 1
ATOM 5331 C C . LEU A 1 649 ? -38.652 12.183 54.492 1.00 54.09 649 LEU A C 1
ATOM 5333 O O . LEU A 1 649 ? -39.638 12.778 54.069 1.00 54.09 649 LEU A O 1
ATOM 5337 N N . ILE A 1 650 ? -38.597 10.847 54.502 1.00 53.09 650 ILE A N 1
ATOM 5338 C CA . ILE A 1 650 ? -39.727 10.001 54.079 1.00 53.09 650 ILE A CA 1
ATOM 5339 C C . ILE A 1 650 ? -40.930 10.197 55.011 1.00 53.09 650 ILE A C 1
ATOM 5341 O O . ILE A 1 650 ? -42.072 10.227 54.548 1.00 53.09 650 ILE A O 1
ATOM 5345 N N . VAL A 1 651 ? -40.697 10.315 56.321 1.00 51.44 651 VAL A N 1
ATOM 5346 C CA . VAL A 1 651 ? -41.750 10.567 57.318 1.00 51.44 651 VAL A CA 1
ATOM 5347 C C . VAL A 1 651 ? -42.379 11.946 57.114 1.00 51.44 651 VAL A C 1
ATOM 5349 O O . VAL A 1 651 ? -43.602 12.045 57.110 1.00 51.44 651 VAL A O 1
ATOM 5352 N N . ILE A 1 652 ? -41.572 12.976 56.866 1.00 51.66 652 ILE A N 1
ATOM 5353 C CA . ILE A 1 652 ? -42.001 14.330 56.499 1.00 51.66 652 ILE A CA 1
ATOM 5354 C C . ILE A 1 652 ? -42.824 14.289 55.204 1.00 51.66 652 ILE A C 1
ATOM 5356 O O . ILE A 1 652 ? -43.950 14.774 55.180 1.00 51.66 652 ILE A O 1
ATOM 5360 N N . MET A 1 653 ? -42.331 13.644 54.145 1.00 53.97 653 MET A N 1
ATOM 5361 C CA . MET A 1 653 ? -43.058 13.513 52.874 1.00 53.97 653 MET A CA 1
ATOM 5362 C C . MET A 1 653 ? -44.415 12.821 53.065 1.00 53.97 653 MET A C 1
ATOM 5364 O O . MET A 1 653 ? -45.431 13.322 52.586 1.00 53.97 653 MET A O 1
ATOM 5368 N N . LYS A 1 654 ? -44.464 11.733 53.847 1.00 55.12 654 LYS A N 1
ATOM 5369 C CA . LYS A 1 654 ? -45.718 11.056 54.216 1.00 55.12 654 LYS A CA 1
ATOM 5370 C C . LYS A 1 654 ? -46.640 11.939 55.059 1.00 55.12 654 LYS A C 1
ATOM 5372 O O . LYS A 1 654 ? -47.852 11.887 54.865 1.00 55.12 654 LYS A O 1
ATOM 5377 N N . HIS A 1 655 ? -46.093 12.742 55.973 1.00 49.84 655 HIS A N 1
ATOM 5378 C CA . HIS A 1 655 ? -46.846 13.689 56.799 1.00 49.84 655 HIS A CA 1
ATOM 5379 C C . HIS A 1 655 ? -47.551 14.756 55.947 1.00 49.84 655 HIS A C 1
ATOM 5381 O O . HIS A 1 655 ? -48.694 15.107 56.229 1.00 49.84 655 HIS A O 1
ATOM 5387 N N . PHE A 1 656 ? -46.913 15.194 54.858 1.00 46.84 656 PHE A N 1
ATOM 5388 C CA . PHE A 1 656 ? -47.482 16.123 53.875 1.00 46.84 656 PHE A CA 1
ATOM 5389 C C . PHE A 1 656 ? -48.267 15.437 52.737 1.00 46.84 656 PHE A C 1
ATOM 5391 O O . PHE A 1 656 ? -48.695 16.106 51.799 1.00 46.84 656 PHE A O 1
ATOM 5398 N N . GLY A 1 657 ? -48.493 14.119 52.809 1.00 47.09 657 GLY A N 1
ATOM 5399 C CA . GLY A 1 657 ? -49.299 13.374 51.835 1.00 47.09 657 GLY A CA 1
ATOM 5400 C C . GLY A 1 657 ? -48.618 13.102 50.488 1.00 47.09 657 GLY A C 1
ATOM 5401 O O . GLY A 1 657 ? -49.303 12.776 49.522 1.00 47.09 657 GLY A O 1
ATOM 5402 N N . VAL A 1 658 ? -47.291 13.220 50.407 1.00 50.53 658 VAL A N 1
ATOM 5403 C CA . VAL A 1 658 ? -46.505 12.915 49.203 1.00 50.53 658 VAL A CA 1
ATOM 5404 C C . VAL A 1 658 ? -46.148 11.426 49.197 1.00 50.53 658 VAL A C 1
ATOM 5406 O O . VAL A 1 658 ? -45.511 10.939 50.134 1.00 50.53 658 VAL A O 1
ATOM 5409 N N . ASP A 1 659 ? -46.553 10.694 48.152 1.00 51.66 659 ASP A N 1
ATOM 5410 C CA . ASP A 1 659 ? -46.207 9.275 47.996 1.00 51.66 659 ASP A CA 1
ATOM 5411 C C . ASP A 1 659 ? -44.706 9.127 47.674 1.00 51.66 659 ASP A C 1
ATOM 5413 O O . ASP A 1 659 ? -44.251 9.599 46.627 1.00 51.66 659 ASP A O 1
ATOM 5417 N N . PRO A 1 660 ? -43.918 8.444 48.528 1.00 49.28 660 PRO A N 1
ATOM 5418 C CA . PRO A 1 660 ? -42.507 8.190 48.267 1.00 49.28 660 PRO A CA 1
ATOM 5419 C C . PRO A 1 660 ? -42.253 7.376 46.992 1.00 49.28 660 PRO A C 1
ATOM 5421 O O . PRO A 1 660 ? -41.126 7.364 46.523 1.00 49.28 660 PRO A O 1
ATOM 5424 N N . ASN A 1 661 ? -43.249 6.694 46.417 1.00 48.72 661 ASN A N 1
ATOM 5425 C CA . ASN A 1 661 ? -43.093 5.902 45.191 1.00 48.72 661 ASN A CA 1
ATOM 5426 C C . ASN A 1 661 ? -43.247 6.710 43.886 1.00 48.72 661 ASN A C 1
ATOM 5428 O O . ASN A 1 661 ? -42.956 6.173 42.816 1.00 48.72 661 ASN A O 1
ATOM 5432 N N . ILE A 1 662 ? -43.602 8.004 43.947 1.00 50.78 662 ILE A N 1
ATOM 5433 C CA . ILE A 1 662 ? -43.611 8.926 42.782 1.00 50.78 662 ILE A CA 1
ATOM 5434 C C . ILE A 1 662 ? -42.210 9.046 42.129 1.00 50.78 662 ILE A C 1
ATOM 5436 O O . ILE A 1 662 ? -42.076 9.431 40.969 1.00 50.78 662 ILE A O 1
ATOM 5440 N N . LEU A 1 663 ? -41.161 8.601 42.836 1.00 48.88 663 LEU A N 1
ATOM 5441 C CA . LEU A 1 663 ? -39.761 8.490 42.399 1.00 48.88 663 LEU A CA 1
ATOM 5442 C C . LEU A 1 663 ? -39.540 7.821 41.023 1.00 48.88 663 LEU A C 1
ATOM 5444 O O . LEU A 1 663 ? -38.515 8.079 40.392 1.00 48.88 663 LEU A O 1
ATOM 5448 N N . SER A 1 664 ? -40.464 6.970 40.567 1.00 47.66 664 SER A N 1
ATOM 5449 C CA . SER A 1 664 ? -40.362 6.200 39.316 1.00 47.66 664 SER A CA 1
ATOM 5450 C C . SER A 1 664 ? -40.510 7.047 38.037 1.00 47.66 664 SER A C 1
ATOM 5452 O O . SER A 1 664 ? -39.876 6.746 37.022 1.00 47.66 664 SER A O 1
ATOM 5454 N N . ASP A 1 665 ? -41.287 8.135 38.065 1.00 54.34 665 ASP A N 1
ATOM 5455 C CA . ASP A 1 665 ? -41.744 8.800 36.830 1.00 54.34 665 ASP A CA 1
ATOM 5456 C C . ASP A 1 665 ? -40.874 9.995 36.392 1.00 54.34 665 ASP A C 1
ATOM 5458 O O . ASP A 1 665 ? -40.958 10.459 35.250 1.00 54.34 665 ASP A O 1
ATOM 5462 N N . HIS A 1 666 ? -39.965 10.468 37.252 1.00 60.03 666 HIS A N 1
ATOM 5463 C CA . HIS A 1 666 ? -39.139 11.658 36.992 1.00 60.03 666 HIS A CA 1
ATOM 5464 C C . HIS A 1 666 ? -38.132 11.469 35.860 1.00 60.03 666 HIS A C 1
ATOM 5466 O O . HIS A 1 666 ? -37.925 12.374 35.049 1.00 60.03 666 HIS A O 1
ATOM 5472 N N . PHE A 1 667 ? -37.512 10.293 35.774 1.00 65.00 667 PHE A N 1
ATOM 5473 C CA . PHE A 1 667 ? -36.557 10.021 34.705 1.00 65.00 667 PHE A CA 1
ATOM 5474 C C . PHE A 1 667 ? -37.257 9.913 33.341 1.00 65.00 667 PHE A C 1
ATOM 5476 O O . PHE A 1 667 ? -36.762 10.435 32.345 1.00 65.00 667 PHE A O 1
ATOM 5483 N N . GLN A 1 668 ? -38.458 9.329 33.296 1.00 63.53 668 GLN A N 1
ATOM 5484 C CA . GLN A 1 668 ? -39.268 9.271 32.074 1.00 63.53 668 GLN A CA 1
ATOM 5485 C C . GLN A 1 668 ? -39.729 10.666 31.626 1.00 63.53 668 GLN A C 1
ATOM 5487 O O . GLN A 1 668 ? -39.729 10.969 30.430 1.00 63.53 668 GLN A O 1
ATOM 5492 N N . TYR A 1 669 ? -40.050 11.550 32.573 1.00 63.25 669 TYR A N 1
ATOM 5493 C CA . TYR A 1 669 ? -40.373 12.946 32.283 1.00 63.25 669 TYR A CA 1
ATOM 5494 C C . TYR A 1 669 ? -39.150 13.745 31.791 1.00 63.25 669 TYR A C 1
ATOM 5496 O O . TYR A 1 669 ? -39.255 14.472 30.800 1.00 63.25 669 TYR A O 1
ATOM 5504 N N . PHE A 1 670 ? -37.972 13.554 32.399 1.00 69.06 670 PHE A N 1
ATOM 5505 C CA . PHE A 1 670 ? -36.697 14.099 31.912 1.00 69.06 670 PHE A CA 1
ATOM 5506 C C . PHE A 1 670 ? -36.426 13.681 30.459 1.00 69.06 670 PHE A C 1
ATOM 5508 O O . PHE A 1 670 ? -36.247 14.535 29.590 1.00 69.06 670 PHE A O 1
ATOM 5515 N N . LEU A 1 671 ? -36.515 12.380 30.160 1.00 67.19 671 LEU A N 1
ATOM 5516 C CA . LEU A 1 671 ? -36.337 11.869 28.799 1.00 67.19 671 LEU A CA 1
ATOM 5517 C C . LEU A 1 671 ? -37.360 12.452 27.814 1.00 67.19 671 LEU A C 1
ATOM 5519 O O . LEU A 1 671 ? -37.020 12.703 26.658 1.00 67.19 671 LEU A O 1
ATOM 5523 N N . LYS A 1 672 ? -38.604 12.696 28.247 1.00 67.44 672 LYS A N 1
ATOM 5524 C CA . LYS A 1 672 ? -39.647 13.330 27.426 1.00 67.44 672 LYS A CA 1
ATOM 5525 C C . LYS A 1 672 ? -39.337 14.802 27.125 1.00 67.44 672 LYS A C 1
ATOM 5527 O O . LYS A 1 672 ? -39.500 15.211 25.979 1.00 67.44 672 LYS A O 1
ATOM 5532 N N . LYS A 1 673 ? -38.872 15.584 28.108 1.00 65.56 673 LYS A N 1
ATOM 5533 C CA . LYS A 1 673 ? -38.464 16.991 27.913 1.00 65.56 673 LYS A CA 1
ATOM 5534 C C . LYS A 1 673 ? -37.212 17.117 27.045 1.00 65.56 673 LYS A C 1
ATOM 5536 O O . LYS A 1 673 ? -37.173 18.028 26.238 1.00 65.56 673 LYS A O 1
ATOM 5541 N N . CYS A 1 674 ? -36.240 16.210 27.158 1.00 62.44 674 CYS A N 1
ATOM 5542 C CA . CYS A 1 674 ? -35.040 16.239 26.312 1.00 62.44 674 CYS A CA 1
ATOM 5543 C C . CYS A 1 674 ? -35.278 15.736 24.873 1.00 62.44 674 CYS A C 1
ATOM 5545 O O . CYS A 1 674 ? -34.492 16.052 23.977 1.00 62.44 674 CYS A O 1
ATOM 5547 N N . LYS A 1 675 ? -36.320 14.918 24.650 1.00 63.19 675 LYS A N 1
ATOM 5548 C CA . LYS A 1 675 ? -36.743 14.467 23.310 1.00 63.19 675 LYS A CA 1
ATOM 5549 C C . LYS A 1 675 ? -37.439 15.567 22.506 1.00 63.19 675 LYS A C 1
ATOM 5551 O O . LYS A 1 675 ? -37.257 15.605 21.288 1.00 63.19 675 LYS A O 1
ATOM 5556 N N . ASN A 1 676 ? -38.255 16.381 23.174 1.00 56.69 676 ASN A N 1
ATOM 5557 C CA . ASN A 1 676 ? -38.910 17.559 22.596 1.00 56.69 676 ASN A CA 1
ATOM 5558 C C . ASN A 1 676 ? -37.895 18.685 22.377 1.00 56.69 676 ASN A C 1
ATOM 5560 O O . ASN A 1 676 ? -38.072 19.428 21.387 1.00 56.69 676 ASN A O 1
#

Mean predicted aligned error: 14.75 Å

Foldseek 3Di:
DVVVVVVVVVVVVVVVVVVLVVLLVVCQVAVADSPKAWDDKDFWWKDFLRDIDTFIWIDILFWTWTDDPFKTKIDGLLQWDDWDWDDDPPDQWIWIWTAGLQRGIMIIIDGPVCVVVVSVVSVVSSVPPPDSDDRPDNHDPQVVVVLVVFPPQVVLCVPVVLPDPVLVVLLVVLVVVVSVQCVRAPPRQAMGTGGPVNLVSLLSNHHLSCCLSLLLRLLCLSVQCVPDPDALVRLCVVCPPPDDPLLVVQLVCLCVAPVVRVLSVDPCLSVLLSSLLCSLLSVCVQLRDDPLLSNQLSLSVSRGGSRSSNSSSVSVCCPQQVQCRGPPRLSLVLVLLLLLVQCCVQPVVLSVQCVVLVHRPCLQLSSCLSNCCRVQARSSLSSSLSSCCRNPHVCSSSLLVNLLCVVCVVQSSVDRDPVSVNVSSNDNPDDSVSSSCSSCPPPNVDDPVVVSVVSSVVVSVVSVVVVVVVVLVVVLVVLVVPFPDDSVLSVLLSVLQVVQDDPPDPQWAALVSQLVCVCLLPVLCVPQPDPCVSVLLQVLLDDPPDRIHHSSSSVVSVRQLQVDDLQSNLVSLCSSLVLVDLDHDPVSVLSSVLVSLSSVQRPPPPDPPVLSVVLSVVVSVVVVVVSVVDDDDSVNSVCVVVCVDVVVVCVSCVVSVHDPVVSPCVSVVSSVSSVD

pLDDT: mean 79.15, std 16.69, range [27.91, 98.5]

Solvent-accessible surface area (backbone atoms only — not comparable to full-atom values): 37857 Å² total; per-residue (Å²): 114,72,66,63,50,50,53,50,50,52,54,52,50,53,50,50,50,54,52,47,57,51,48,53,52,52,25,66,75,65,34,48,67,88,86,62,47,81,74,52,78,42,80,29,35,42,39,42,90,93,45,74,47,73,33,37,38,34,35,34,70,61,33,41,33,41,40,48,101,55,39,36,39,59,41,52,43,51,50,49,72,46,79,45,82,45,72,49,88,95,50,90,50,23,31,42,37,38,26,32,78,72,77,48,63,40,35,40,34,39,58,60,88,50,46,66,60,54,50,49,52,51,51,57,44,45,70,67,42,82,69,63,69,74,81,79,57,101,62,76,68,58,69,78,62,48,43,72,76,48,45,77,12,55,76,66,57,65,67,49,85,90,55,56,71,68,58,58,57,49,32,64,61,32,42,55,54,50,51,60,47,44,77,69,32,44,46,76,96,70,28,50,58,42,36,60,68,50,56,52,43,37,75,76,37,67,23,74,86,46,40,39,62,52,46,31,47,43,48,18,13,54,57,54,56,69,74,44,93,69,52,66,66,54,50,42,64,79,46,64,94,67,82,49,81,48,49,63,52,49,66,71,43,52,73,70,35,57,64,87,42,72,59,52,77,35,71,66,40,42,50,43,45,48,51,29,53,48,37,45,24,68,74,38,62,83,50,34,66,46,99,35,51,59,33,43,45,46,65,36,42,54,31,19,42,54,63,55,25,33,34,37,49,50,33,43,49,63,68,75,42,47,38,40,52,32,84,88,26,56,37,45,54,44,52,42,54,46,47,53,50,50,40,38,74,78,37,46,68,60,43,50,44,34,58,75,51,72,43,66,64,54,82,64,47,46,64,39,64,66,17,62,27,42,87,64,45,62,64,80,55,22,52,48,44,46,40,33,32,40,66,73,39,76,58,41,60,58,20,43,53,52,24,52,50,62,77,40,41,74,62,54,75,68,44,65,49,66,71,50,55,50,49,67,60,69,57,84,87,66,63,63,68,58,41,53,38,35,13,62,64,70,73,36,54,72,71,71,60,69,61,47,50,52,53,43,56,55,52,48,52,51,51,52,51,50,51,52,50,49,51,52,52,50,51,49,56,59,47,52,77,76,44,95,58,53,74,70,58,48,50,50,55,52,52,50,53,64,68,72,47,60,96,85,46,92,72,49,41,42,63,71,58,47,56,73,44,36,62,74,78,41,61,73,59,70,81,55,94,53,92,59,50,60,60,37,51,54,58,71,46,39,61,96,93,57,81,57,44,41,64,68,38,50,52,52,42,51,35,48,70,58,73,50,56,73,64,54,40,50,50,52,44,33,60,59,54,48,66,85,49,85,76,66,59,68,70,43,57,55,49,40,50,52,56,52,48,41,76,76,50,61,79,54,85,88,54,85,54,63,63,60,55,48,53,51,53,52,53,52,48,52,51,50,51,59,60,68,75,49,81,79,46,62,64,49,50,48,49,53,58,63,62,61,34,64,69,48,51,52,49,49,35,50,72,74,71,45,66,83,74,63,66,70,54,55,59,60,50,50,54,51,62,67,72,105